Protein AF-R0JUC2-F1 (afdb_monomer)

Structure (mmCIF, N/CA/C/O backbone):
data_AF-R0JUC2-F1
#
_entry.id   AF-R0JUC2-F1
#
loop_
_atom_site.group_PDB
_atom_site.id
_atom_site.type_symbol
_atom_site.label_atom_id
_atom_site.label_alt_id
_atom_site.label_comp_id
_atom_site.label_asym_id
_atom_site.label_entity_id
_atom_site.label_seq_id
_atom_site.pdbx_PDB_ins_code
_atom_site.Cartn_x
_atom_site.Cartn_y
_atom_site.Cartn_z
_atom_site.occupancy
_atom_site.B_iso_or_equiv
_atom_site.auth_seq_id
_atom_site.auth_comp_id
_atom_site.auth_asym_id
_atom_site.auth_atom_id
_atom_site.pdbx_PDB_model_num
ATOM 1 N N . MET A 1 1 ? -21.413 2.779 -27.851 1.00 50.28 1 MET A N 1
ATOM 2 C CA . MET A 1 1 ? -20.920 1.487 -28.382 1.00 50.28 1 MET A CA 1
ATOM 3 C C . MET A 1 1 ? -21.271 0.315 -27.476 1.00 50.28 1 MET A C 1
ATOM 5 O O . MET A 1 1 ? -21.166 -0.806 -27.945 1.00 50.28 1 MET A O 1
ATOM 9 N N . GLY A 1 2 ? -21.701 0.548 -26.231 1.00 55.62 2 GLY A N 1
ATOM 10 C CA . GLY A 1 2 ? -22.396 -0.472 -25.454 1.00 55.62 2 GLY A CA 1
ATOM 11 C C . GLY A 1 2 ? -23.839 -0.063 -25.220 1.00 55.62 2 GLY A C 1
ATOM 12 O O . GLY A 1 2 ? -24.116 1.138 -25.141 1.00 55.62 2 GLY A O 1
ATOM 13 N N . ASP A 1 3 ? -24.713 -1.053 -25.139 1.00 62.25 3 ASP A N 1
ATOM 14 C CA . ASP A 1 3 ? -26.106 -0.871 -24.751 1.00 62.25 3 ASP A CA 1
ATOM 15 C C . ASP A 1 3 ? -26.208 -1.095 -23.240 1.00 62.25 3 ASP A C 1
ATOM 17 O O . ASP A 1 3 ? -25.585 -2.020 -22.706 1.00 62.25 3 ASP A O 1
ATOM 21 N N . SER A 1 4 ? -26.955 -0.235 -22.544 1.00 63.03 4 SER A N 1
ATOM 22 C CA . SER A 1 4 ? -27.333 -0.487 -21.156 1.00 63.03 4 SER A CA 1
ATOM 23 C C . SER A 1 4 ? -28.734 -1.098 -21.105 1.00 63.03 4 SER A C 1
ATOM 25 O O . SER A 1 4 ? -29.640 -0.628 -21.804 1.00 63.03 4 SER A O 1
ATOM 27 N N . PRO A 1 5 ? -28.956 -2.153 -20.306 1.00 67.88 5 PRO A N 1
ATOM 28 C CA . PRO A 1 5 ? -30.298 -2.660 -20.074 1.00 67.88 5 PRO A CA 1
ATOM 29 C C . PRO A 1 5 ? -31.168 -1.571 -19.439 1.00 67.88 5 PRO A C 1
ATOM 31 O O . PRO A 1 5 ? -30.727 -0.861 -18.537 1.00 67.88 5 PRO A O 1
ATOM 34 N N . THR A 1 6 ? -32.450 -1.503 -19.802 1.00 63.75 6 THR A N 1
ATOM 35 C CA . THR A 1 6 ? -33.417 -0.626 -19.110 1.00 63.75 6 THR A CA 1
ATOM 36 C C . THR A 1 6 ? -33.566 -0.960 -17.621 1.00 63.75 6 THR A C 1
ATOM 38 O O . THR A 1 6 ? -34.105 -0.158 -16.868 1.00 63.75 6 THR A O 1
ATOM 41 N N . THR A 1 7 ? -33.120 -2.148 -17.203 1.00 72.56 7 THR A N 1
ATOM 42 C CA . THR A 1 7 ? -33.180 -2.649 -15.826 1.00 72.56 7 THR A CA 1
ATOM 43 C C . THR A 1 7 ? -31.963 -2.283 -14.971 1.00 72.56 7 THR A C 1
ATOM 45 O O . THR A 1 7 ? -32.084 -2.325 -13.754 1.00 72.56 7 THR A O 1
ATOM 48 N N . ASP A 1 8 ? -30.809 -1.955 -15.568 1.00 72.88 8 ASP A N 1
ATOM 49 C CA . ASP A 1 8 ? -29.591 -1.548 -14.844 1.00 72.88 8 ASP A CA 1
ATOM 50 C C . ASP A 1 8 ? -28.812 -0.510 -15.686 1.00 72.88 8 ASP A C 1
ATOM 52 O O . ASP A 1 8 ? -28.041 -0.887 -16.574 1.00 72.88 8 ASP A O 1
ATOM 56 N N . PRO A 1 9 ? -28.998 0.804 -15.438 1.00 76.44 9 PRO A N 1
ATOM 57 C CA . PRO A 1 9 ? -28.374 1.870 -16.231 1.00 76.44 9 PRO A CA 1
ATOM 58 C C . PRO A 1 9 ? -26.854 1.974 -16.024 1.00 76.44 9 PRO A C 1
ATOM 60 O O . PRO A 1 9 ? -26.177 2.741 -16.717 1.00 76.44 9 PRO A O 1
ATOM 63 N N . TYR A 1 10 ? -26.318 1.228 -15.060 1.00 79.88 10 TYR A N 1
ATOM 64 C CA . TYR A 1 10 ? -24.910 1.199 -14.703 1.00 79.88 10 TYR A CA 1
ATOM 65 C C . TYR A 1 10 ? -24.170 0.024 -15.343 1.00 79.88 10 TYR A C 1
ATOM 67 O O . TYR A 1 10 ? -22.945 -0.034 -15.260 1.00 79.88 10 TYR A O 1
ATOM 75 N N . LEU A 1 11 ? -24.878 -0.889 -16.009 1.00 83.94 11 LEU A N 1
ATOM 76 C CA . LEU A 1 11 ? -24.294 -2.009 -16.731 1.00 83.94 11 LEU A CA 1
ATOM 77 C C . LEU A 1 11 ? -24.215 -1.693 -18.227 1.00 83.94 11 LEU A C 1
ATOM 79 O O . LEU A 1 11 ? -25.228 -1.410 -18.856 1.00 83.94 11 LEU A O 1
ATOM 83 N N . TYR A 1 12 ? -23.020 -1.766 -18.803 1.00 83.75 12 TYR A N 1
ATOM 84 C CA . TYR A 1 12 ? -22.783 -1.521 -20.223 1.00 83.75 12 TYR A CA 1
ATOM 85 C C . TYR A 1 12 ? -22.193 -2.768 -20.859 1.00 83.75 12 TYR A C 1
ATOM 87 O O . TYR A 1 12 ? -21.100 -3.191 -20.483 1.00 83.75 12 TYR A O 1
ATOM 95 N N . THR A 1 13 ? -22.872 -3.329 -21.853 1.00 85.00 13 THR A N 1
ATOM 96 C CA . THR A 1 13 ? -22.337 -4.460 -22.616 1.00 85.00 13 THR A CA 1
ATOM 97 C C . THR A 1 13 ? -21.758 -3.954 -23.927 1.00 85.00 13 THR A C 1
ATOM 99 O O . THR A 1 13 ? -22.464 -3.399 -24.767 1.00 85.00 13 THR A O 1
ATOM 102 N N . LEU A 1 14 ? -20.451 -4.123 -24.095 1.00 85.56 14 LEU A N 1
ATOM 103 C CA . LEU A 1 14 ? -19.737 -3.922 -25.348 1.00 85.56 14 LEU A CA 1
ATOM 104 C C . LEU A 1 14 ? -19.740 -5.257 -26.092 1.00 85.56 14 LEU A C 1
ATOM 106 O O . LEU A 1 14 ? -19.227 -6.237 -25.567 1.00 85.56 14 LEU A O 1
ATOM 110 N N . ASN A 1 15 ? -20.308 -5.286 -27.298 1.00 86.88 15 ASN A N 1
ATOM 111 C CA . ASN A 1 15 ? -20.350 -6.485 -28.152 1.00 86.88 15 ASN A CA 1
ATOM 112 C C . ASN A 1 15 ? -19.142 -6.580 -29.104 1.00 86.88 15 ASN A C 1
ATOM 114 O O . ASN A 1 15 ? -18.918 -7.592 -29.773 1.00 86.88 15 ASN A O 1
ATOM 118 N N . CYS A 1 16 ? -18.367 -5.502 -29.198 1.00 87.75 16 CYS A N 1
ATOM 119 C CA . CYS A 1 16 ? -17.145 -5.436 -29.976 1.00 87.75 16 CYS A CA 1
ATOM 120 C C . CYS A 1 16 ? -16.116 -4.534 -29.290 1.00 87.75 16 CYS A C 1
ATOM 122 O O . CYS A 1 16 ? -16.452 -3.585 -28.577 1.00 87.75 16 CYS A O 1
ATOM 124 N N . CYS A 1 17 ? -14.837 -4.828 -29.522 1.00 82.50 17 CYS A N 1
ATOM 125 C CA . CYS A 1 17 ? -13.741 -3.985 -29.068 1.00 82.50 17 CYS A CA 1
ATOM 126 C C . CYS A 1 17 ? -13.794 -2.623 -29.788 1.00 82.50 17 CYS A C 1
ATOM 128 O O . CYS A 1 17 ? -13.759 -2.600 -31.021 1.00 82.50 17 CYS A O 1
ATOM 130 N N . PRO A 1 18 ? -13.796 -1.483 -29.068 1.00 82.31 18 PRO A N 1
ATOM 131 C CA . PRO A 1 18 ? -13.896 -0.159 -29.688 1.00 82.31 18 PRO A CA 1
ATOM 132 C C . PRO A 1 18 ? -12.658 0.233 -30.514 1.00 82.31 18 PRO A C 1
ATOM 134 O O . PRO A 1 18 ? -12.721 1.188 -31.281 1.00 82.31 18 PRO A O 1
ATOM 137 N N . PHE A 1 19 ? -11.542 -0.491 -30.374 1.00 84.25 19 PHE A N 1
ATOM 138 C CA . PHE A 1 19 ? -10.288 -0.196 -31.075 1.00 84.25 19 PHE A CA 1
ATOM 139 C C . PHE A 1 19 ? -10.095 -1.041 -32.336 1.00 84.25 19 PHE A C 1
ATOM 141 O O . PHE A 1 19 ? -9.752 -0.507 -33.386 1.00 84.25 19 PHE A O 1
ATOM 148 N N . CYS A 1 20 ? -10.314 -2.358 -32.253 1.00 90.88 20 CYS A N 1
ATOM 149 C CA . CYS A 1 20 ? -10.081 -3.277 -33.374 1.00 90.88 20 CYS A CA 1
ATOM 150 C C . CYS A 1 20 ? -11.366 -3.830 -34.008 1.00 90.88 20 CYS A C 1
ATOM 152 O O . CYS A 1 20 ? -11.285 -4.576 -34.979 1.00 90.88 20 CYS A O 1
ATOM 154 N N . SER A 1 21 ? -12.545 -3.486 -33.476 1.00 86.44 21 SER A N 1
ATOM 155 C CA . SER A 1 21 ? -13.862 -3.957 -33.943 1.00 86.44 21 SER A CA 1
ATOM 156 C C . SER A 1 21 ? -14.058 -5.480 -33.934 1.00 86.44 21 SER A C 1
ATOM 158 O O . SER A 1 21 ? -15.042 -5.974 -34.482 1.00 86.44 21 SER A O 1
ATOM 160 N N . GLN A 1 22 ? -13.159 -6.243 -33.304 1.00 90.06 22 GLN A N 1
ATOM 161 C CA . GLN A 1 22 ? -13.359 -7.676 -33.099 1.00 90.06 22 GLN A CA 1
ATOM 162 C C . GLN A 1 22 ? -14.511 -7.918 -32.126 1.00 90.06 22 GLN A C 1
ATOM 164 O O . GLN A 1 22 ? -14.678 -7.168 -31.160 1.00 90.06 22 GLN A O 1
ATOM 169 N N . ILE A 1 23 ? -15.289 -8.971 -32.388 1.00 85.81 23 ILE A N 1
ATOM 170 C CA . ILE A 1 23 ? -16.368 -9.411 -31.502 1.00 85.81 23 ILE A CA 1
ATOM 171 C C . ILE A 1 23 ? -15.746 -9.766 -30.156 1.00 85.81 23 ILE A C 1
ATOM 173 O O . ILE A 1 23 ? -14.827 -10.579 -30.077 1.00 85.81 23 ILE A O 1
ATOM 177 N N . SER A 1 24 ? -16.233 -9.110 -29.115 1.00 79.75 24 SER A N 1
ATOM 178 C CA . SER A 1 24 ? -15.790 -9.296 -27.744 1.00 79.75 24 SER A CA 1
ATOM 179 C C . SER A 1 24 ? -16.968 -8.924 -26.870 1.00 79.75 24 SER A C 1
ATOM 181 O O . SER A 1 24 ? -17.464 -7.810 -26.993 1.00 79.75 24 SER A O 1
ATOM 183 N N . GLU A 1 25 ? -17.442 -9.857 -26.055 1.00 81.81 25 GLU A N 1
ATOM 184 C CA . GLU A 1 25 ? -18.548 -9.624 -25.133 1.00 81.81 25 GLU A CA 1
ATOM 185 C C . GLU A 1 25 ? -17.960 -9.187 -23.790 1.00 81.81 25 GLU A C 1
ATOM 187 O O . GLU A 1 25 ? -17.541 -10.004 -22.971 1.00 81.81 25 GLU A O 1
ATOM 192 N N . VAL A 1 26 ? -17.858 -7.872 -23.595 1.00 81.31 26 VAL A N 1
ATOM 193 C CA . VAL A 1 26 ? -17.324 -7.278 -22.366 1.00 81.31 26 VAL A CA 1
ATOM 194 C C . VAL A 1 26 ? -18.436 -6.526 -21.669 1.00 81.31 26 VAL A C 1
ATOM 196 O O . VAL A 1 26 ? -18.995 -5.577 -22.213 1.00 81.31 26 VAL A O 1
ATOM 199 N N . THR A 1 27 ? -18.721 -6.916 -20.434 1.00 81.06 27 THR A N 1
ATOM 200 C CA . THR A 1 27 ? -19.663 -6.191 -19.587 1.00 81.06 27 THR A CA 1
ATOM 201 C C . THR A 1 27 ? -18.896 -5.306 -18.615 1.00 81.06 27 THR A C 1
ATOM 203 O O . THR A 1 27 ? -18.060 -5.781 -17.852 1.00 81.06 27 THR A O 1
ATOM 206 N N . VAL A 1 28 ? -19.181 -4.007 -18.646 1.00 81.19 28 VAL A N 1
ATOM 207 C CA . VAL A 1 28 ? -18.575 -2.992 -17.787 1.00 81.19 28 VAL A CA 1
ATOM 208 C C . VAL A 1 28 ? -19.648 -2.442 -16.863 1.00 81.19 28 VAL A C 1
ATOM 210 O O . VAL A 1 28 ? -20.620 -1.841 -17.318 1.00 81.19 28 VAL A O 1
ATOM 213 N N . ARG A 1 29 ? -19.465 -2.618 -15.554 1.00 79.62 29 ARG A N 1
ATOM 214 C CA . ARG A 1 29 ? -20.294 -1.956 -14.545 1.00 79.62 29 ARG A CA 1
ATOM 215 C C . ARG A 1 29 ? -19.645 -0.630 -14.156 1.00 79.62 29 ARG A C 1
ATOM 217 O O . ARG A 1 29 ? -18.500 -0.596 -13.713 1.00 79.62 29 ARG A O 1
ATOM 224 N N . VAL A 1 30 ? -20.374 0.465 -14.326 1.00 80.38 30 VAL A N 1
ATOM 225 C CA . VAL A 1 30 ? -19.945 1.819 -13.967 1.00 80.38 30 VAL A CA 1
ATOM 226 C C . VAL A 1 30 ? -20.576 2.181 -12.634 1.00 80.38 30 VAL A C 1
ATOM 228 O O . VAL A 1 30 ? -21.788 2.105 -12.487 1.00 80.38 30 VAL A O 1
ATOM 231 N N . LYS A 1 31 ? -19.781 2.595 -11.648 1.00 78.50 31 LYS A N 1
ATOM 232 C CA . LYS A 1 31 ? -20.347 3.020 -10.365 1.00 78.50 31 LYS A CA 1
ATOM 233 C C . LYS A 1 31 ? -21.234 4.270 -10.529 1.00 78.50 31 LYS A C 1
ATOM 235 O O . LYS A 1 31 ? -20.929 5.121 -11.371 1.00 78.50 31 LYS A O 1
ATOM 240 N N . PRO A 1 32 ? -22.314 4.409 -9.740 1.00 78.12 32 PRO A N 1
ATOM 241 C CA . PRO A 1 32 ? -23.172 5.587 -9.795 1.00 78.12 32 PRO A CA 1
ATOM 242 C C . PRO A 1 32 ? -22.410 6.861 -9.424 1.00 78.12 32 PRO A C 1
ATOM 244 O O . PRO A 1 32 ? -21.405 6.824 -8.724 1.00 78.12 32 PRO A O 1
ATOM 247 N N . ALA A 1 33 ? -22.919 8.024 -9.838 1.00 74.94 33 ALA A N 1
ATOM 248 C CA . ALA A 1 33 ? -22.287 9.319 -9.548 1.00 74.94 33 ALA A CA 1
ATOM 249 C C . ALA A 1 33 ? -22.264 9.686 -8.049 1.00 74.94 33 ALA A C 1
ATOM 251 O O . ALA A 1 33 ? -21.706 10.715 -7.665 1.00 74.94 33 ALA A O 1
ATOM 252 N N . THR A 1 34 ? -22.955 8.917 -7.213 1.00 79.00 34 THR A N 1
ATOM 253 C CA . THR A 1 34 ? -22.960 9.015 -5.750 1.00 79.00 34 THR A CA 1
ATOM 254 C C . THR A 1 34 ? -21.892 8.142 -5.098 1.00 79.00 34 THR A C 1
ATOM 256 O O . THR A 1 34 ? -21.645 8.320 -3.914 1.00 79.00 34 THR A O 1
ATOM 259 N N . ALA A 1 35 ? -21.249 7.246 -5.852 1.00 83.44 35 ALA A N 1
ATOM 260 C CA . ALA A 1 35 ? -20.132 6.447 -5.376 1.00 83.44 35 ALA A CA 1
ATOM 261 C C . ALA A 1 35 ? -18.822 7.229 -5.529 1.00 83.44 35 ALA A C 1
ATOM 263 O O . ALA A 1 35 ? -18.372 7.493 -6.650 1.00 83.44 35 ALA A O 1
ATOM 264 N N . GLY A 1 36 ? -18.202 7.593 -4.413 1.00 88.00 36 GLY A N 1
ATOM 265 C CA . GLY A 1 36 ? -16.820 8.041 -4.390 1.00 88.00 36 GLY A CA 1
ATOM 266 C C . GLY A 1 36 ? -15.842 6.867 -4.413 1.00 88.00 36 GLY A C 1
ATOM 267 O O . GLY A 1 36 ? -16.204 5.701 -4.595 1.00 88.00 36 GLY A O 1
ATOM 268 N N . LEU A 1 37 ? -14.560 7.198 -4.266 1.00 92.75 37 LEU A N 1
ATOM 269 C CA . LEU A 1 37 ? -13.482 6.216 -4.186 1.00 92.75 37 LEU A CA 1
ATOM 270 C C . LEU A 1 37 ? -13.110 5.953 -2.731 1.00 92.75 37 LEU A C 1
ATOM 272 O O . LEU A 1 37 ? -13.016 6.884 -1.929 1.00 92.75 37 LEU A O 1
ATOM 276 N N . ARG A 1 38 ? -12.851 4.684 -2.424 1.00 95.94 38 ARG A N 1
ATOM 277 C CA . ARG A 1 38 ? -12.369 4.212 -1.122 1.00 95.94 38 ARG A CA 1
ATOM 278 C C . ARG A 1 38 ? -10.896 3.834 -1.245 1.00 95.94 38 ARG A C 1
ATOM 280 O O . ARG A 1 38 ? -10.530 3.122 -2.179 1.00 95.94 38 ARG A O 1
ATOM 287 N N . VAL A 1 39 ? -10.047 4.310 -0.340 1.00 98.19 39 VAL A N 1
ATOM 288 C CA . VAL A 1 39 ? -8.584 4.202 -0.469 1.00 98.19 39 VAL A CA 1
ATOM 289 C C . VAL A 1 39 ? -7.967 3.510 0.739 1.00 98.19 39 VAL A C 1
ATOM 291 O O . VAL A 1 39 ? -8.278 3.851 1.878 1.00 98.19 39 VAL A O 1
ATOM 294 N N . LEU A 1 40 ? -7.056 2.575 0.481 1.00 98.69 40 LEU A N 1
ATOM 295 C CA . LEU A 1 40 ? -6.197 1.929 1.467 1.00 98.69 40 LEU A CA 1
ATOM 296 C C . LEU A 1 40 ? -4.731 2.275 1.183 1.00 98.69 40 LEU A C 1
ATOM 298 O O . LEU A 1 40 ? -4.262 2.173 0.052 1.00 98.69 40 LEU A O 1
ATOM 302 N N . SER A 1 41 ? -3.988 2.653 2.217 1.00 98.44 41 SER A N 1
ATOM 303 C CA . SER A 1 41 ? -2.550 2.911 2.161 1.00 98.44 41 SER A CA 1
ATOM 304 C C . SER A 1 41 ? -1.848 2.157 3.283 1.00 98.44 41 SER A C 1
ATOM 306 O O . SER A 1 41 ? -2.202 2.329 4.451 1.00 98.44 41 SER A O 1
ATOM 308 N N . ILE A 1 42 ? -0.849 1.343 2.946 1.00 98.56 42 ILE A N 1
ATOM 309 C CA . ILE A 1 42 ? -0.110 0.513 3.905 1.00 98.56 42 ILE A CA 1
ATOM 310 C C . ILE A 1 42 ? 1.367 0.906 3.911 1.00 98.56 42 ILE A C 1
ATOM 312 O O . ILE A 1 42 ? 2.052 0.831 2.888 1.00 98.56 42 ILE A O 1
ATOM 316 N N . ASP A 1 43 ? 1.859 1.291 5.085 1.00 97.62 43 ASP A N 1
ATOM 317 C CA . ASP A 1 43 ? 3.244 1.712 5.270 1.00 97.62 43 ASP A CA 1
ATOM 318 C C . ASP A 1 43 ? 4.256 0.563 5.104 1.00 97.62 43 ASP A C 1
ATOM 320 O O . ASP A 1 43 ? 3.963 -0.620 5.322 1.00 97.62 43 ASP A O 1
ATOM 324 N N . GLY A 1 44 ? 5.499 0.937 4.796 1.00 92.94 44 GLY A N 1
ATOM 325 C CA . GLY A 1 44 ? 6.656 0.050 4.871 1.00 92.94 44 GLY A CA 1
ATOM 326 C C . GLY A 1 44 ? 7.147 -0.184 6.303 1.00 92.94 44 GLY A C 1
ATOM 327 O O . GLY A 1 44 ? 7.071 0.694 7.164 1.00 92.94 44 GLY A O 1
ATOM 328 N N . GLY A 1 45 ? 7.672 -1.387 6.568 1.00 87.56 45 GLY A N 1
ATOM 329 C CA . GLY A 1 45 ? 8.169 -1.738 7.902 1.00 87.56 45 GLY A CA 1
ATOM 330 C C . GLY A 1 45 ? 8.714 -3.156 8.099 1.00 87.56 45 GLY A C 1
ATOM 331 O O . GLY A 1 45 ? 8.765 -3.613 9.242 1.00 87.56 45 GLY A O 1
ATOM 332 N N . GLY A 1 46 ? 9.120 -3.867 7.043 1.00 87.69 46 GLY A N 1
ATOM 333 C CA . GLY A 1 46 ? 9.703 -5.211 7.148 1.00 87.69 46 GLY A CA 1
ATOM 334 C C . GLY A 1 46 ? 8.774 -6.215 7.842 1.00 87.69 46 GLY A C 1
ATOM 335 O O . GLY A 1 46 ? 7.588 -6.303 7.519 1.00 87.69 46 GLY A O 1
ATOM 336 N N . ILE A 1 47 ? 9.291 -6.949 8.836 1.00 87.06 47 ILE A N 1
ATOM 337 C CA . ILE A 1 47 ? 8.503 -7.908 9.637 1.00 87.06 47 ILE A CA 1
ATOM 338 C C . ILE A 1 47 ? 7.318 -7.260 10.375 1.00 87.06 47 ILE A C 1
ATOM 340 O O . ILE A 1 47 ? 6.354 -7.942 10.731 1.00 87.06 47 ILE A O 1
ATOM 344 N N . ARG A 1 48 ? 7.346 -5.934 10.572 1.00 93.31 48 ARG A N 1
ATOM 345 C CA . ARG A 1 48 ? 6.287 -5.192 11.267 1.00 93.31 48 ARG A CA 1
ATOM 346 C C . ARG A 1 48 ? 5.005 -5.062 10.445 1.00 93.31 48 ARG A C 1
ATOM 348 O O . ARG A 1 48 ? 3.987 -4.666 11.005 1.00 93.31 48 ARG A O 1
ATOM 355 N N . ALA A 1 49 ? 5.002 -5.477 9.172 1.00 94.25 49 ALA A N 1
ATOM 356 C CA . ALA A 1 49 ? 3.778 -5.624 8.378 1.00 94.25 49 ALA A CA 1
ATOM 357 C C . ALA A 1 49 ? 2.759 -6.606 8.992 1.00 94.25 49 ALA A C 1
ATOM 359 O O . ALA A 1 49 ? 1.585 -6.573 8.634 1.00 94.25 49 ALA A O 1
ATOM 360 N N . ALA A 1 50 ? 3.151 -7.397 9.998 1.00 96.00 50 ALA A N 1
ATOM 361 C CA . ALA A 1 50 ? 2.203 -8.083 10.870 1.00 96.00 50 ALA A CA 1
ATOM 362 C C . ALA A 1 50 ? 1.131 -7.135 11.450 1.00 96.00 50 ALA A C 1
ATOM 364 O O . ALA A 1 50 ? -0.027 -7.523 11.540 1.00 96.00 50 ALA A O 1
ATOM 365 N N . ILE A 1 51 ? 1.484 -5.893 11.801 1.00 97.44 51 ILE A N 1
ATOM 366 C CA . ILE A 1 51 ? 0.560 -4.904 12.380 1.00 97.44 51 ILE A CA 1
ATOM 367 C C . ILE A 1 51 ? -0.575 -4.544 11.412 1.00 97.44 51 ILE A C 1
ATOM 369 O O . ILE A 1 51 ? -1.726 -4.783 11.781 1.00 97.44 51 ILE A O 1
ATOM 373 N N . PRO A 1 52 ? -0.311 -4.024 10.193 1.00 98.25 52 PRO A N 1
ATOM 374 C CA . PRO A 1 52 ? -1.383 -3.690 9.266 1.00 98.25 52 PRO A CA 1
ATOM 375 C C . PRO A 1 52 ? -2.210 -4.908 8.854 1.00 98.25 52 PRO A C 1
ATOM 377 O O . PRO A 1 52 ? -3.421 -4.783 8.717 1.00 98.25 52 PRO A O 1
ATOM 380 N N . ILE A 1 53 ? -1.613 -6.102 8.741 1.00 98.12 53 ILE A N 1
ATOM 381 C CA . ILE A 1 53 ? -2.383 -7.326 8.473 1.00 98.12 53 ILE A CA 1
ATOM 382 C C . ILE A 1 53 ? -3.371 -7.612 9.617 1.00 98.12 53 ILE A C 1
ATOM 384 O O . ILE A 1 53 ? -4.535 -7.904 9.366 1.00 98.12 53 ILE A O 1
ATOM 388 N N . GLN A 1 54 ? -2.947 -7.491 10.880 1.00 98.25 54 GLN A N 1
ATOM 389 C CA . GLN A 1 54 ? -3.853 -7.709 12.015 1.00 98.25 54 GLN A CA 1
ATOM 390 C C . GLN A 1 54 ? -4.900 -6.600 12.178 1.00 98.25 54 GLN A C 1
ATOM 392 O O . GLN A 1 54 ? -6.000 -6.892 12.642 1.00 98.25 54 GLN A O 1
ATOM 397 N N . PHE A 1 55 ? -4.593 -5.362 11.784 1.00 98.62 55 PHE A N 1
ATOM 398 C CA . PHE A 1 55 ? -5.599 -4.304 11.662 1.00 98.62 55 PHE A CA 1
ATOM 399 C C . PHE A 1 55 ? -6.677 -4.690 10.641 1.00 98.62 55 PHE A C 1
ATOM 401 O O . PHE A 1 55 ? -7.860 -4.622 10.958 1.00 98.62 55 PHE A O 1
ATOM 408 N N . LEU A 1 56 ? -6.279 -5.158 9.452 1.00 98.44 56 LEU A N 1
ATOM 409 C CA . LEU A 1 56 ? -7.224 -5.593 8.420 1.00 98.44 56 LEU A CA 1
ATOM 410 C C . LEU A 1 56 ? -8.059 -6.797 8.881 1.00 98.44 56 LEU A C 1
ATOM 412 O O . LEU A 1 56 ? -9.255 -6.815 8.619 1.00 98.44 56 LEU A O 1
ATOM 416 N N . CYS A 1 57 ? -7.481 -7.744 9.636 1.00 97.69 57 CYS A N 1
ATOM 417 C CA . CYS A 1 57 ? -8.251 -8.820 10.273 1.00 97.69 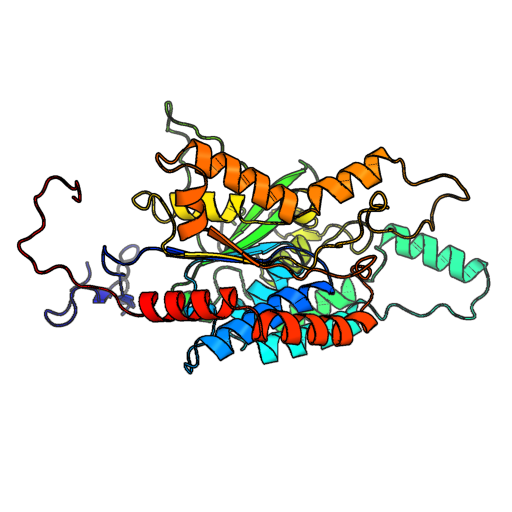57 CYS A CA 1
ATOM 418 C C . CYS A 1 57 ? -9.297 -8.251 11.240 1.00 97.69 57 CYS A C 1
ATOM 420 O O . CYS A 1 57 ? -10.440 -8.696 11.245 1.00 97.69 57 CYS A O 1
ATOM 422 N N . ALA A 1 58 ? -8.918 -7.298 12.096 1.00 98.19 58 ALA A N 1
ATOM 423 C CA . ALA A 1 58 ? -9.848 -6.704 13.054 1.00 98.19 58 ALA A CA 1
ATOM 424 C C . ALA A 1 58 ? -10.990 -5.964 12.342 1.00 98.19 58 ALA A C 1
ATOM 426 O O . ALA A 1 58 ? -12.143 -6.119 12.732 1.00 98.19 58 ALA A O 1
ATOM 427 N N . LEU A 1 59 ? -10.676 -5.233 11.269 1.00 98.19 59 LEU A N 1
ATOM 428 C CA . LEU A 1 59 ? -11.659 -4.529 10.455 1.00 98.19 59 LEU A CA 1
ATOM 429 C C . LEU A 1 59 ? -12.596 -5.490 9.706 1.00 98.19 59 LEU A C 1
ATOM 431 O O . LEU A 1 59 ? -13.806 -5.316 9.786 1.00 98.19 59 LEU A O 1
ATOM 435 N N . GLU A 1 60 ? -12.072 -6.521 9.035 1.00 97.12 60 GLU A N 1
ATOM 436 C CA . GLU A 1 60 ? -12.892 -7.527 8.335 1.00 97.12 60 GLU A CA 1
ATOM 437 C C . GLU A 1 60 ? -13.857 -8.228 9.309 1.00 97.12 60 GLU A C 1
ATOM 439 O O . GLU A 1 60 ? -15.048 -8.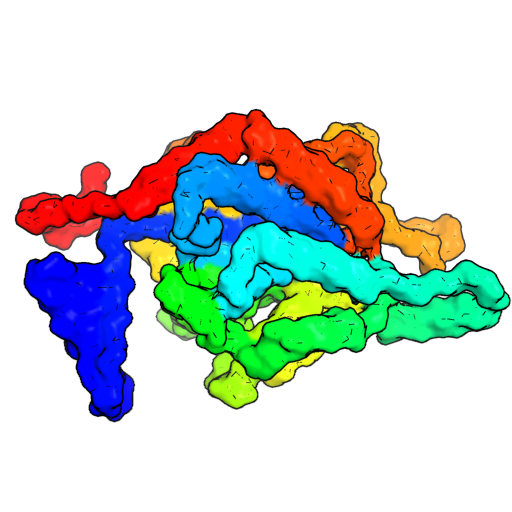363 9.031 1.00 97.12 60 GLU A O 1
ATOM 444 N N . ASN A 1 61 ? -13.377 -8.573 10.510 1.00 96.62 61 ASN A N 1
ATOM 445 C CA . ASN A 1 61 ? -14.216 -9.155 11.560 1.00 96.62 61 ASN A CA 1
ATOM 446 C C . ASN A 1 61 ? -15.271 -8.179 12.107 1.00 96.62 61 ASN A C 1
ATOM 448 O O . ASN A 1 61 ? -16.382 -8.606 12.413 1.00 96.62 61 ASN A O 1
ATOM 452 N N . ALA A 1 62 ? -14.938 -6.892 12.245 1.00 97.50 62 ALA A N 1
ATOM 453 C CA . ALA A 1 62 ? -15.869 -5.868 12.717 1.00 97.50 62 ALA A CA 1
ATOM 454 C C . ALA A 1 62 ? -16.961 -5.549 11.680 1.00 97.50 62 ALA A C 1
ATOM 456 O O . ALA A 1 62 ? -18.106 -5.329 12.062 1.00 97.50 62 ALA A O 1
ATOM 457 N N . ILE A 1 63 ? -16.633 -5.585 10.381 1.00 96.81 63 ILE A N 1
ATOM 458 C CA . ILE A 1 63 ? -17.613 -5.470 9.286 1.00 96.81 63 ILE A CA 1
ATOM 459 C C . ILE A 1 63 ? -18.609 -6.635 9.345 1.00 96.81 63 ILE A C 1
ATOM 461 O O . ILE A 1 63 ? -19.805 -6.441 9.134 1.00 96.81 63 ILE A O 1
ATOM 465 N N . GLY A 1 64 ? -18.129 -7.846 9.647 1.00 95.19 64 GLY A N 1
ATOM 466 C CA . GLY A 1 64 ? -18.988 -9.000 9.926 1.00 95.19 64 GLY A CA 1
ATOM 467 C C . GLY A 1 64 ? -19.761 -9.533 8.714 1.00 95.19 64 GLY A C 1
ATOM 468 O O . GLY A 1 64 ? -20.745 -10.254 8.886 1.00 95.19 64 GLY A O 1
ATOM 469 N N . LEU A 1 65 ? -19.330 -9.192 7.496 1.00 92.94 65 LEU A N 1
ATOM 470 C CA . LEU A 1 65 ? -19.862 -9.727 6.243 1.00 92.94 65 LEU A CA 1
ATOM 471 C C . LEU A 1 65 ? -18.882 -10.733 5.637 1.00 92.94 65 LEU A C 1
ATOM 473 O O . LEU A 1 65 ? -17.671 -10.611 5.807 1.00 92.94 65 LEU A O 1
ATOM 477 N N . ASP A 1 66 ? -19.393 -11.692 4.863 1.00 92.75 66 ASP A N 1
ATOM 478 C CA . ASP A 1 66 ? -18.552 -12.579 4.046 1.00 92.75 66 ASP A CA 1
ATOM 479 C C . ASP A 1 66 ? -18.127 -11.889 2.738 1.00 92.75 66 ASP A C 1
ATOM 481 O O . ASP A 1 66 ? -18.381 -12.364 1.634 1.00 92.75 66 ASP A O 1
ATOM 485 N N . ILE A 1 67 ? -17.536 -10.703 2.881 1.00 92.88 67 ILE A N 1
ATOM 486 C CA . ILE A 1 67 ? -16.976 -9.904 1.794 1.00 92.88 67 ILE A CA 1
ATOM 487 C C . ILE A 1 67 ? -15.490 -9.718 2.116 1.00 92.88 67 ILE A C 1
ATOM 489 O O . ILE A 1 67 ? -15.168 -9.254 3.212 1.00 92.88 67 ILE A O 1
ATOM 493 N N . PRO A 1 68 ? -14.570 -10.100 1.213 1.00 95.81 68 PRO A N 1
ATOM 494 C CA . PRO A 1 68 ? -13.145 -9.875 1.418 1.00 95.81 68 PRO A CA 1
ATOM 495 C C . PRO A 1 68 ? -12.838 -8.392 1.641 1.00 95.81 68 PRO A C 1
ATOM 497 O O . PRO A 1 68 ? -13.372 -7.528 0.937 1.00 95.81 68 PRO A O 1
ATOM 500 N N . ILE A 1 69 ? -11.914 -8.083 2.557 1.00 96.38 69 ILE A N 1
ATOM 501 C CA . ILE A 1 69 ? -11.554 -6.697 2.890 1.00 96.38 69 ILE A CA 1
ATOM 502 C C . ILE A 1 69 ? -11.176 -5.848 1.665 1.00 96.38 69 ILE A C 1
ATOM 504 O O . ILE A 1 69 ? -11.392 -4.638 1.646 1.00 96.38 69 ILE A O 1
ATOM 508 N N . GLN A 1 70 ? -10.635 -6.480 0.622 1.00 96.25 70 GLN A N 1
ATOM 509 C CA . GLN A 1 70 ? -10.243 -5.852 -0.636 1.00 96.25 70 GLN A CA 1
ATOM 510 C C . GLN A 1 70 ? -11.413 -5.162 -1.335 1.00 96.25 70 GLN A C 1
ATOM 512 O O . GLN A 1 70 ? -11.236 -4.098 -1.915 1.00 96.25 70 GLN A O 1
ATOM 517 N N . GLU A 1 71 ? -12.617 -5.728 -1.262 1.00 94.94 71 GLU A N 1
ATOM 518 C CA . GLU A 1 71 ? -13.798 -5.182 -1.940 1.00 94.94 71 GLU A CA 1
ATOM 519 C C . GLU A 1 71 ? -14.362 -3.938 -1.233 1.00 94.94 71 GLU A C 1
ATOM 521 O O . GLU A 1 71 ? -15.185 -3.202 -1.794 1.00 94.94 71 GLU A O 1
ATOM 526 N N . HIS A 1 72 ? -13.865 -3.632 -0.030 1.00 95.50 72 HIS A N 1
ATOM 527 C CA . HIS A 1 72 ? -14.152 -2.388 0.681 1.00 95.50 72 HIS A CA 1
ATOM 528 C C . HIS A 1 72 ? -13.263 -1.213 0.237 1.00 95.50 72 HIS A C 1
ATOM 530 O O . HIS A 1 72 ? -13.527 -0.076 0.633 1.00 95.50 72 HIS A O 1
ATOM 536 N N . PHE A 1 73 ? -12.265 -1.441 -0.628 1.00 96.94 73 PHE A N 1
ATOM 537 C CA . PHE A 1 73 ? -11.368 -0.399 -1.132 1.00 96.94 73 PHE A CA 1
ATOM 538 C C . PHE A 1 73 ? -11.194 -0.473 -2.653 1.00 96.94 73 PHE A C 1
ATOM 540 O O . PHE A 1 73 ? -10.966 -1.522 -3.239 1.00 96.94 73 PHE A O 1
ATOM 547 N N . ASP A 1 74 ? -11.279 0.679 -3.311 1.00 95.56 74 ASP A N 1
ATOM 548 C CA . ASP A 1 74 ? -11.147 0.787 -4.767 1.00 95.56 74 ASP A CA 1
ATOM 549 C C . ASP A 1 74 ? -9.700 1.024 -5.191 1.00 95.56 74 ASP A C 1
ATOM 551 O O . ASP A 1 74 ? -9.282 0.598 -6.269 1.00 95.56 74 ASP A O 1
ATOM 555 N N . LEU A 1 75 ? -8.940 1.721 -4.344 1.00 97.69 75 LEU A N 1
ATOM 556 C CA . LEU A 1 75 ? -7.521 1.975 -4.535 1.00 97.69 75 LEU A CA 1
ATOM 557 C C . LEU A 1 75 ? -6.731 1.413 -3.349 1.00 97.69 75 LEU A C 1
ATOM 559 O O . LEU A 1 75 ? -7.080 1.694 -2.202 1.00 97.69 75 LEU A O 1
ATOM 563 N N . ALA A 1 76 ? -5.644 0.688 -3.609 1.00 98.44 76 ALA A N 1
ATOM 564 C CA . ALA A 1 76 ? -4.739 0.212 -2.564 1.00 98.44 76 ALA A CA 1
ATOM 565 C C . ALA A 1 76 ? -3.273 0.488 -2.909 1.00 98.44 76 ALA A C 1
ATOM 567 O O . ALA A 1 76 ? -2.759 0.033 -3.930 1.00 98.44 76 ALA A O 1
ATOM 568 N N . TYR A 1 77 ? -2.579 1.208 -2.033 1.00 98.38 77 TYR A N 1
ATOM 569 C CA . TYR A 1 77 ? -1.177 1.565 -2.215 1.00 98.38 77 TYR A CA 1
ATOM 570 C C . TYR A 1 77 ? -0.326 1.037 -1.073 1.00 98.38 77 TYR A C 1
ATOM 572 O O . TYR A 1 77 ? -0.736 1.057 0.087 1.00 98.38 77 TYR A O 1
ATOM 580 N N . GLY A 1 78 ? 0.872 0.568 -1.398 1.00 98.06 78 GLY A N 1
ATOM 581 C CA . GLY A 1 78 ? 1.784 0.036 -0.400 1.00 98.06 78 GLY A CA 1
ATOM 582 C C . GLY A 1 78 ? 3.237 0.369 -0.690 1.00 98.06 78 GLY A C 1
ATOM 583 O O . GLY A 1 78 ? 3.659 0.441 -1.845 1.00 98.06 78 GLY A O 1
ATOM 584 N N . THR A 1 79 ? 4.008 0.530 0.378 1.00 97.19 79 THR A N 1
ATOM 585 C CA . THR A 1 79 ? 5.461 0.698 0.306 1.00 97.19 79 THR A CA 1
ATOM 586 C C . THR A 1 79 ? 6.147 -0.477 0.987 1.00 97.19 79 THR A C 1
ATOM 588 O O . THR A 1 79 ? 5.711 -0.914 2.052 1.00 97.19 79 THR A O 1
ATOM 591 N N . SER A 1 80 ? 7.223 -1.008 0.402 1.00 94.06 80 SER A N 1
ATOM 592 C CA . SER A 1 80 ? 8.015 -2.089 1.000 1.00 94.06 80 SER A CA 1
ATOM 593 C C . SER A 1 80 ? 7.158 -3.302 1.371 1.00 94.06 80 SER A C 1
ATOM 595 O O . SER A 1 80 ? 6.358 -3.783 0.567 1.00 94.06 80 SER A O 1
ATOM 597 N N . SER A 1 81 ? 7.278 -3.797 2.602 1.00 93.25 81 SER A N 1
ATOM 598 C CA . SER A 1 81 ? 6.424 -4.847 3.152 1.00 93.25 81 SER A CA 1
ATOM 599 C C . SER A 1 81 ? 4.924 -4.543 3.032 1.00 93.25 81 SER A C 1
ATOM 601 O O . SER A 1 81 ? 4.154 -5.470 2.813 1.00 93.25 81 SER A O 1
ATOM 603 N N . GLY A 1 82 ? 4.496 -3.277 3.122 1.00 96.62 82 GLY A N 1
ATOM 604 C CA . GLY A 1 82 ? 3.106 -2.879 2.873 1.00 96.62 82 GLY A CA 1
ATOM 605 C C . GLY A 1 82 ? 2.687 -3.106 1.420 1.00 96.62 82 GLY A C 1
ATOM 606 O O . GLY A 1 82 ? 1.583 -3.574 1.157 1.00 96.62 82 GLY A O 1
ATOM 607 N N . GLY A 1 83 ? 3.603 -2.888 0.474 1.00 96.69 83 GLY A N 1
ATOM 608 C CA . GLY A 1 83 ? 3.426 -3.255 -0.931 1.00 96.69 83 GLY A CA 1
ATOM 609 C C . GLY A 1 83 ? 3.284 -4.765 -1.139 1.00 96.69 83 GLY A C 1
ATOM 610 O O . GLY A 1 83 ? 2.414 -5.208 -1.885 1.00 96.69 83 GLY A O 1
ATOM 611 N N . LEU A 1 84 ? 4.073 -5.569 -0.419 1.00 95.19 84 LEU A N 1
ATOM 612 C CA . LEU A 1 84 ? 3.934 -7.032 -0.436 1.00 95.19 84 LEU A CA 1
ATOM 613 C C . LEU A 1 84 ? 2.581 -7.493 0.132 1.00 95.19 84 LEU A C 1
ATOM 615 O O . LEU A 1 84 ? 1.991 -8.429 -0.402 1.00 95.19 84 LEU A O 1
ATOM 619 N N . VAL A 1 85 ? 2.064 -6.821 1.168 1.00 96.56 85 VAL A N 1
ATOM 620 C CA . VAL A 1 85 ? 0.714 -7.080 1.704 1.00 96.56 85 VAL A CA 1
ATOM 621 C C . VAL A 1 85 ? -0.359 -6.744 0.670 1.00 96.56 85 VAL A C 1
ATOM 623 O O . VAL A 1 85 ? -1.258 -7.553 0.453 1.00 96.56 85 VAL A O 1
ATOM 626 N N . VAL A 1 86 ? -0.245 -5.602 -0.018 1.00 97.94 86 VAL A N 1
ATOM 627 C CA . VAL A 1 86 ? -1.154 -5.248 -1.122 1.00 97.94 86 VAL A CA 1
ATOM 628 C C . VAL A 1 86 ? -1.116 -6.316 -2.216 1.00 97.94 86 VAL A C 1
ATOM 630 O O . VAL A 1 86 ? -2.170 -6.759 -2.660 1.00 97.94 86 VAL A O 1
ATOM 633 N N . LEU A 1 87 ? 0.063 -6.796 -2.617 1.00 96.00 87 LEU A N 1
ATOM 634 C CA . LEU A 1 87 ? 0.175 -7.850 -3.629 1.00 96.00 87 LEU A CA 1
ATOM 635 C C . LEU A 1 87 ? -0.388 -9.203 -3.172 1.00 96.00 87 LEU A C 1
ATOM 637 O O . LEU A 1 87 ? -0.979 -9.904 -3.987 1.00 96.00 87 LEU A O 1
ATOM 641 N N . ALA A 1 88 ? -0.251 -9.573 -1.898 1.00 94.12 88 ALA A N 1
ATOM 642 C CA . ALA A 1 88 ? -0.868 -10.793 -1.373 1.00 94.12 88 ALA A CA 1
ATOM 643 C C . ALA A 1 88 ? -2.404 -10.698 -1.406 1.00 94.12 88 ALA A C 1
ATOM 645 O O . ALA A 1 88 ? -3.074 -11.572 -1.952 1.00 94.12 88 ALA A O 1
ATOM 646 N N . LEU A 1 89 ? -2.958 -9.593 -0.900 1.00 95.81 89 LEU A N 1
ATOM 647 C CA . LEU A 1 89 ? -4.404 -9.386 -0.837 1.00 95.81 89 LEU A CA 1
ATOM 648 C C . LEU A 1 89 ? -5.022 -9.229 -2.229 1.00 95.81 89 LEU A C 1
ATOM 650 O O . LEU A 1 89 ? -5.988 -9.903 -2.566 1.00 95.81 89 LEU A O 1
ATOM 654 N N . TYR A 1 90 ? -4.483 -8.332 -3.044 1.00 96.00 90 TYR A N 1
ATOM 655 C CA . TYR A 1 90 ? -5.087 -7.957 -4.319 1.00 96.00 90 TYR A CA 1
ATOM 656 C C . TYR A 1 90 ? -4.524 -8.755 -5.486 1.00 96.00 90 TYR A C 1
ATOM 658 O O . TYR A 1 90 ? -5.268 -9.155 -6.375 1.00 96.00 90 TYR A O 1
ATOM 666 N N . GLY A 1 91 ? -3.213 -8.991 -5.496 1.00 90.56 91 GLY A N 1
ATOM 667 C CA . GLY A 1 91 ? -2.564 -9.683 -6.601 1.00 90.56 91 GLY A CA 1
ATOM 668 C C . GLY A 1 91 ? -2.839 -11.185 -6.611 1.00 90.56 91 GLY A C 1
ATOM 669 O O . GLY A 1 91 ? -3.087 -11.745 -7.674 1.00 90.56 91 GLY A O 1
ATOM 670 N N . LEU A 1 92 ? -2.849 -11.819 -5.433 1.00 89.44 92 LEU A N 1
ATOM 671 C CA . LEU A 1 92 ? -3.175 -13.243 -5.274 1.00 89.44 92 LEU A CA 1
ATOM 672 C C . LEU A 1 92 ? -4.634 -13.494 -4.859 1.00 89.44 92 LEU A C 1
ATOM 674 O O . LEU A 1 92 ? -5.056 -14.646 -4.838 1.00 89.44 92 LEU A O 1
ATOM 678 N N . GLY A 1 93 ? -5.399 -12.448 -4.523 1.00 92.12 93 GLY A N 1
ATOM 679 C CA . GLY A 1 93 ? -6.788 -12.587 -4.068 1.00 92.12 93 GLY A CA 1
ATOM 680 C C . GLY A 1 93 ? -6.934 -13.303 -2.720 1.00 92.12 93 GLY A C 1
ATOM 681 O O . GLY A 1 93 ? -7.971 -13.909 -2.465 1.00 92.12 93 GLY A O 1
ATOM 682 N N . MET A 1 94 ? -5.897 -13.292 -1.875 1.00 92.88 94 MET A N 1
ATOM 683 C CA . MET A 1 94 ? -5.881 -14.037 -0.609 1.00 92.88 94 MET A CA 1
ATOM 684 C C . MET A 1 94 ? -6.737 -13.372 0.467 1.00 92.88 94 MET A C 1
ATOM 686 O O . MET A 1 94 ? -6.768 -12.145 0.571 1.00 92.88 94 MET A O 1
ATOM 690 N N . ARG A 1 95 ? -7.350 -14.163 1.354 1.00 95.38 95 ARG A N 1
ATOM 691 C CA . ARG A 1 95 ? -7.956 -13.616 2.581 1.00 95.38 95 ARG A CA 1
ATOM 692 C C . ARG A 1 95 ? -6.873 -13.054 3.510 1.00 95.38 95 ARG A C 1
ATOM 694 O O . ARG A 1 95 ? -5.678 -13.356 3.376 1.00 95.38 95 ARG A O 1
ATOM 701 N N . VAL A 1 96 ? -7.275 -12.221 4.469 1.00 95.38 96 VAL A N 1
ATOM 702 C CA . VAL A 1 96 ? -6.324 -11.531 5.356 1.00 95.38 96 VAL A CA 1
ATOM 703 C C . VAL A 1 96 ? -5.543 -12.523 6.225 1.00 95.38 96 VAL A C 1
ATOM 705 O O . VAL A 1 96 ? -4.320 -12.416 6.347 1.00 95.38 96 VAL A O 1
ATOM 708 N N . GLU A 1 97 ? -6.212 -13.539 6.773 1.00 93.62 97 GLU A N 1
ATOM 709 C CA . GLU A 1 97 ? -5.582 -14.605 7.560 1.00 93.62 97 GLU A CA 1
ATOM 710 C C . GLU A 1 97 ? -4.566 -15.406 6.736 1.00 93.62 97 GLU A C 1
ATOM 712 O O . GLU A 1 97 ? -3.461 -15.685 7.206 1.00 93.62 97 GLU A O 1
ATOM 717 N N . GLU A 1 98 ? -4.906 -15.746 5.493 1.00 92.06 98 GLU A N 1
ATOM 718 C CA . GLU A 1 98 ? -4.010 -16.462 4.576 1.00 92.06 98 GLU A CA 1
ATOM 719 C C . GLU A 1 98 ? -2.773 -15.621 4.257 1.00 92.06 98 GLU A C 1
ATOM 721 O O . GLU A 1 98 ? -1.642 -16.111 4.336 1.00 92.06 98 GLU A O 1
ATOM 726 N N . SER A 1 99 ? -2.979 -14.325 4.007 1.00 91.19 99 SER A N 1
ATOM 727 C CA . SER A 1 99 ? -1.905 -13.354 3.790 1.00 91.19 99 SER A CA 1
ATOM 728 C C . SER A 1 99 ? -0.968 -13.271 5.000 1.00 91.19 99 SER A C 1
ATOM 730 O O . SER A 1 99 ? 0.252 -13.217 4.834 1.00 91.19 99 SER A O 1
ATOM 732 N N . PHE A 1 100 ? -1.499 -13.333 6.229 1.00 92.88 100 PHE A N 1
ATOM 733 C CA . PHE A 1 100 ? -0.684 -13.377 7.448 1.00 92.88 100 PHE A CA 1
ATOM 734 C C . PHE A 1 100 ? 0.166 -14.650 7.547 1.00 92.88 100 PHE A C 1
ATOM 736 O O . PHE A 1 100 ? 1.347 -14.593 7.916 1.00 92.88 100 PHE A O 1
ATOM 743 N N . HIS A 1 101 ? -0.427 -15.804 7.232 1.00 90.50 101 HIS A N 1
ATOM 744 C CA . HIS A 1 101 ? 0.276 -17.082 7.254 1.00 90.50 101 HIS A CA 1
ATOM 745 C C . HIS A 1 101 ? 1.405 -17.114 6.227 1.00 90.50 101 HIS A C 1
ATOM 747 O O . HIS A 1 101 ? 2.536 -17.456 6.586 1.00 90.50 101 HIS A O 1
ATOM 753 N N . LEU A 1 102 ? 1.124 -16.693 4.991 1.00 86.12 102 LEU A N 1
ATOM 754 C CA . LEU A 1 102 ? 2.127 -16.583 3.939 1.00 86.12 102 LEU A CA 1
ATOM 755 C C . LEU A 1 102 ? 3.246 -15.623 4.352 1.00 86.12 102 LEU A C 1
ATOM 757 O O . LEU A 1 102 ? 4.418 -15.997 4.323 1.00 86.12 102 LEU A O 1
ATOM 761 N N . PHE A 1 103 ? 2.897 -14.421 4.815 1.00 87.81 103 PHE A N 1
ATOM 762 C CA . PHE A 1 103 ? 3.864 -13.427 5.276 1.00 87.81 103 PHE A CA 1
ATOM 763 C C . PHE A 1 103 ? 4.797 -13.987 6.356 1.00 87.81 103 PHE A C 1
ATOM 765 O O . PHE A 1 103 ? 6.017 -13.860 6.253 1.00 87.81 103 PHE A O 1
ATOM 772 N N . SER A 1 104 ? 4.240 -14.664 7.362 1.00 86.44 104 SER A N 1
ATOM 773 C CA . SER A 1 104 ? 5.015 -15.245 8.464 1.00 86.44 104 SER A CA 1
ATOM 774 C C . SER A 1 104 ? 5.976 -16.338 7.981 1.00 86.44 104 SER A C 1
ATOM 776 O O . SER A 1 104 ? 7.122 -16.407 8.434 1.00 86.44 104 SER A O 1
ATOM 778 N N . GLN A 1 105 ? 5.537 -17.181 7.040 1.00 84.00 105 GLN A N 1
ATOM 779 C CA . GLN A 1 105 ? 6.372 -18.228 6.444 1.00 84.00 105 GLN A CA 1
ATOM 780 C C . GLN A 1 105 ? 7.501 -17.639 5.590 1.00 84.00 105 GLN A C 1
ATOM 782 O O . GLN A 1 105 ? 8.654 -18.056 5.724 1.00 84.00 105 GLN A O 1
ATOM 787 N N . LEU A 1 106 ? 7.191 -16.644 4.754 1.00 83.06 106 LEU A N 1
ATOM 788 C CA . LEU A 1 106 ? 8.171 -15.963 3.910 1.00 83.06 106 LEU A CA 1
ATOM 789 C C . LEU A 1 106 ? 9.193 -15.192 4.736 1.00 83.06 106 LEU A C 1
ATOM 791 O O . LEU A 1 106 ? 10.388 -15.324 4.493 1.00 83.06 106 LEU A O 1
ATOM 795 N N . ALA A 1 107 ? 8.752 -14.444 5.747 1.00 81.94 107 ALA A N 1
ATOM 796 C CA . ALA A 1 107 ? 9.648 -13.721 6.638 1.00 81.94 107 ALA A CA 1
ATOM 797 C C . ALA A 1 107 ? 10.603 -14.681 7.358 1.00 81.94 107 ALA A C 1
ATOM 799 O O . ALA A 1 107 ? 11.808 -14.438 7.403 1.00 81.94 107 ALA A O 1
ATOM 800 N N . ALA A 1 108 ? 10.096 -15.820 7.843 1.00 81.31 108 ALA A N 1
ATOM 801 C CA . ALA A 1 108 ? 10.948 -16.859 8.404 1.00 81.31 108 ALA A CA 1
ATOM 802 C C . ALA A 1 108 ? 11.931 -17.419 7.361 1.00 81.31 108 ALA A C 1
ATOM 804 O O . ALA A 1 108 ? 13.095 -17.613 7.684 1.00 81.31 108 ALA A O 1
ATOM 805 N N . ARG A 1 109 ? 11.517 -17.660 6.112 1.00 79.38 109 ARG A N 1
ATOM 806 C CA . ARG A 1 109 ? 12.408 -18.152 5.043 1.00 79.38 109 ARG A CA 1
ATOM 807 C C . ARG A 1 109 ? 13.507 -17.139 4.691 1.00 79.38 109 ARG A C 1
ATOM 809 O O . ARG A 1 109 ? 14.666 -17.527 4.611 1.00 79.38 109 ARG A O 1
ATOM 816 N N . ILE A 1 110 ? 13.150 -15.865 4.534 1.00 75.81 110 ILE A N 1
ATOM 817 C CA . ILE A 1 110 ? 14.033 -14.779 4.082 1.00 75.81 110 ILE A CA 1
ATOM 818 C C . ILE A 1 110 ? 15.014 -14.348 5.184 1.00 75.81 110 ILE A C 1
ATOM 820 O O . ILE A 1 110 ? 16.203 -14.169 4.926 1.00 75.81 110 ILE A O 1
ATOM 824 N N . PHE A 1 111 ? 14.542 -14.205 6.426 1.00 73.19 111 PHE A N 1
ATOM 825 C CA . PHE A 1 111 ? 15.348 -13.649 7.520 1.00 73.19 111 PHE A CA 1
ATOM 826 C C . PHE A 1 111 ? 16.078 -14.699 8.371 1.00 73.19 111 PHE A C 1
ATOM 828 O O . PHE A 1 111 ? 16.878 -14.339 9.233 1.00 73.19 111 PHE A O 1
ATOM 835 N N . ARG A 1 112 ? 15.906 -16.002 8.104 1.00 69.25 112 ARG A N 1
ATOM 836 C CA . ARG A 1 112 ? 16.659 -17.094 8.765 1.00 69.25 112 ARG A CA 1
ATOM 837 C C . ARG A 1 112 ? 18.145 -17.195 8.367 1.00 69.25 112 ARG A C 1
ATOM 839 O O . ARG A 1 112 ? 18.775 -18.201 8.688 1.00 69.25 112 ARG A O 1
ATOM 846 N N . GLY A 1 113 ? 18.717 -16.191 7.692 1.00 55.28 113 GLY A N 1
ATOM 847 C CA . GLY A 1 113 ? 20.098 -16.182 7.185 1.00 55.28 113 GLY A CA 1
ATOM 848 C C . GLY A 1 113 ? 21.132 -16.798 8.146 1.00 55.28 113 GLY A C 1
ATOM 849 O O . GLY A 1 113 ? 21.128 -16.513 9.341 1.00 55.28 113 GLY A O 1
ATOM 850 N N . ARG A 1 114 ? 21.987 -17.682 7.599 1.00 48.31 114 ARG A N 1
ATOM 851 C CA . ARG A 1 114 ? 22.903 -18.613 8.299 1.00 48.31 114 ARG A CA 1
ATOM 852 C C . ARG A 1 114 ? 23.439 -18.076 9.633 1.00 48.31 114 ARG A C 1
ATOM 854 O O . ARG A 1 114 ? 24.236 -17.142 9.664 1.00 48.31 114 ARG A O 1
ATOM 861 N N . SER A 1 115 ? 23.083 -18.748 10.727 1.00 39.97 115 SER A N 1
ATOM 862 C CA . SER A 1 115 ? 23.731 -18.552 12.024 1.00 39.97 115 SER A CA 1
ATOM 863 C C . SER A 1 115 ? 25.208 -18.955 11.919 1.00 39.97 115 SER A C 1
ATOM 865 O O . SER A 1 115 ? 25.529 -20.138 11.850 1.00 39.97 115 SER A O 1
ATOM 867 N N . TYR A 1 116 ? 26.125 -17.983 11.891 1.00 44.38 116 TYR A N 1
ATOM 868 C CA . TYR A 1 116 ? 27.578 -18.222 11.949 1.00 44.38 116 TYR A CA 1
ATOM 869 C C . TYR A 1 116 ? 28.071 -18.416 13.391 1.00 44.38 116 TYR A C 1
ATOM 871 O O . TYR A 1 116 ? 29.185 -18.027 13.746 1.00 44.38 116 TYR A O 1
ATOM 879 N N . PHE A 1 117 ? 27.237 -19.000 14.249 1.00 33.03 117 PHE A N 1
ATOM 880 C CA . PHE A 1 117 ? 27.623 -19.329 15.612 1.00 33.03 117 PHE A CA 1
ATOM 881 C C . PHE A 1 117 ? 28.593 -20.521 15.567 1.00 33.03 117 PHE A C 1
ATOM 883 O O . PHE A 1 117 ? 28.177 -21.660 15.370 1.00 33.03 117 PHE A O 1
ATOM 890 N N . GLY A 1 118 ? 29.899 -20.250 15.688 1.00 41.88 118 GLY A N 1
ATOM 891 C CA . GLY A 1 118 ? 30.941 -21.282 15.801 1.00 41.88 118 GLY A CA 1
ATOM 892 C C . GLY A 1 118 ? 31.984 -21.368 14.677 1.00 41.88 118 GLY A C 1
ATOM 893 O O . GLY A 1 118 ? 32.786 -22.297 14.700 1.00 41.88 118 GLY A O 1
ATOM 894 N N . LEU A 1 119 ? 32.033 -20.435 13.715 1.00 42.81 119 LEU A N 1
ATOM 895 C CA . LEU A 1 119 ? 33.109 -20.392 12.706 1.00 42.81 119 LEU A CA 1
ATOM 896 C C . LEU A 1 119 ? 34.204 -19.369 13.048 1.00 42.81 119 LEU A C 1
ATOM 898 O O . LEU A 1 119 ? 33.936 -18.302 13.594 1.00 42.81 119 LEU A O 1
ATOM 902 N N . GLY A 1 120 ? 35.456 -19.708 12.719 1.00 42.34 120 GLY A N 1
ATOM 903 C CA . GLY A 1 120 ? 36.637 -18.891 13.011 1.00 42.34 120 GLY A CA 1
ATOM 904 C C . GLY A 1 120 ? 36.620 -17.505 12.350 1.00 42.34 120 GLY A C 1
ATOM 905 O O . GLY A 1 120 ? 35.997 -17.293 11.310 1.00 42.34 120 GLY A O 1
ATOM 906 N N . MET A 1 121 ? 37.364 -16.564 12.942 1.00 39.84 121 MET A N 1
ATOM 907 C CA . MET A 1 121 ? 37.421 -15.136 12.577 1.00 39.84 121 MET A CA 1
ATOM 908 C C . MET A 1 121 ? 37.599 -14.866 11.069 1.00 39.84 121 MET A C 1
ATOM 910 O O . MET A 1 121 ? 36.997 -13.939 10.534 1.00 39.84 121 MET A O 1
ATOM 914 N N . PHE A 1 122 ? 38.371 -15.695 10.361 1.00 40.62 122 PHE A N 1
ATOM 915 C CA . PHE A 1 122 ? 38.599 -15.555 8.918 1.00 40.62 122 PHE A CA 1
ATOM 916 C C . PHE A 1 122 ? 37.367 -15.881 8.065 1.00 40.62 122 PHE A C 1
ATOM 918 O O . PHE A 1 122 ? 37.120 -15.201 7.072 1.00 40.62 122 PHE A O 1
ATOM 925 N N . THR A 1 123 ? 36.567 -16.880 8.444 1.00 47.19 123 THR A N 1
ATOM 926 C CA . THR A 1 123 ? 35.340 -17.228 7.713 1.00 47.19 123 THR A CA 1
ATOM 927 C C . THR A 1 123 ? 34.239 -16.211 7.980 1.00 47.19 123 THR A C 1
ATOM 929 O O . THR A 1 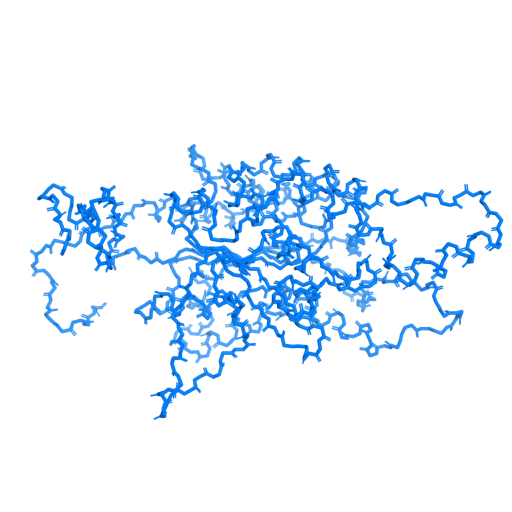123 ? 33.496 -15.876 7.065 1.00 47.19 123 THR A O 1
ATOM 932 N N . ALA A 1 124 ? 34.186 -15.660 9.197 1.00 40.25 124 ALA A N 1
ATOM 933 C CA . ALA A 1 124 ? 33.304 -14.546 9.531 1.00 40.25 124 ALA A CA 1
ATOM 934 C C . ALA A 1 124 ? 33.659 -13.278 8.733 1.00 40.25 124 ALA A C 1
ATOM 936 O O . ALA A 1 124 ? 32.769 -12.654 8.165 1.00 40.25 124 ALA A O 1
ATOM 937 N N . LEU A 1 125 ? 34.951 -12.941 8.610 1.00 38.84 125 LEU A N 1
ATOM 938 C CA . LEU A 1 125 ? 35.419 -11.800 7.813 1.00 38.84 125 LEU A CA 1
ATOM 939 C C . LEU A 1 125 ? 35.173 -11.996 6.307 1.00 38.84 125 LEU A C 1
ATOM 941 O O . LEU A 1 125 ? 34.742 -11.070 5.625 1.00 38.84 125 LEU A O 1
ATOM 945 N N . TYR A 1 126 ? 35.402 -13.203 5.785 1.00 44.88 126 TYR A N 1
ATOM 946 C CA . TYR A 1 126 ? 35.117 -13.529 4.386 1.00 44.88 126 TYR A CA 1
ATOM 947 C C . TYR A 1 126 ? 33.611 -13.483 4.091 1.00 44.88 126 TYR A C 1
ATOM 949 O O . TYR A 1 126 ? 33.200 -12.817 3.143 1.00 44.88 126 TYR A O 1
ATOM 957 N N . ALA A 1 127 ? 32.785 -14.100 4.945 1.00 42.12 127 ALA A N 1
ATOM 958 C CA . ALA A 1 127 ? 31.326 -14.052 4.849 1.00 42.12 127 ALA A CA 1
ATOM 959 C C . ALA A 1 127 ? 30.793 -12.612 4.937 1.00 42.12 127 ALA A C 1
ATOM 961 O O . ALA A 1 127 ? 29.885 -12.242 4.196 1.00 42.12 127 ALA A O 1
ATOM 962 N N . PHE A 1 128 ? 31.401 -11.780 5.784 1.00 40.22 128 PHE A N 1
ATOM 963 C CA . PHE A 1 128 ? 31.099 -10.358 5.929 1.00 40.22 128 PHE A CA 1
ATOM 964 C C . PHE A 1 128 ? 31.412 -9.551 4.662 1.00 40.22 128 PHE A C 1
ATOM 966 O O . PHE A 1 128 ? 30.552 -8.812 4.187 1.00 40.22 128 PHE A O 1
ATOM 973 N N . ILE A 1 129 ? 32.593 -9.739 4.061 1.00 43.19 129 ILE A N 1
ATOM 974 C CA . ILE A 1 129 ? 32.964 -9.087 2.792 1.00 43.19 129 ILE A CA 1
ATOM 975 C C . ILE A 1 129 ? 32.030 -9.542 1.661 1.00 43.19 129 ILE A C 1
ATOM 977 O O . ILE A 1 129 ? 31.591 -8.722 0.851 1.00 43.19 129 ILE A O 1
ATOM 981 N N . THR A 1 130 ? 31.670 -10.829 1.618 1.00 41.59 130 THR A N 1
ATOM 982 C CA . THR A 1 130 ? 30.707 -11.329 0.630 1.00 41.59 130 THR A CA 1
ATOM 983 C C . THR A 1 130 ? 29.298 -10.786 0.871 1.00 41.59 130 THR A C 1
ATOM 985 O O . THR A 1 130 ? 28.671 -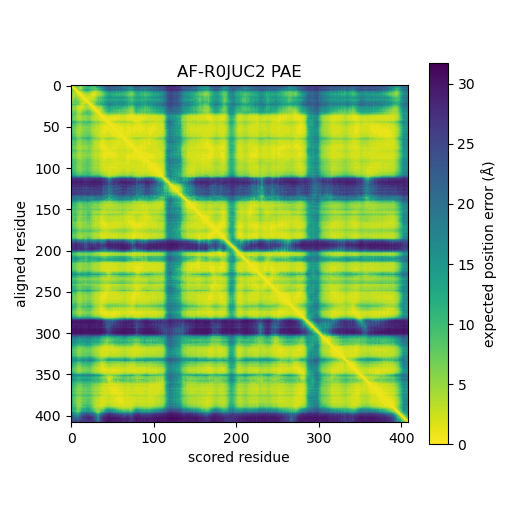10.363 -0.093 1.00 41.59 130 THR A O 1
ATOM 988 N N . SER A 1 131 ? 28.814 -10.691 2.115 1.00 40.88 131 SER A N 1
ATOM 989 C CA . SER A 1 131 ? 27.507 -10.082 2.418 1.00 40.88 131 SER A CA 1
ATOM 990 C C . SER A 1 131 ? 27.484 -8.588 2.099 1.00 40.88 131 SER A C 1
ATOM 992 O O . SER A 1 131 ? 26.496 -8.089 1.581 1.00 40.88 131 SER A O 1
ATOM 994 N N . TRP A 1 132 ? 28.578 -7.855 2.318 1.00 37.41 132 TRP A N 1
ATOM 995 C CA . TRP A 1 132 ? 28.627 -6.426 1.991 1.00 37.41 132 TRP A CA 1
ATOM 996 C C . TRP A 1 132 ? 28.413 -6.152 0.494 1.00 37.41 132 TRP A C 1
ATOM 998 O O . TRP A 1 132 ? 27.736 -5.197 0.125 1.00 37.41 132 TRP A O 1
ATOM 1008 N N . ARG A 1 133 ? 28.921 -7.034 -0.374 1.00 40.03 133 ARG A N 1
ATOM 1009 C CA . ARG A 1 133 ? 28.734 -6.932 -1.827 1.00 40.03 133 ARG A CA 1
ATOM 1010 C C . ARG A 1 133 ? 27.373 -7.469 -2.314 1.00 40.03 133 ARG A C 1
ATOM 1012 O O . ARG A 1 133 ? 26.991 -7.161 -3.438 1.00 40.03 133 ARG A O 1
ATOM 1019 N N . HIS A 1 134 ? 26.651 -8.240 -1.491 1.00 45.34 134 HIS A N 1
ATOM 1020 C CA . HIS A 1 134 ? 25.422 -8.956 -1.880 1.00 45.34 134 HIS A CA 1
ATOM 1021 C C . HIS A 1 134 ? 24.178 -8.637 -1.014 1.00 45.34 134 HIS A C 1
ATOM 1023 O O . HIS A 1 134 ? 23.129 -9.232 -1.242 1.00 45.34 134 HIS A O 1
ATOM 1029 N N . GLY A 1 135 ? 24.255 -7.692 -0.066 1.00 49.41 135 GLY A N 1
ATOM 1030 C CA . GLY A 1 135 ? 23.201 -7.418 0.926 1.00 49.41 135 GLY A CA 1
ATOM 1031 C C . GLY A 1 135 ? 23.305 -8.303 2.182 1.00 49.41 135 GLY A C 1
ATOM 1032 O O . GLY A 1 135 ? 23.990 -9.332 2.194 1.00 49.41 135 GLY A O 1
ATOM 1033 N N . ARG A 1 136 ? 22.641 -7.910 3.284 1.00 49.94 136 ARG A N 1
ATOM 1034 C CA . ARG A 1 136 ? 22.617 -8.708 4.531 1.00 49.94 136 ARG A CA 1
ATOM 1035 C C . ARG A 1 136 ? 21.958 -10.075 4.324 1.00 49.94 136 ARG A C 1
ATOM 1037 O O . ARG A 1 136 ? 22.359 -11.028 4.989 1.00 49.94 136 ARG A O 1
ATOM 1044 N N . PHE A 1 137 ? 20.999 -10.176 3.404 1.00 55.84 137 PHE A N 1
ATOM 1045 C CA . PHE A 1 137 ? 20.293 -11.414 3.075 1.00 55.84 137 PHE A CA 1
ATOM 1046 C C . PHE A 1 137 ? 20.463 -11.772 1.587 1.00 55.84 137 PHE A C 1
ATOM 1048 O O . PHE A 1 137 ? 20.467 -10.864 0.753 1.00 55.84 137 PHE A O 1
ATOM 1055 N N . PRO A 1 138 ? 20.606 -13.066 1.226 1.00 59.50 138 PRO A N 1
ATOM 1056 C CA . PRO A 1 138 ? 20.719 -13.477 -0.171 1.00 59.50 138 PRO A CA 1
ATOM 1057 C C . PRO A 1 138 ? 19.471 -13.070 -0.958 1.00 59.50 138 PRO A C 1
ATOM 1059 O O . PRO A 1 138 ? 18.351 -13.415 -0.582 1.00 59.50 138 PRO A O 1
ATOM 1062 N N . SER A 1 139 ? 19.650 -12.380 -2.086 1.00 60.94 139 SER A N 1
ATOM 1063 C CA . SER A 1 139 ? 18.519 -11.977 -2.929 1.00 60.94 139 SER A CA 1
ATOM 1064 C C . SER A 1 139 ? 17.778 -13.174 -3.541 1.00 60.94 139 SER A C 1
ATOM 1066 O O . SER A 1 139 ? 16.585 -13.081 -3.809 1.00 60.94 139 SER A O 1
ATOM 1068 N N . SER A 1 140 ? 18.443 -14.329 -3.656 1.00 66.25 140 SER A N 1
ATOM 1069 C CA . SER A 1 140 ? 17.869 -15.576 -4.170 1.00 66.25 140 SER A CA 1
ATOM 1070 C C . SER A 1 140 ? 16.683 -16.101 -3.358 1.00 66.25 140 SER A C 1
ATOM 1072 O O . SER A 1 140 ? 15.807 -16.746 -3.928 1.00 66.25 140 SER A O 1
ATOM 1074 N N . ASP A 1 141 ? 16.635 -15.850 -2.045 1.00 73.56 141 ASP A N 1
ATOM 1075 C CA . ASP A 1 141 ? 15.564 -16.381 -1.191 1.00 73.56 141 ASP A CA 1
ATOM 1076 C C . ASP A 1 141 ? 14.254 -15.610 -1.396 1.00 73.56 141 ASP A C 1
ATOM 1078 O O . ASP A 1 141 ? 13.191 -16.220 -1.528 1.00 73.56 141 ASP A O 1
ATOM 1082 N N . ILE A 1 142 ? 14.337 -14.276 -1.480 1.00 75.38 142 ILE A N 1
ATOM 1083 C CA . ILE A 1 142 ? 13.183 -13.423 -1.784 1.00 75.38 142 ILE A CA 1
ATOM 1084 C C . ILE A 1 142 ? 12.788 -13.527 -3.261 1.00 75.38 142 ILE A C 1
ATOM 1086 O O . ILE A 1 142 ? 11.610 -13.680 -3.557 1.00 75.38 142 ILE A O 1
ATOM 1090 N N . GLU A 1 143 ? 13.745 -13.532 -4.193 1.00 81.69 143 GLU A N 1
ATOM 1091 C CA . GLU A 1 143 ? 13.467 -13.687 -5.629 1.00 81.69 143 GLU A CA 1
ATOM 1092 C C . GLU A 1 143 ? 12.843 -15.050 -5.936 1.00 81.69 143 GLU A C 1
ATOM 1094 O O . GLU A 1 143 ? 11.873 -15.120 -6.687 1.00 81.69 143 GLU A O 1
ATOM 1099 N N . GLY A 1 144 ? 13.340 -16.123 -5.312 1.00 78.06 144 GLY A N 1
ATOM 1100 C CA . GLY A 1 144 ? 12.772 -17.461 -5.446 1.00 78.06 144 GLY A CA 1
ATOM 1101 C C . GLY A 1 144 ? 11.344 -17.545 -4.910 1.00 78.06 144 GLY A C 1
ATOM 1102 O O . GLY A 1 144 ? 10.481 -18.103 -5.581 1.00 78.06 144 GLY A O 1
ATOM 1103 N N . ALA A 1 145 ? 11.071 -16.947 -3.746 1.00 80.81 145 ALA A N 1
ATOM 1104 C CA . ALA A 1 145 ? 9.719 -16.894 -3.191 1.00 80.81 145 ALA A CA 1
ATOM 1105 C C . ALA A 1 145 ? 8.754 -16.067 -4.058 1.00 80.81 145 ALA A C 1
ATOM 1107 O O . ALA A 1 145 ? 7.621 -16.479 -4.289 1.00 80.81 145 ALA A O 1
ATOM 1108 N N . LEU A 1 146 ? 9.196 -14.914 -4.566 1.00 84.81 146 LEU A N 1
ATOM 1109 C CA . LEU A 1 146 ? 8.376 -14.071 -5.438 1.00 84.81 146 LEU A CA 1
ATOM 1110 C C . LEU A 1 146 ? 8.110 -14.742 -6.792 1.00 84.81 146 LEU A C 1
ATOM 1112 O O . LEU A 1 146 ? 6.999 -14.650 -7.307 1.00 84.81 146 LEU A O 1
ATOM 1116 N N . ALA A 1 147 ? 9.096 -15.447 -7.351 1.00 86.62 147 ALA A N 1
ATOM 1117 C CA . ALA A 1 147 ? 8.918 -16.231 -8.570 1.00 86.62 147 ALA A CA 1
ATOM 1118 C C . ALA A 1 147 ? 7.961 -17.419 -8.362 1.00 86.62 147 ALA A C 1
ATOM 1120 O O . ALA A 1 147 ? 7.163 -17.709 -9.245 1.00 86.62 147 ALA A O 1
ATOM 1121 N N . GLU A 1 148 ? 8.007 -18.074 -7.199 1.00 83.38 148 GLU A N 1
ATOM 1122 C CA . GLU A 1 148 ? 7.087 -19.159 -6.830 1.00 83.38 148 GLU A CA 1
ATOM 1123 C C . GLU A 1 148 ? 5.634 -18.669 -6.715 1.00 83.38 148 GLU A C 1
ATOM 1125 O O . GLU A 1 148 ? 4.721 -19.351 -7.170 1.00 83.38 148 GLU A O 1
ATOM 1130 N N . LEU A 1 149 ? 5.423 -17.473 -6.155 1.00 84.19 149 LEU A N 1
ATOM 1131 C CA . LEU A 1 149 ? 4.087 -16.911 -5.934 1.00 84.19 149 LEU A CA 1
ATOM 1132 C C . LEU A 1 149 ? 3.467 -16.281 -7.180 1.00 84.19 149 LEU A C 1
ATOM 1134 O O . LEU A 1 149 ? 2.279 -16.460 -7.429 1.00 84.19 149 LEU A O 1
ATOM 1138 N N . PHE A 1 150 ? 4.253 -15.515 -7.937 1.00 85.50 150 PHE A N 1
ATOM 1139 C CA . PHE A 1 150 ? 3.733 -14.674 -9.019 1.00 85.50 150 PHE A CA 1
ATOM 1140 C C . PHE A 1 150 ? 4.144 -15.145 -10.419 1.00 85.50 150 PHE A C 1
ATOM 1142 O O . PHE A 1 150 ? 3.621 -14.640 -11.412 1.00 85.50 150 PHE A O 1
ATOM 1149 N N . GLY A 1 151 ? 5.077 -16.095 -10.531 1.00 87.94 151 GLY A N 1
ATOM 1150 C CA . GLY A 1 151 ? 5.572 -16.580 -11.818 1.00 87.94 151 GLY A CA 1
ATOM 1151 C C . GLY A 1 151 ? 6.077 -15.446 -12.718 1.00 87.94 151 GLY A C 1
ATOM 1152 O O . GLY A 1 151 ? 6.902 -14.623 -12.315 1.00 87.94 151 GLY A O 1
ATOM 1153 N N . GLU A 1 152 ? 5.567 -15.406 -13.949 1.00 90.88 152 GLU A N 1
ATOM 1154 C CA . GLU A 1 152 ? 5.858 -14.357 -14.937 1.00 90.88 152 GLU A CA 1
ATOM 1155 C C . GLU A 1 152 ? 4.705 -13.357 -15.116 1.00 90.88 152 GLU A C 1
ATOM 1157 O O . GLU A 1 152 ? 4.742 -12.566 -16.056 1.00 90.88 152 GLU A O 1
ATOM 1162 N N . ALA A 1 153 ? 3.692 -13.384 -14.243 1.00 91.62 153 ALA A N 1
ATOM 1163 C CA . ALA A 1 153 ? 2.548 -12.485 -14.350 1.00 91.62 153 ALA A CA 1
ATOM 1164 C C . ALA A 1 153 ? 2.974 -11.014 -14.211 1.00 91.62 153 ALA A C 1
ATOM 1166 O O . ALA A 1 153 ? 3.867 -10.664 -13.4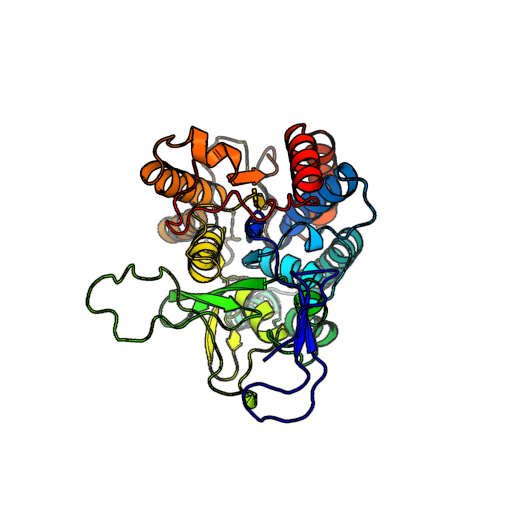22 1.00 91.62 153 ALA A O 1
ATOM 1167 N N . THR A 1 154 ? 2.334 -10.149 -14.995 1.00 93.94 154 THR A N 1
ATOM 1168 C CA . THR A 1 154 ? 2.615 -8.712 -15.015 1.00 93.94 154 THR A CA 1
ATOM 1169 C C . THR A 1 154 ? 1.687 -7.943 -14.083 1.00 93.94 154 THR A C 1
ATOM 1171 O O . THR A 1 154 ? 0.651 -8.443 -13.647 1.00 93.94 154 THR A O 1
ATOM 1174 N N . MET A 1 155 ? 2.047 -6.701 -13.762 1.00 93.75 155 MET A N 1
ATOM 1175 C CA . MET A 1 155 ? 1.208 -5.808 -12.960 1.00 93.75 155 MET A CA 1
ATOM 1176 C C . MET A 1 155 ? -0.166 -5.553 -13.597 1.00 93.75 155 MET A C 1
ATOM 1178 O O . MET A 1 155 ? -1.108 -5.239 -12.872 1.00 93.75 155 MET A O 1
ATOM 1182 N N . LEU A 1 156 ? -0.301 -5.710 -14.918 1.00 92.00 156 LEU A N 1
ATOM 1183 C CA . LEU A 1 156 ? -1.575 -5.580 -15.629 1.00 92.00 156 LEU A CA 1
ATOM 1184 C C . LEU A 1 156 ? -2.376 -6.896 -15.693 1.00 92.00 156 LEU A C 1
ATOM 1186 O O . LEU A 1 156 ? -3.564 -6.852 -15.999 1.00 92.00 156 LEU A O 1
ATOM 1190 N N . ASP A 1 157 ? -1.778 -8.038 -15.331 1.00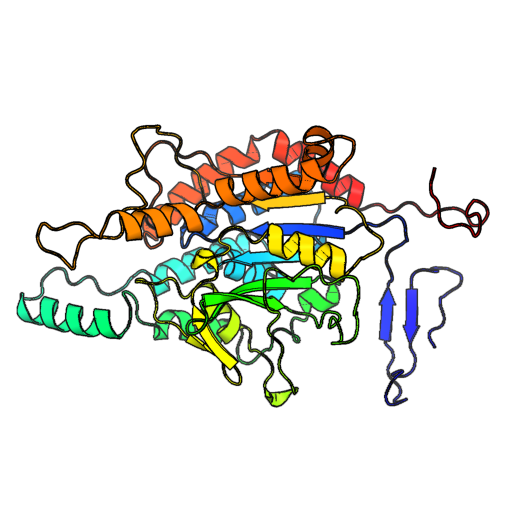 89.69 157 ASP A N 1
ATOM 1191 C CA . ASP A 1 157 ? -2.416 -9.369 -15.345 1.00 89.69 157 ASP A CA 1
ATOM 1192 C C . ASP A 1 157 ? -3.057 -9.754 -13.996 1.00 89.69 157 ASP A C 1
ATOM 1194 O O . ASP A 1 157 ? -3.298 -10.929 -13.708 1.00 89.69 157 ASP A O 1
ATOM 1198 N N . LEU A 1 158 ? -3.333 -8.781 -13.124 1.00 88.75 158 LEU A N 1
ATOM 1199 C CA . LEU A 1 158 ? -3.921 -9.033 -11.806 1.00 88.75 158 LEU A CA 1
ATOM 1200 C C . LEU A 1 158 ? -5.423 -9.341 -11.913 1.00 88.75 158 LEU A C 1
ATOM 1202 O O . LEU A 1 158 ? -6.268 -8.468 -11.714 1.00 88.75 158 LEU A O 1
ATOM 1206 N N . HIS A 1 159 ? -5.760 -10.602 -12.197 1.00 89.75 159 HIS A N 1
ATOM 1207 C CA . HIS A 1 159 ? -7.138 -11.050 -12.436 1.00 89.75 159 HIS A CA 1
ATOM 1208 C C . HIS A 1 159 ? -8.126 -10.649 -11.335 1.00 89.75 159 HIS A C 1
ATOM 1210 O O . HIS A 1 159 ? -9.209 -10.155 -11.644 1.00 89.75 159 HIS A O 1
ATOM 1216 N N . TYR A 1 160 ? -7.760 -10.828 -10.061 1.00 92.38 160 TYR A N 1
ATOM 1217 C CA . TYR A 1 160 ? -8.638 -10.473 -8.944 1.00 92.38 160 TYR A CA 1
ATOM 1218 C C . TYR A 1 160 ? -8.867 -8.957 -8.859 1.00 92.38 160 TYR A C 1
ATOM 1220 O O . TYR A 1 160 ? -10.009 -8.517 -8.748 1.00 92.38 160 TYR A O 1
ATOM 1228 N N . VAL A 1 161 ? -7.810 -8.151 -9.031 1.00 93.12 161 VAL A N 1
ATOM 1229 C CA . VAL A 1 161 ? -7.903 -6.681 -9.119 1.00 93.12 161 VAL A CA 1
ATOM 1230 C C . VAL A 1 161 ? -8.858 -6.253 -10.227 1.00 93.12 161 VAL A C 1
ATOM 1232 O O . VAL A 1 161 ? -9.731 -5.418 -9.992 1.00 93.12 161 VAL A O 1
ATOM 1235 N N . SER A 1 162 ? -8.724 -6.840 -11.421 1.00 89.94 162 SER A N 1
ATOM 1236 C CA . SER A 1 162 ? -9.618 -6.552 -12.545 1.00 89.94 162 SER A CA 1
ATOM 1237 C C . SER A 1 162 ? -11.064 -6.961 -12.257 1.00 89.94 162 SER A C 1
ATOM 1239 O O . SER A 1 162 ? -11.974 -6.209 -12.599 1.00 89.94 162 SER A O 1
ATOM 1241 N N . ALA A 1 163 ? -11.282 -8.112 -11.611 1.00 89.69 163 ALA A N 1
ATOM 1242 C CA . ALA A 1 163 ? -12.614 -8.634 -11.303 1.00 89.69 163 ALA A CA 1
ATOM 1243 C C . ALA A 1 163 ? -13.402 -7.721 -10.352 1.00 89.69 163 ALA A C 1
ATOM 1245 O O . ALA A 1 163 ? -14.584 -7.475 -10.585 1.00 89.69 163 ALA A O 1
ATOM 1246 N N . ILE A 1 164 ? -12.744 -7.175 -9.325 1.00 91.06 164 ILE A N 1
ATOM 1247 C CA . ILE A 1 164 ? -13.383 -6.273 -8.351 1.00 91.06 164 ILE A CA 1
ATOM 1248 C C . ILE A 1 164 ? -13.306 -4.791 -8.766 1.00 91.06 164 ILE A C 1
ATOM 1250 O O . ILE A 1 164 ? -13.807 -3.912 -8.067 1.00 91.06 164 ILE A O 1
ATOM 1254 N N . GLY A 1 165 ? -12.669 -4.486 -9.904 1.00 90.00 165 GLY A N 1
ATOM 1255 C CA . GLY A 1 165 ? -12.489 -3.118 -10.402 1.00 90.00 165 GLY A CA 1
ATOM 1256 C C . GLY A 1 165 ? -11.542 -2.253 -9.559 1.00 90.00 165 GLY A C 1
ATOM 1257 O O . GLY A 1 165 ? -11.602 -1.018 -9.643 1.00 90.00 165 GLY A O 1
ATOM 1258 N N . ALA A 1 166 ? -10.683 -2.884 -8.755 1.00 94.62 166 ALA A N 1
ATOM 1259 C CA . ALA A 1 166 ? -9.707 -2.208 -7.916 1.00 94.62 166 ALA A CA 1
ATOM 1260 C C . ALA A 1 166 ? -8.502 -1.718 -8.731 1.00 94.62 166 ALA A C 1
ATOM 1262 O O . ALA A 1 166 ? -8.301 -2.054 -9.900 1.00 94.62 166 ALA A O 1
ATOM 1263 N N . ARG A 1 167 ? -7.675 -0.893 -8.096 1.00 95.56 167 ARG A N 1
ATOM 1264 C CA . ARG A 1 167 ? -6.419 -0.378 -8.641 1.00 95.56 167 ARG A CA 1
ATOM 1265 C C . ARG A 1 167 ? -5.366 -0.416 -7.555 1.00 95.56 167 ARG A C 1
ATOM 1267 O O . ARG A 1 167 ? -5.594 0.104 -6.465 1.00 95.56 167 ARG A O 1
ATOM 1274 N N . VAL A 1 168 ? -4.214 -0.999 -7.856 1.00 97.25 168 VAL A N 1
ATOM 1275 C CA . VAL A 1 168 ? -3.130 -1.109 -6.882 1.00 97.25 168 VAL A CA 1
ATOM 1276 C C . VAL A 1 168 ? -1.867 -0.407 -7.343 1.00 97.25 168 VAL A C 1
ATOM 1278 O O . VAL A 1 168 ? -1.601 -0.320 -8.545 1.00 97.25 168 VAL A O 1
ATOM 1281 N N . GLY A 1 169 ? -1.087 0.095 -6.387 1.00 97.06 169 GLY A N 1
ATOM 1282 C CA . GLY A 1 169 ? 0.189 0.739 -6.670 1.00 97.06 169 GLY A CA 1
ATOM 1283 C C . GLY A 1 169 ? 1.251 0.508 -5.599 1.00 97.06 169 GLY A C 1
ATOM 1284 O O . GLY A 1 169 ? 0.949 0.356 -4.417 1.00 97.06 169 GLY A O 1
ATOM 1285 N N . LEU A 1 170 ? 2.510 0.487 -6.028 1.00 97.50 170 LEU A N 1
ATOM 1286 C CA . LEU A 1 170 ? 3.674 0.212 -5.191 1.00 97.50 170 LEU A CA 1
ATOM 1287 C C . LEU A 1 170 ? 4.699 1.333 -5.334 1.00 97.50 170 LEU A C 1
ATOM 1289 O O . LEU A 1 170 ? 5.105 1.658 -6.454 1.00 97.50 170 LEU A O 1
ATOM 1293 N N . ALA A 1 171 ? 5.135 1.902 -4.212 1.00 97.12 171 ALA A N 1
ATOM 1294 C CA . ALA A 1 171 ? 6.186 2.915 -4.215 1.00 97.12 171 ALA A CA 1
ATOM 1295 C C . ALA A 1 171 ? 7.569 2.264 -4.367 1.00 97.12 171 ALA A C 1
ATOM 1297 O O . ALA A 1 171 ? 7.892 1.288 -3.679 1.00 97.12 171 ALA A O 1
ATOM 1298 N N . VAL A 1 172 ? 8.400 2.819 -5.246 1.00 96.62 172 VAL A N 1
ATOM 1299 C CA . VAL A 1 172 ? 9.808 2.438 -5.442 1.00 96.62 172 VAL A CA 1
ATOM 1300 C C . VAL A 1 172 ? 10.650 3.700 -5.639 1.00 96.62 172 VAL A C 1
ATOM 1302 O O . VAL A 1 172 ? 10.128 4.721 -6.076 1.00 96.62 172 VAL A O 1
ATOM 1305 N N . VAL A 1 173 ? 11.948 3.656 -5.347 1.00 94.94 173 VAL A N 1
ATOM 1306 C CA . VAL A 1 173 ? 12.859 4.795 -5.585 1.00 94.94 173 VAL A CA 1
ATOM 1307 C C . VAL A 1 173 ? 13.877 4.428 -6.655 1.00 94.94 173 VAL A C 1
ATOM 1309 O O . VAL A 1 173 ? 14.484 3.360 -6.586 1.00 94.94 173 VAL A O 1
ATOM 1312 N N . ASP A 1 174 ? 14.076 5.287 -7.657 1.00 93.75 174 ASP A N 1
ATOM 1313 C CA . ASP A 1 174 ? 15.116 5.072 -8.671 1.00 93.75 174 ASP A CA 1
ATOM 1314 C C . ASP A 1 174 ? 16.505 5.204 -8.034 1.00 93.75 174 ASP A C 1
ATOM 1316 O O . ASP A 1 174 ? 16.833 6.217 -7.419 1.00 93.75 174 ASP A O 1
ATOM 1320 N N . ALA A 1 175 ? 17.347 4.184 -8.176 1.00 90.56 175 ALA A N 1
ATOM 1321 C CA . ALA A 1 175 ? 18.662 4.153 -7.549 1.00 90.56 175 ALA A CA 1
ATOM 1322 C C . ALA A 1 175 ? 19.638 5.191 -8.120 1.00 90.56 175 ALA A C 1
ATOM 1324 O O . ALA A 1 175 ? 20.615 5.530 -7.454 1.00 90.56 175 ALA A O 1
ATOM 1325 N N . ASN A 1 176 ? 19.393 5.679 -9.340 1.00 89.06 176 ASN A N 1
ATOM 1326 C CA . ASN A 1 176 ? 20.274 6.626 -10.013 1.00 89.06 176 ASN A CA 1
ATOM 1327 C C . ASN A 1 176 ? 19.845 8.077 -9.781 1.00 89.06 176 ASN A C 1
ATOM 1329 O O . ASN A 1 176 ? 20.698 8.928 -9.540 1.00 89.06 176 ASN A O 1
ATOM 1333 N N . THR A 1 177 ? 18.541 8.363 -9.872 1.00 89.94 177 THR A N 1
ATOM 1334 C CA . THR A 1 177 ? 18.016 9.735 -9.741 1.00 89.94 177 THR A CA 1
ATOM 1335 C C . THR A 1 177 ? 17.509 10.058 -8.341 1.00 89.94 177 THR A C 1
ATOM 1337 O O . THR A 1 177 ? 17.420 11.231 -7.995 1.00 89.94 177 THR A O 1
ATOM 1340 N N . LEU A 1 178 ? 17.234 9.034 -7.524 1.00 89.12 178 LEU A N 1
ATOM 1341 C CA . LEU A 1 178 ? 16.567 9.135 -6.222 1.00 89.12 178 LEU A CA 1
ATOM 1342 C C . LEU A 1 178 ? 15.126 9.662 -6.304 1.00 89.12 178 LEU A C 1
ATOM 1344 O O . LEU A 1 178 ? 14.555 10.044 -5.283 1.00 89.12 178 LEU A O 1
ATOM 1348 N N . ASP A 1 179 ? 14.522 9.640 -7.495 1.00 90.75 179 ASP A N 1
ATOM 1349 C CA . ASP A 1 179 ? 13.126 10.026 -7.675 1.00 90.75 179 ASP A CA 1
ATOM 1350 C C . ASP A 1 179 ? 12.188 8.936 -7.155 1.00 90.75 179 ASP A C 1
ATOM 1352 O O . ASP A 1 179 ? 12.351 7.748 -7.474 1.00 90.75 179 ASP A O 1
ATOM 1356 N N . THR A 1 180 ? 11.141 9.348 -6.438 1.00 93.69 180 THR A N 1
ATOM 1357 C CA . THR A 1 180 ? 10.002 8.475 -6.152 1.00 93.69 180 THR A CA 1
ATOM 1358 C C . THR A 1 180 ? 9.325 8.083 -7.452 1.00 93.69 180 THR A C 1
ATOM 1360 O O . THR A 1 180 ? 8.975 8.914 -8.295 1.00 93.69 180 THR A O 1
ATOM 1363 N N . CYS A 1 181 ? 9.099 6.789 -7.591 1.00 94.75 181 CYS A N 1
ATOM 1364 C CA . CYS A 1 181 ? 8.432 6.178 -8.713 1.00 94.75 181 CYS A CA 1
ATOM 1365 C C . CYS A 1 181 ? 7.263 5.313 -8.225 1.00 94.75 181 CYS A C 1
ATOM 1367 O O . CYS A 1 181 ? 7.299 4.762 -7.125 1.00 94.75 181 CYS A O 1
ATOM 1369 N N . LEU A 1 182 ? 6.223 5.179 -9.047 1.00 95.19 182 LEU A N 1
ATOM 1370 C CA . LEU A 1 182 ? 5.041 4.382 -8.710 1.00 95.19 182 LEU A CA 1
ATOM 1371 C C . LEU A 1 182 ? 4.801 3.321 -9.780 1.00 95.19 182 LEU A C 1
ATOM 1373 O O . LEU A 1 182 ? 4.601 3.658 -10.947 1.00 95.19 182 LEU A O 1
ATOM 1377 N N . VAL A 1 183 ? 4.803 2.053 -9.375 1.00 95.44 183 VAL A N 1
ATOM 1378 C CA . VAL A 1 183 ? 4.400 0.925 -10.226 1.00 95.44 183 VAL A CA 1
ATOM 1379 C C . VAL A 1 183 ? 2.915 0.656 -9.997 1.00 95.44 183 VAL A C 1
ATOM 1381 O O . VAL A 1 183 ? 2.516 0.497 -8.847 1.00 95.44 183 VAL A O 1
ATOM 1384 N N . THR A 1 184 ? 2.095 0.581 -11.046 1.00 95.31 184 THR A N 1
ATOM 1385 C CA . THR A 1 184 ? 0.629 0.460 -10.920 1.00 95.31 184 THR A CA 1
ATOM 1386 C C . THR A 1 184 ? 0.065 -0.728 -11.693 1.00 95.31 184 THR A C 1
ATOM 1388 O O . THR A 1 184 ? 0.617 -1.136 -12.708 1.00 95.31 184 THR A O 1
ATOM 1391 N N . SER A 1 185 ? -1.078 -1.255 -11.244 1.00 94.50 185 SER A N 1
ATOM 1392 C CA . SER A 1 185 ? -1.856 -2.282 -11.963 1.00 94.50 185 SER A CA 1
ATOM 1393 C C . SER A 1 185 ? -2.795 -1.727 -13.035 1.00 94.50 185 SER A C 1
ATOM 1395 O O . SER A 1 185 ? -3.747 -2.376 -13.462 1.00 94.50 185 SER A O 1
ATOM 1397 N N . TYR A 1 186 ? -2.609 -0.466 -13.391 1.00 91.12 186 TYR A N 1
ATOM 1398 C CA . TYR A 1 186 ? -3.437 0.247 -14.341 1.00 91.12 186 TYR A CA 1
ATOM 1399 C C . TYR A 1 186 ? -2.582 1.273 -15.066 1.00 91.12 186 TYR A C 1
ATOM 1401 O O . TYR A 1 186 ? -1.599 1.794 -14.533 1.00 91.12 186 TYR A O 1
ATOM 1409 N N . ASN A 1 187 ? -3.023 1.616 -16.268 1.00 83.50 187 ASN A N 1
ATOM 1410 C CA . ASN A 1 187 ? -2.480 2.731 -17.014 1.00 83.50 187 ASN A CA 1
ATOM 1411 C C . ASN A 1 187 ? -3.261 3.993 -16.637 1.00 83.50 187 ASN A C 1
ATOM 1413 O O . ASN A 1 187 ? -4.459 4.096 -16.888 1.00 83.50 187 ASN A O 1
ATOM 1417 N N . GLY A 1 188 ? -2.601 4.951 -15.990 1.00 68.12 188 GLY A N 1
ATOM 1418 C CA . GLY A 1 188 ? -3.195 6.264 -15.721 1.00 68.12 188 GLY A CA 1
ATOM 1419 C C . GLY A 1 188 ? -3.221 7.162 -16.966 1.00 68.12 188 GLY A C 1
ATOM 1420 O O . GLY A 1 188 ? -2.574 6.887 -17.977 1.00 68.12 188 GLY A O 1
ATOM 1421 N N . MET A 1 189 ? -3.888 8.308 -16.884 1.00 56.84 189 MET A N 1
ATOM 1422 C CA . MET A 1 189 ? -3.764 9.344 -17.912 1.00 56.84 189 MET A CA 1
ATOM 1423 C C . MET A 1 189 ? -2.348 9.933 -17.869 1.00 56.84 189 MET A C 1
ATOM 1425 O O . MET A 1 189 ? -1.847 10.281 -16.799 1.00 56.84 189 MET A O 1
ATOM 1429 N N . THR A 1 190 ? -1.664 10.001 -19.010 1.00 48.09 190 THR A N 1
ATOM 1430 C CA . THR A 1 190 ? -0.497 10.874 -19.142 1.00 48.09 190 THR A CA 1
ATOM 1431 C C . THR A 1 190 ? -0.993 12.309 -19.039 1.00 48.09 190 THR A C 1
ATOM 1433 O O . THR A 1 190 ? -1.928 12.698 -19.737 1.00 48.09 190 THR A O 1
ATOM 1436 N N . SER A 1 191 ? -0.349 13.123 -18.206 1.00 46.34 191 SER A N 1
ATOM 1437 C CA . SER A 1 191 ? -0.273 14.549 -18.499 1.00 46.34 191 SER A CA 1
ATOM 1438 C C . SER A 1 191 ? 0.521 14.654 -19.798 1.00 46.34 191 SER A C 1
ATOM 1440 O O . SER A 1 191 ? 1.752 14.612 -19.788 1.00 46.34 191 SER A O 1
ATOM 1442 N N . THR A 1 192 ? -0.175 14.644 -20.933 1.00 36.31 192 THR A N 1
ATOM 1443 C CA . THR A 1 192 ? 0.423 14.956 -22.228 1.00 36.31 192 THR A CA 1
ATOM 1444 C C . THR A 1 192 ? 1.188 16.268 -22.087 1.00 36.31 192 THR A C 1
ATOM 1446 O O . THR A 1 192 ? 0.728 17.183 -21.408 1.00 36.31 192 THR A O 1
ATOM 1449 N N . HIS A 1 193 ? 2.369 16.336 -22.696 1.00 38.84 193 HIS A N 1
ATOM 1450 C CA . HIS A 1 193 ? 3.298 17.471 -22.723 1.00 38.84 193 HIS A CA 1
ATOM 1451 C C . HIS A 1 193 ? 2.722 18.749 -23.393 1.00 38.84 193 HIS A C 1
ATOM 1453 O O . HIS A 1 193 ? 3.395 19.401 -24.182 1.00 38.84 193 HIS A O 1
ATOM 1459 N N . SER A 1 194 ? 1.477 19.128 -23.108 1.00 36.09 194 SER A N 1
ATOM 1460 C CA . SER A 1 194 ? 0.774 20.237 -23.756 1.00 36.09 194 SER A CA 1
ATOM 1461 C C . SER A 1 194 ? -0.213 20.970 -22.841 1.00 36.09 194 SER A C 1
ATOM 1463 O O . SER A 1 194 ? -1.173 21.541 -23.344 1.00 36.09 194 SER A O 1
ATOM 1465 N N . ASP A 1 195 ? -0.004 20.971 -21.522 1.00 38.19 195 ASP A N 1
ATOM 1466 C CA . ASP A 1 195 ? -0.674 21.924 -20.623 1.00 38.19 195 ASP A CA 1
ATOM 1467 C C . ASP A 1 195 ? 0.317 23.028 -20.227 1.00 38.19 195 ASP A C 1
ATOM 1469 O O . ASP A 1 195 ? 0.809 23.114 -19.097 1.00 38.19 195 ASP A O 1
ATOM 1473 N N . GLU A 1 196 ? 0.617 23.896 -21.196 1.00 38.62 196 GLU A N 1
ATOM 1474 C CA . GLU A 1 196 ? 1.148 25.236 -20.942 1.00 38.62 196 GLU A CA 1
ATOM 1475 C C . GLU A 1 196 ? 0.104 26.030 -20.134 1.00 38.62 196 GLU A C 1
ATOM 1477 O O . GLU A 1 196 ? -0.705 26.773 -20.682 1.00 38.62 196 GLU A O 1
ATOM 1482 N N . GLY A 1 197 ? 0.067 25.844 -18.811 1.00 38.91 197 GLY A N 1
ATOM 1483 C CA . GLY A 1 197 ? -0.740 26.708 -17.942 1.00 38.91 197 GLY A CA 1
ATOM 1484 C C . GLY A 1 197 ? -1.124 26.171 -16.567 1.00 38.91 197 GLY A C 1
ATOM 1485 O O . GLY A 1 197 ? -1.483 26.972 -15.705 1.00 38.91 197 GLY A O 1
ATOM 1486 N N . ARG A 1 198 ? -1.040 24.859 -16.308 1.00 42.88 198 ARG A N 1
ATOM 1487 C CA . ARG A 1 198 ? -1.373 24.274 -14.990 1.00 42.88 198 ARG A CA 1
ATOM 1488 C C . ARG A 1 198 ? -0.532 23.032 -14.678 1.00 42.88 198 ARG A C 1
ATOM 1490 O O . ARG A 1 198 ? -1.043 21.953 -14.406 1.00 42.88 198 ARG A O 1
ATOM 1497 N N . THR A 1 199 ? 0.788 23.174 -14.677 1.00 42.31 199 THR A N 1
ATOM 1498 C CA . THR A 1 199 ? 1.673 22.111 -14.188 1.00 42.31 199 THR A CA 1
ATOM 1499 C C . THR A 1 199 ? 1.656 22.111 -12.662 1.00 42.31 199 THR A C 1
ATOM 1501 O O . THR A 1 199 ? 2.410 22.856 -12.039 1.00 42.31 199 THR A O 1
ATOM 1504 N N . ASN A 1 200 ? 0.804 21.296 -12.041 1.00 48.16 200 ASN A N 1
ATOM 1505 C CA . ASN A 1 200 ? 1.105 20.853 -10.683 1.00 48.16 200 ASN A CA 1
ATOM 1506 C C . ASN A 1 200 ? 2.134 19.722 -10.844 1.00 48.16 200 ASN A C 1
ATOM 1508 O O . ASN A 1 200 ? 1.770 18.675 -11.387 1.00 48.16 200 ASN A O 1
ATOM 1512 N N . PRO A 1 201 ? 3.423 19.929 -10.519 1.00 55.28 201 PRO A N 1
ATOM 1513 C CA . PRO A 1 201 ? 4.428 18.894 -10.713 1.00 55.28 201 PRO A CA 1
ATOM 1514 C C . PRO A 1 201 ? 4.047 17.676 -9.863 1.00 55.28 201 PRO A C 1
ATOM 1516 O O . PRO A 1 201 ? 3.910 17.779 -8.646 1.00 55.28 201 PRO A O 1
ATOM 1519 N N . SER A 1 202 ? 3.826 16.531 -10.516 1.00 67.44 202 SER A N 1
ATOM 1520 C CA . SER A 1 202 ? 3.634 15.252 -9.824 1.00 67.44 202 SER A CA 1
ATOM 1521 C C . SER A 1 202 ? 4.878 15.004 -8.972 1.00 67.44 202 SER A C 1
ATOM 1523 O O . SER A 1 202 ? 5.991 15.084 -9.488 1.00 67.44 202 SER A O 1
ATOM 1525 N N . THR A 1 203 ? 4.715 14.718 -7.680 1.00 85.00 203 THR A N 1
ATOM 1526 C CA . THR A 1 203 ? 5.859 14.495 -6.771 1.00 85.00 203 THR A CA 1
ATOM 1527 C C . THR A 1 203 ? 6.531 13.142 -6.998 1.00 85.00 203 THR A C 1
ATOM 1529 O O . THR A 1 203 ? 7.514 12.826 -6.340 1.00 85.00 203 THR A O 1
ATOM 1532 N N . TYR A 1 204 ? 5.996 12.342 -7.921 1.00 91.31 204 TYR A N 1
ATOM 1533 C CA . TYR A 1 204 ? 6.509 11.037 -8.298 1.00 91.31 204 TYR A CA 1
ATOM 1534 C C . TYR A 1 204 ? 6.397 10.818 -9.815 1.00 91.31 204 TYR A C 1
ATOM 1536 O O . TYR A 1 204 ? 5.558 11.434 -10.492 1.00 91.31 204 TYR A O 1
ATOM 1544 N N . ARG A 1 205 ? 7.200 9.877 -10.326 1.00 91.12 205 ARG A N 1
ATOM 1545 C CA . ARG A 1 205 ? 7.191 9.407 -11.718 1.00 91.12 205 ARG A CA 1
ATOM 1546 C C . ARG A 1 205 ? 6.441 8.069 -11.861 1.00 91.12 205 ARG A C 1
ATOM 1548 O O . ARG A 1 205 ? 6.856 7.078 -11.263 1.00 91.12 205 ARG A O 1
ATOM 1555 N N . PRO A 1 206 ? 5.358 7.975 -12.651 1.00 89.81 206 PRO A N 1
ATOM 1556 C CA . PRO A 1 206 ? 4.730 6.684 -12.925 1.00 89.81 206 PRO A CA 1
ATOM 1557 C C . PRO A 1 206 ? 5.672 5.796 -13.750 1.00 89.81 206 PRO A C 1
ATOM 1559 O O . PRO A 1 206 ? 6.281 6.266 -14.712 1.00 89.81 206 PRO A O 1
ATOM 1562 N N . LEU A 1 207 ? 5.781 4.520 -13.383 1.00 89.81 207 LEU A N 1
ATOM 1563 C CA . LEU A 1 207 ? 6.521 3.514 -14.144 1.00 89.81 207 LEU A CA 1
ATOM 1564 C C . LEU A 1 207 ? 5.558 2.744 -15.027 1.00 89.81 207 LEU A C 1
ATOM 1566 O O . LEU A 1 207 ? 4.595 2.153 -14.540 1.00 89.81 207 LEU A O 1
ATOM 1570 N N . ARG A 1 208 ? 5.825 2.776 -16.330 1.00 82.75 208 ARG A N 1
ATOM 1571 C CA . ARG A 1 208 ? 5.041 2.087 -17.349 1.00 82.75 208 ARG A CA 1
ATOM 1572 C C . ARG A 1 208 ? 5.956 1.562 -18.416 1.00 82.75 208 ARG A C 1
ATOM 1574 O O . ARG A 1 208 ? 6.924 2.233 -18.765 1.00 82.75 208 ARG A O 1
ATOM 1581 N N . SER A 1 209 ? 5.613 0.400 -18.924 1.00 82.50 209 SER A N 1
ATOM 1582 C CA . SER A 1 209 ? 6.303 -0.192 -20.050 1.00 82.50 209 SER A CA 1
ATOM 1583 C C . SER A 1 209 ? 5.782 0.396 -21.356 1.00 82.50 209 SER A C 1
ATOM 1585 O O . SER A 1 209 ? 4.607 0.746 -21.468 1.00 82.50 209 SER A O 1
ATOM 1587 N N . ASP A 1 210 ? 6.680 0.553 -22.326 1.00 76.69 210 ASP A N 1
ATOM 1588 C CA . ASP A 1 210 ? 6.339 1.114 -23.637 1.00 76.69 210 ASP A CA 1
ATOM 1589 C C . ASP A 1 210 ? 5.593 0.092 -24.509 1.00 76.69 210 ASP A C 1
ATOM 1591 O O . ASP A 1 210 ? 4.834 0.461 -25.407 1.00 76.69 210 ASP A O 1
ATOM 1595 N N . ASP A 1 211 ? 5.797 -1.200 -24.240 1.00 79.69 211 ASP A N 1
ATOM 1596 C CA . ASP A 1 211 ? 5.178 -2.300 -24.964 1.00 79.69 211 ASP A CA 1
ATOM 1597 C C . ASP A 1 211 ? 4.814 -3.474 -24.042 1.00 79.69 211 ASP A C 1
ATOM 1599 O O . ASP A 1 211 ? 5.333 -3.625 -22.935 1.00 79.69 211 ASP A O 1
ATOM 1603 N N . ALA A 1 212 ? 3.942 -4.350 -24.549 1.00 77.25 212 ALA A N 1
ATOM 1604 C CA . ALA A 1 212 ? 3.473 -5.534 -23.832 1.00 77.25 212 ALA A CA 1
ATOM 1605 C C . ALA A 1 212 ? 4.606 -6.513 -23.449 1.00 77.25 212 ALA A C 1
ATOM 1607 O O . ALA A 1 212 ? 4.472 -7.281 -22.501 1.00 77.25 212 ALA A O 1
ATOM 1608 N N . ALA A 1 213 ? 5.719 -6.524 -24.192 1.00 78.12 213 ALA A N 1
ATOM 1609 C CA . ALA A 1 213 ? 6.835 -7.442 -23.955 1.00 78.12 213 ALA A CA 1
ATOM 1610 C C . ALA A 1 213 ? 7.759 -6.968 -22.821 1.00 78.12 213 ALA A C 1
ATOM 1612 O O . ALA A 1 213 ? 8.481 -7.773 -22.227 1.00 78.12 213 ALA A O 1
ATOM 1613 N N . SER A 1 214 ? 7.736 -5.670 -22.527 1.00 84.25 214 SER A N 1
ATOM 1614 C CA . SER A 1 214 ? 8.492 -5.017 -21.464 1.00 84.25 214 SER A CA 1
ATOM 1615 C C . SER A 1 214 ? 7.665 -4.797 -20.201 1.00 84.25 214 SER A C 1
ATOM 1617 O O . SER A 1 214 ? 8.166 -4.167 -19.269 1.00 84.25 214 SER A O 1
ATOM 1619 N N . GLU A 1 215 ? 6.430 -5.306 -20.140 1.00 91.00 215 GLU A N 1
ATOM 1620 C CA . GLU A 1 215 ? 5.532 -5.145 -18.994 1.00 91.00 215 GLU A CA 1
ATOM 1621 C C . GLU A 1 215 ? 6.170 -5.563 -17.670 1.00 91.00 215 GLU A C 1
ATOM 1623 O O . GLU A 1 215 ? 6.899 -6.557 -17.559 1.00 91.00 215 GLU A O 1
ATOM 1628 N N . ILE A 1 216 ? 5.900 -4.760 -16.642 1.00 94.38 216 ILE A N 1
ATOM 1629 C CA . ILE A 1 216 ? 6.531 -4.928 -15.338 1.00 94.38 216 ILE A CA 1
ATOM 1630 C C . ILE A 1 216 ? 5.955 -6.177 -14.680 1.00 94.38 216 ILE A C 1
ATOM 1632 O O . ILE A 1 216 ? 4.766 -6.242 -14.366 1.00 94.38 216 ILE A O 1
ATOM 1636 N N . ARG A 1 217 ? 6.813 -7.163 -14.418 1.00 95.06 217 ARG A N 1
ATOM 1637 C CA . ARG A 1 217 ? 6.422 -8.370 -13.688 1.00 95.06 217 ARG A CA 1
ATOM 1638 C C . ARG A 1 217 ? 6.166 -8.059 -12.223 1.00 95.06 217 ARG A C 1
ATOM 1640 O O . ARG A 1 217 ? 6.913 -7.297 -11.604 1.00 95.06 217 ARG A O 1
ATOM 1647 N N . ILE A 1 218 ? 5.182 -8.732 -11.634 1.00 94.56 218 ILE A N 1
ATOM 1648 C CA . ILE A 1 218 ? 4.827 -8.538 -10.222 1.00 94.56 218 ILE A CA 1
ATOM 1649 C C . ILE A 1 218 ? 6.018 -8.865 -9.320 1.00 94.56 218 ILE A C 1
ATOM 1651 O O . ILE A 1 218 ? 6.324 -8.101 -8.409 1.00 94.56 218 ILE A O 1
ATOM 1655 N N . LYS A 1 219 ? 6.749 -9.952 -9.610 1.00 92.75 219 LYS A N 1
ATOM 1656 C CA . LYS A 1 219 ? 7.956 -10.328 -8.854 1.00 92.75 219 LYS A CA 1
ATOM 1657 C C . LYS A 1 219 ? 9.035 -9.239 -8.878 1.00 92.75 219 LYS A C 1
ATOM 1659 O O . LYS A 1 219 ? 9.694 -9.023 -7.866 1.00 92.75 219 LYS A O 1
ATOM 1664 N N . ASP A 1 220 ? 9.192 -8.534 -10.001 1.00 94.94 220 ASP A N 1
ATOM 1665 C CA . ASP A 1 220 ? 10.191 -7.474 -10.153 1.00 94.94 220 ASP A CA 1
ATOM 1666 C C . ASP A 1 220 ? 9.752 -6.219 -9.386 1.00 94.94 220 ASP A C 1
ATOM 1668 O O . ASP A 1 220 ? 10.539 -5.653 -8.628 1.00 94.94 220 ASP A O 1
ATOM 1672 N N . ALA A 1 221 ? 8.475 -5.837 -9.493 1.00 95.69 221 ALA A N 1
ATOM 1673 C CA . ALA A 1 221 ? 7.897 -4.736 -8.723 1.00 95.69 221 ALA A CA 1
ATOM 1674 C C . ALA A 1 221 ? 7.967 -4.986 -7.205 1.00 95.69 221 ALA A C 1
ATOM 1676 O O . ALA A 1 221 ? 8.417 -4.120 -6.451 1.00 95.69 221 ALA A O 1
ATOM 1677 N N . ALA A 1 222 ? 7.594 -6.194 -6.770 1.00 93.75 222 ALA A N 1
ATOM 1678 C CA . ALA A 1 222 ? 7.681 -6.652 -5.388 1.00 93.75 222 ALA A CA 1
ATOM 1679 C C . ALA A 1 222 ? 9.124 -6.593 -4.866 1.00 93.75 222 ALA A C 1
ATOM 1681 O O . ALA A 1 222 ? 9.380 -6.059 -3.787 1.00 93.75 222 ALA A O 1
ATOM 1682 N N . ARG A 1 223 ? 10.084 -7.084 -5.660 1.00 93.12 223 ARG A N 1
ATOM 1683 C CA . ARG A 1 223 ? 11.502 -7.083 -5.296 1.00 93.12 223 ARG A CA 1
ATOM 1684 C C . ARG A 1 223 ? 12.069 -5.673 -5.176 1.00 93.12 223 ARG A C 1
ATOM 1686 O O . ARG A 1 223 ? 12.883 -5.448 -4.279 1.00 93.12 223 ARG A O 1
ATOM 1693 N N . CYS A 1 224 ? 11.670 -4.758 -6.061 1.00 94.50 224 CYS A N 1
ATOM 1694 C CA . CYS A 1 224 ? 12.073 -3.353 -6.029 1.00 94.50 224 CYS A CA 1
ATOM 1695 C C . CYS A 1 224 ? 11.501 -2.626 -4.809 1.00 94.50 224 CYS A C 1
ATOM 1697 O O . CYS A 1 224 ? 12.267 -2.008 -4.074 1.00 94.50 224 CYS A O 1
ATOM 1699 N N . THR A 1 225 ? 10.189 -2.730 -4.553 1.00 94.69 225 THR A N 1
ATOM 1700 C CA . THR A 1 225 ? 9.557 -1.997 -3.440 1.00 94.69 225 THR A CA 1
ATOM 1701 C C . THR A 1 225 ? 10.098 -2.426 -2.083 1.00 94.69 225 THR A C 1
ATOM 1703 O O . THR A 1 225 ? 10.219 -1.579 -1.209 1.00 94.69 225 THR A O 1
ATOM 1706 N N . SER A 1 226 ? 10.508 -3.690 -1.917 1.00 89.75 226 SER A N 1
ATOM 1707 C CA . SER A 1 226 ? 11.075 -4.216 -0.668 1.00 89.75 226 SER A CA 1
ATOM 1708 C C . SER A 1 226 ? 12.613 -4.248 -0.630 1.00 89.75 226 SER A C 1
ATOM 1710 O O . SER A 1 226 ? 13.192 -4.933 0.218 1.00 89.75 226 SER A O 1
ATOM 1712 N N . ALA A 1 227 ? 13.304 -3.589 -1.569 1.00 85.44 227 ALA A N 1
ATOM 1713 C CA . ALA A 1 227 ? 14.768 -3.593 -1.667 1.00 85.44 227 ALA A CA 1
ATOM 1714 C C . ALA A 1 227 ? 15.426 -2.634 -0.657 1.00 85.44 227 ALA A C 1
ATOM 1716 O O . ALA A 1 227 ? 16.122 -1.693 -1.052 1.00 85.44 227 ALA A O 1
ATOM 1717 N N . ALA A 1 228 ? 15.155 -2.820 0.640 1.00 81.69 228 ALA A N 1
ATOM 1718 C CA . ALA A 1 228 ? 15.622 -1.904 1.679 1.00 81.69 228 ALA A CA 1
ATOM 1719 C C . ALA A 1 228 ? 17.156 -1.892 1.721 1.00 81.69 228 ALA A C 1
ATOM 1721 O O . ALA A 1 228 ? 17.756 -2.972 1.834 1.00 81.69 228 ALA A O 1
ATOM 1722 N N . PRO A 1 229 ? 17.814 -0.714 1.662 1.00 71.12 229 PRO A N 1
ATOM 1723 C CA . PRO A 1 229 ? 19.261 -0.640 1.790 1.00 71.12 229 PRO A CA 1
ATOM 1724 C C . PRO A 1 229 ? 19.748 -1.353 3.047 1.00 71.12 229 PRO A C 1
ATOM 1726 O O . PRO A 1 229 ? 19.055 -1.399 4.061 1.00 71.12 229 PRO A O 1
ATOM 1729 N N . TRP A 1 230 ? 20.947 -1.926 2.964 1.00 65.94 230 TRP A N 1
ATOM 1730 C CA . TRP A 1 230 ? 21.558 -2.805 3.975 1.00 65.94 230 TRP A CA 1
ATOM 1731 C C . TRP A 1 230 ? 20.941 -4.199 4.084 1.00 65.94 230 TRP A C 1
ATOM 1733 O O . TRP A 1 230 ? 21.686 -5.158 4.281 1.00 65.94 230 TRP A O 1
ATOM 1743 N N . TYR A 1 231 ? 19.629 -4.343 3.902 1.00 66.56 231 TYR A N 1
ATOM 1744 C CA . TYR A 1 231 ? 18.965 -5.645 3.896 1.00 66.56 231 TYR A CA 1
ATOM 1745 C C . TYR A 1 231 ? 19.132 -6.357 2.556 1.00 66.56 231 TYR A C 1
ATOM 1747 O O . TYR A 1 231 ? 19.623 -7.488 2.518 1.00 66.56 231 TYR A O 1
ATOM 1755 N N . PHE A 1 232 ? 18.807 -5.660 1.468 1.00 76.56 232 PHE A N 1
ATOM 1756 C CA . PHE A 1 232 ? 18.806 -6.197 0.114 1.00 76.56 232 PHE A CA 1
ATOM 1757 C C . PHE A 1 232 ? 19.519 -5.252 -0.853 1.00 76.56 232 PHE A C 1
ATOM 1759 O O . PHE A 1 232 ? 19.548 -4.036 -0.667 1.00 76.56 232 PHE A O 1
ATOM 1766 N N . THR A 1 233 ? 20.096 -5.811 -1.914 1.00 83.31 233 THR A N 1
ATOM 1767 C CA . THR A 1 233 ? 20.654 -5.011 -3.008 1.00 83.31 233 THR A CA 1
ATOM 1768 C C . THR A 1 233 ? 19.538 -4.346 -3.822 1.00 83.31 233 THR A C 1
ATOM 1770 O O . THR A 1 233 ? 18.442 -4.915 -3.923 1.00 83.31 233 THR A O 1
ATOM 1773 N N . PRO A 1 234 ? 19.801 -3.176 -4.435 1.00 88.00 234 PRO A N 1
ATOM 1774 C CA . PRO A 1 234 ? 18.916 -2.607 -5.446 1.00 88.00 234 PRO A CA 1
ATOM 1775 C C . PRO A 1 234 ? 18.653 -3.612 -6.574 1.00 88.00 234 PRO A C 1
ATOM 1777 O O . PRO A 1 234 ? 19.547 -4.378 -6.944 1.00 88.00 234 PRO A O 1
ATOM 1780 N N . HIS A 1 235 ? 17.442 -3.601 -7.128 1.00 91.81 235 HIS A N 1
ATOM 1781 C CA . HIS A 1 235 ? 17.027 -4.543 -8.171 1.00 91.81 235 HIS A CA 1
ATOM 1782 C C . HIS A 1 235 ? 16.919 -3.857 -9.526 1.00 91.81 235 HIS A C 1
ATOM 1784 O O . HIS A 1 235 ? 16.313 -2.789 -9.643 1.00 91.81 235 HIS A O 1
ATOM 1790 N N . LYS A 1 236 ? 17.506 -4.467 -10.559 1.00 93.25 236 LYS A N 1
ATOM 1791 C CA . LYS A 1 236 ? 17.387 -3.987 -11.937 1.00 93.25 236 LYS A CA 1
ATOM 1792 C C . LYS A 1 236 ? 16.079 -4.505 -12.516 1.00 93.25 236 LYS A C 1
ATOM 1794 O O . LYS A 1 236 ? 15.979 -5.683 -12.846 1.00 93.25 236 LYS A O 1
ATOM 1799 N N . MET A 1 237 ? 15.103 -3.618 -12.668 1.00 91.62 237 MET A N 1
ATOM 1800 C CA . MET A 1 237 ? 13.832 -3.978 -13.283 1.00 91.62 237 MET A CA 1
ATOM 1801 C C . MET A 1 237 ? 14.030 -4.136 -14.803 1.00 91.62 237 MET A C 1
ATOM 1803 O O . MET A 1 237 ? 14.593 -3.234 -15.436 1.00 91.62 237 MET A O 1
ATOM 1807 N N . PRO A 1 238 ? 13.621 -5.267 -15.407 1.00 90.44 238 PRO A N 1
ATOM 1808 C CA . PRO A 1 238 ? 13.745 -5.482 -16.848 1.00 90.44 238 PRO A CA 1
ATOM 1809 C C . PRO A 1 238 ? 13.070 -4.365 -17.651 1.00 90.44 238 PRO A C 1
ATOM 1811 O O . PRO A 1 238 ? 11.963 -3.964 -17.321 1.00 90.44 238 PRO A O 1
ATOM 1814 N N . GLY A 1 239 ? 13.747 -3.838 -18.677 1.00 86.25 239 GLY A N 1
ATOM 1815 C CA . GLY A 1 239 ? 13.239 -2.717 -19.485 1.00 86.25 239 GLY A CA 1
ATOM 1816 C C . GLY A 1 239 ? 13.289 -1.340 -18.806 1.00 86.25 239 GLY A C 1
ATOM 1817 O O . GLY A 1 239 ? 13.070 -0.335 -19.469 1.00 86.25 239 GLY A O 1
ATOM 1818 N N . HIS A 1 240 ? 13.648 -1.271 -17.521 1.00 89.19 240 HIS A N 1
ATOM 1819 C CA . HIS A 1 240 ? 13.584 -0.053 -16.705 1.00 89.19 240 HIS A CA 1
ATOM 1820 C C . HIS A 1 240 ? 14.917 0.247 -15.998 1.00 89.19 240 HIS A C 1
ATOM 1822 O O . HIS A 1 240 ? 15.955 -0.342 -16.305 1.00 89.19 240 HIS A O 1
ATOM 1828 N N . SER A 1 241 ? 14.929 1.207 -15.065 1.00 91.31 241 SER A N 1
ATOM 1829 C CA . SER A 1 241 ? 16.090 1.553 -14.225 1.00 91.31 241 SER A CA 1
ATOM 1830 C C . SER A 1 241 ? 16.367 0.499 -13.134 1.00 91.31 241 SER A C 1
ATOM 1832 O O . SER A 1 241 ? 15.747 -0.563 -13.070 1.00 91.31 241 SER A O 1
ATOM 1834 N N . THR A 1 242 ? 17.363 0.771 -12.297 1.00 93.94 242 THR A N 1
ATOM 1835 C CA . THR A 1 242 ? 17.582 0.047 -11.041 1.00 93.94 242 THR A CA 1
ATOM 1836 C C . THR A 1 242 ? 16.798 0.751 -9.946 1.00 93.94 242 THR A C 1
ATOM 1838 O O . THR A 1 242 ? 16.890 1.969 -9.837 1.00 93.94 242 THR A O 1
ATOM 1841 N N . PHE A 1 243 ? 16.066 0.006 -9.122 1.00 94.75 243 PHE A N 1
ATOM 1842 C CA . PHE A 1 243 ? 15.229 0.575 -8.069 1.00 94.75 243 PHE A CA 1
ATOM 1843 C C . PHE A 1 243 ? 15.570 0.023 -6.686 1.00 94.75 243 PHE A C 1
ATOM 1845 O O . PHE A 1 243 ? 16.109 -1.078 -6.536 1.00 94.75 243 PHE A O 1
ATOM 1852 N N . MET A 1 244 ? 15.232 0.822 -5.683 1.00 92.94 244 MET A N 1
ATOM 1853 C CA . MET A 1 244 ? 15.364 0.558 -4.256 1.00 92.94 244 MET A CA 1
ATOM 1854 C C . MET A 1 244 ? 14.000 0.671 -3.573 1.00 92.94 244 MET A C 1
ATOM 1856 O O . MET A 1 244 ? 13.009 1.081 -4.187 1.00 92.94 244 MET A O 1
ATOM 1860 N N . ASP A 1 245 ? 13.985 0.333 -2.287 1.00 92.00 245 ASP A N 1
ATOM 1861 C CA . ASP A 1 245 ? 12.799 0.424 -1.443 1.00 92.00 245 ASP A CA 1
ATOM 1862 C C . ASP A 1 245 ? 12.153 1.812 -1.478 1.00 92.00 245 ASP A C 1
ATOM 1864 O O . ASP A 1 245 ? 12.830 2.838 -1.342 1.00 92.00 245 ASP A O 1
ATOM 1868 N N . GLY A 1 246 ? 10.827 1.827 -1.633 1.00 90.31 246 GLY A N 1
ATOM 1869 C CA . GLY A 1 246 ? 10.031 3.052 -1.641 1.00 90.31 246 GLY A CA 1
ATOM 1870 C C . GLY A 1 246 ? 10.122 3.842 -0.333 1.00 90.31 246 GLY A C 1
ATOM 1871 O O . GLY A 1 246 ? 9.988 5.062 -0.346 1.00 90.31 246 GLY A O 1
ATOM 1872 N N . GLY A 1 247 ? 10.422 3.175 0.786 1.00 87.06 247 GLY A N 1
ATOM 1873 C CA . GLY A 1 247 ? 10.527 3.766 2.119 1.00 87.06 247 GLY A CA 1
ATOM 1874 C C . GLY A 1 247 ? 11.673 4.759 2.281 1.00 87.06 247 GLY A C 1
ATOM 1875 O O . GLY A 1 247 ? 11.680 5.540 3.228 1.00 87.06 247 GLY A O 1
ATOM 1876 N N . LEU A 1 248 ? 12.608 4.797 1.325 1.00 86.38 248 LEU A N 1
ATOM 1877 C CA . LEU A 1 248 ? 13.636 5.837 1.270 1.00 86.38 248 LEU A CA 1
ATOM 1878 C C . LEU A 1 248 ? 13.079 7.226 0.959 1.00 86.38 248 LEU A C 1
ATOM 1880 O O . LEU A 1 248 ? 13.758 8.206 1.259 1.00 86.38 248 LEU A O 1
ATOM 1884 N N . SER A 1 249 ? 11.883 7.314 0.377 1.00 86.44 249 SER A N 1
ATOM 1885 C CA . SER A 1 249 ? 11.207 8.585 0.122 1.00 86.44 249 SER A CA 1
ATOM 1886 C C . SER A 1 249 ? 9.799 8.604 0.711 1.00 86.44 249 SER A C 1
ATOM 1888 O O . SER A 1 249 ? 9.508 9.430 1.572 1.00 86.44 249 SER A O 1
ATOM 1890 N N . ASP A 1 250 ? 8.963 7.629 0.358 1.00 89.44 250 ASP A N 1
ATOM 1891 C CA . ASP A 1 250 ? 7.539 7.578 0.695 1.00 89.44 250 ASP A CA 1
ATOM 1892 C C . ASP A 1 250 ? 7.221 6.292 1.473 1.00 89.44 250 ASP A C 1
ATOM 1894 O O . ASP A 1 250 ? 6.544 5.390 0.971 1.00 89.44 250 ASP A O 1
ATOM 1898 N N . ASN A 1 251 ? 7.714 6.175 2.714 1.00 92.88 251 ASN A N 1
ATOM 1899 C CA . ASN A 1 251 ? 7.391 5.024 3.568 1.00 92.88 251 ASN A CA 1
ATOM 1900 C C . ASN A 1 251 ? 5.891 4.905 3.853 1.00 92.88 251 ASN A C 1
ATOM 1902 O O . ASN A 1 251 ? 5.380 3.793 3.969 1.00 92.88 251 ASN A O 1
ATOM 1906 N N . ASN A 1 252 ? 5.197 6.038 3.928 1.00 95.75 252 ASN A N 1
ATOM 1907 C CA . ASN A 1 252 ? 3.750 6.137 3.890 1.00 95.75 252 ASN A CA 1
ATOM 1908 C C . ASN A 1 252 ? 3.313 6.656 2.502 1.00 95.75 252 ASN A C 1
ATOM 1910 O O . ASN A 1 252 ? 3.488 7.845 2.216 1.00 95.75 252 ASN A O 1
ATOM 1914 N N . PRO A 1 253 ? 2.699 5.814 1.648 1.00 96.56 253 PRO A N 1
ATOM 1915 C CA . PRO A 1 253 ? 2.345 6.196 0.282 1.00 96.56 253 PRO A CA 1
ATOM 1916 C C . PRO A 1 253 ? 1.053 7.029 0.171 1.00 96.56 253 PRO A C 1
ATOM 1918 O O . PRO A 1 253 ? 0.521 7.185 -0.931 1.00 96.56 253 PRO A O 1
ATOM 1921 N N . CYS A 1 254 ? 0.528 7.607 1.261 1.00 96.31 254 CYS A N 1
ATOM 1922 C CA . CYS A 1 254 ? -0.734 8.349 1.218 1.00 96.31 254 CYS A CA 1
ATOM 1923 C C . CYS A 1 254 ? -0.707 9.550 0.264 1.00 96.31 254 CYS A C 1
ATOM 1925 O O . CYS A 1 254 ? -1.713 9.829 -0.384 1.00 96.31 254 CYS A O 1
ATOM 1927 N N . MET A 1 255 ? 0.418 10.269 0.163 1.00 94.25 255 MET A N 1
ATOM 1928 C CA . MET A 1 255 ? 0.528 11.401 -0.768 1.00 94.25 255 MET A CA 1
ATOM 1929 C C . MET A 1 255 ? 0.385 10.931 -2.221 1.00 94.25 255 MET A C 1
ATOM 1931 O O . MET A 1 255 ? -0.355 11.537 -2.998 1.00 94.25 255 MET A O 1
ATOM 1935 N N . LEU A 1 256 ? 1.034 9.813 -2.562 1.00 94.50 256 LEU A N 1
ATOM 1936 C CA . LEU A 1 256 ? 0.938 9.186 -3.881 1.00 94.50 256 LEU A CA 1
ATOM 1937 C C . LEU A 1 256 ? -0.504 8.755 -4.168 1.00 94.50 256 LEU A C 1
ATOM 1939 O O . LEU A 1 256 ? -1.046 9.058 -5.228 1.00 94.50 256 LEU A O 1
ATOM 1943 N N . ALA A 1 257 ? -1.153 8.124 -3.188 1.00 95.50 257 ALA A N 1
ATOM 1944 C CA . ALA A 1 257 ? -2.535 7.673 -3.287 1.00 95.50 257 ALA A CA 1
ATOM 1945 C C . ALA A 1 257 ? -3.534 8.828 -3.486 1.00 95.50 257 ALA A C 1
ATOM 1947 O O . ALA A 1 257 ? -4.454 8.710 -4.291 1.00 95.50 257 ALA A O 1
ATOM 1948 N N . VAL A 1 258 ? -3.348 9.963 -2.798 1.00 94.00 258 VAL A N 1
ATOM 1949 C CA . VAL A 1 258 ? -4.172 11.169 -2.997 1.00 94.00 258 VAL A CA 1
ATOM 1950 C C . VAL A 1 258 ? -3.984 11.730 -4.408 1.00 94.00 258 VAL A C 1
ATOM 1952 O O . VAL A 1 258 ? -4.968 12.014 -5.088 1.00 94.00 258 VAL A O 1
ATOM 1955 N N . GLN A 1 259 ? -2.740 11.847 -4.880 1.00 91.94 259 GLN A N 1
ATOM 1956 C CA . GLN A 1 259 ? -2.469 12.325 -6.240 1.00 91.94 259 GLN A CA 1
ATOM 1957 C C . GLN A 1 259 ? -3.081 11.409 -7.305 1.00 91.94 259 GLN A C 1
ATOM 1959 O O . GLN A 1 259 ? -3.613 11.898 -8.303 1.00 91.94 259 GLN A O 1
ATOM 1964 N N . GLU A 1 260 ? -3.038 10.094 -7.092 1.00 92.81 260 GLU A N 1
ATOM 1965 C CA . GLU A 1 260 ? -3.688 9.131 -7.978 1.00 92.81 260 GLU A CA 1
ATOM 1966 C C . GLU A 1 260 ? -5.209 9.206 -7.922 1.00 92.81 260 GLU A C 1
ATOM 1968 O O . GLU A 1 260 ? -5.849 9.164 -8.971 1.00 92.81 260 GLU A O 1
ATOM 1973 N N . LEU A 1 261 ? -5.800 9.396 -6.741 1.00 91.94 261 LEU A N 1
ATOM 1974 C CA . LEU A 1 261 ? -7.237 9.612 -6.605 1.00 91.94 261 LEU A CA 1
ATOM 1975 C C . LEU A 1 261 ? -7.703 10.801 -7.454 1.00 91.94 261 LEU A C 1
ATOM 1977 O O . LEU A 1 261 ? -8.665 10.665 -8.211 1.00 91.94 261 LEU A O 1
ATOM 1981 N N . HIS A 1 262 ? -6.994 11.934 -7.402 1.00 88.88 262 HIS A N 1
ATOM 1982 C CA . HIS A 1 262 ? -7.332 13.113 -8.210 1.00 88.88 262 HIS A CA 1
ATOM 1983 C C . HIS A 1 262 ? -7.103 12.903 -9.713 1.00 88.88 262 HIS A C 1
ATOM 1985 O O . HIS A 1 262 ? -7.819 13.494 -10.519 1.00 88.88 262 HIS A O 1
ATOM 1991 N N . LYS A 1 263 ? -6.150 12.053 -10.115 1.00 88.19 263 LYS A N 1
ATOM 1992 C CA . LYS A 1 263 ? -5.935 11.691 -11.531 1.00 88.19 263 LYS A CA 1
ATOM 1993 C C . LYS A 1 263 ? -7.001 10.725 -12.054 1.00 88.19 263 LYS A C 1
ATOM 1995 O O . LYS A 1 263 ? -7.454 10.875 -13.185 1.00 88.19 263 LYS A O 1
ATOM 2000 N N . ILE A 1 264 ? -7.400 9.743 -11.247 1.00 87.94 264 ILE A N 1
ATOM 2001 C CA . ILE A 1 264 ? -8.385 8.712 -11.610 1.00 87.94 264 ILE A CA 1
ATOM 2002 C C . ILE A 1 264 ? -9.799 9.293 -11.615 1.00 87.94 264 ILE A C 1
ATOM 2004 O O . ILE A 1 264 ? -10.591 8.990 -12.508 1.00 87.94 264 ILE A O 1
ATOM 2008 N N . ALA A 1 265 ? -10.116 10.146 -10.642 1.00 86.56 265 ALA A N 1
ATOM 2009 C CA . ALA A 1 265 ? -11.420 10.778 -10.514 1.00 86.56 265 ALA A CA 1
ATOM 2010 C C . ALA A 1 265 ? -11.287 12.297 -10.301 1.00 86.56 265 ALA A C 1
ATOM 2012 O O . ALA A 1 265 ? -11.553 12.791 -9.206 1.00 86.56 265 ALA A O 1
ATOM 2013 N N . PRO A 1 266 ? -10.978 13.079 -11.358 1.00 84.81 266 PRO A N 1
ATOM 2014 C CA . PRO A 1 266 ? -10.769 14.531 -11.254 1.00 84.81 266 PRO A CA 1
ATOM 2015 C C . PRO A 1 266 ? -11.974 15.326 -10.737 1.00 84.81 266 PRO A C 1
ATOM 2017 O O . PRO A 1 266 ? -11.841 16.480 -10.340 1.00 84.81 266 PRO A O 1
ATOM 2020 N N . ARG A 1 267 ? -13.170 14.728 -10.782 1.00 83.00 267 ARG A N 1
ATOM 2021 C CA . ARG A 1 267 ? -14.413 15.329 -10.279 1.00 83.00 267 ARG A CA 1
ATOM 2022 C C . ARG A 1 267 ? -14.616 15.123 -8.778 1.00 83.00 267 ARG A C 1
ATOM 2024 O O . ARG A 1 267 ? -15.475 15.785 -8.204 1.00 83.00 267 ARG A O 1
ATOM 2031 N N . LEU A 1 268 ? -13.873 14.206 -8.158 1.00 83.44 268 LEU A N 1
ATOM 2032 C CA . LEU A 1 268 ? -13.929 13.974 -6.721 1.00 83.44 268 LEU A CA 1
ATOM 2033 C C . LEU A 1 268 ? -12.938 14.903 -6.023 1.00 83.44 268 LEU A C 1
ATOM 2035 O O . LEU A 1 268 ? -11.748 14.916 -6.330 1.00 83.44 268 LEU A O 1
ATOM 2039 N N . SER A 1 269 ? -13.433 15.683 -5.064 1.00 82.75 269 SER A N 1
ATOM 2040 C CA . SER A 1 269 ? -12.587 16.530 -4.219 1.00 82.75 269 SER A CA 1
ATOM 2041 C C . SER A 1 269 ? -11.849 15.720 -3.149 1.00 82.75 269 SER A C 1
ATOM 2043 O O . SER A 1 269 ? -10.711 16.050 -2.810 1.00 82.75 269 SER A O 1
ATOM 2045 N N . ARG A 1 270 ? -12.485 14.655 -2.646 1.00 89.12 270 ARG A N 1
ATOM 2046 C CA . ARG A 1 270 ? -11.978 13.744 -1.614 1.00 89.12 270 ARG A CA 1
ATOM 2047 C C . ARG A 1 270 ? -12.399 12.297 -1.886 1.00 89.12 270 ARG A C 1
ATOM 2049 O O . ARG A 1 270 ? -13.286 12.052 -2.702 1.00 89.12 270 ARG A O 1
ATOM 2056 N N . ALA A 1 271 ? -11.772 11.366 -1.172 1.00 92.38 271 ALA A N 1
ATOM 2057 C CA . ALA A 1 271 ? -12.268 10.000 -1.045 1.00 92.38 271 ALA A CA 1
ATOM 2058 C C . ALA A 1 271 ? -13.565 9.981 -0.219 1.00 92.38 271 ALA A C 1
ATOM 2060 O O . ALA A 1 271 ? -13.741 10.833 0.654 1.00 92.38 271 ALA A O 1
ATOM 2061 N N . ASP A 1 272 ? -14.424 8.986 -0.448 1.00 92.31 272 ASP A N 1
ATOM 2062 C CA . ASP A 1 272 ? -15.510 8.683 0.498 1.00 92.31 272 ASP A CA 1
ATOM 2063 C C . ASP A 1 272 ? -14.923 8.198 1.819 1.00 92.31 272 ASP A C 1
ATOM 2065 O O . ASP A 1 272 ? -15.416 8.528 2.894 1.00 92.31 272 ASP A O 1
ATOM 2069 N N . HIS A 1 273 ? -13.831 7.439 1.722 1.00 93.38 273 HIS A N 1
ATOM 2070 C CA . HIS A 1 273 ? -13.076 6.998 2.871 1.00 93.38 273 HIS A CA 1
ATOM 2071 C C . HIS A 1 273 ? -11.623 6.672 2.506 1.00 93.38 273 HIS A C 1
ATOM 2073 O O . HIS A 1 273 ? -11.354 6.078 1.461 1.00 93.38 273 HIS A O 1
ATOM 2079 N N . PHE A 1 274 ? -10.679 7.044 3.367 1.00 97.44 274 PHE A N 1
ATOM 2080 C CA . PHE A 1 274 ? -9.247 6.839 3.189 1.00 97.44 274 PHE A CA 1
ATOM 2081 C C . PHE A 1 274 ? -8.643 6.283 4.484 1.00 97.44 274 PHE A C 1
ATOM 2083 O O . PHE A 1 274 ? -8.552 6.978 5.495 1.00 97.44 274 PHE A O 1
ATOM 2090 N N . VAL A 1 275 ? -8.144 5.047 4.427 1.00 98.31 275 VAL A N 1
ATOM 2091 C CA . VAL A 1 275 ? -7.440 4.372 5.526 1.00 98.31 275 VAL A CA 1
ATOM 2092 C C . VAL A 1 275 ? -5.940 4.356 5.271 1.00 98.31 275 VAL A C 1
ATOM 2094 O O . VAL A 1 275 ? -5.475 3.800 4.280 1.00 98.31 275 VAL A O 1
ATOM 2097 N N . SER A 1 276 ? -5.166 4.895 6.207 1.00 98.38 276 SER A N 1
ATOM 2098 C CA . SER A 1 276 ? -3.716 4.727 6.288 1.00 98.38 276 SER A CA 1
ATOM 2099 C C . SER A 1 276 ? -3.361 3.832 7.469 1.00 98.38 276 SER A C 1
ATOM 2101 O O . SER A 1 276 ? -3.786 4.109 8.592 1.00 98.38 276 SER A O 1
ATOM 2103 N N . VAL A 1 277 ? -2.552 2.797 7.246 1.00 98.50 277 VAL A N 1
ATOM 2104 C CA . VAL A 1 277 ? -2.161 1.844 8.292 1.00 98.50 277 VAL A CA 1
ATOM 2105 C C . VAL A 1 277 ? -0.644 1.791 8.440 1.00 98.50 277 VAL A C 1
ATOM 2107 O O . VAL A 1 277 ? 0.078 1.493 7.489 1.00 98.50 277 VAL A O 1
ATOM 2110 N N . GLY A 1 278 ? -0.169 2.083 9.649 1.00 97.12 278 GLY A N 1
ATOM 2111 C CA . GLY A 1 278 ? 1.246 2.080 10.007 1.00 97.12 278 GLY A CA 1
ATOM 2112 C C . GLY A 1 278 ? 1.772 0.722 10.469 1.00 97.12 278 GLY A C 1
ATOM 2113 O O . GLY A 1 278 ? 1.018 -0.213 10.740 1.00 97.12 278 GLY A O 1
ATOM 2114 N N . THR A 1 279 ? 3.095 0.630 10.615 1.00 94.94 279 THR A N 1
ATOM 2115 C CA . THR A 1 279 ? 3.802 -0.577 11.080 1.00 94.94 279 THR A CA 1
ATOM 2116 C C . THR A 1 279 ? 4.388 -0.429 12.491 1.00 94.94 279 THR A C 1
ATOM 2118 O O . THR A 1 279 ? 5.487 -0.908 12.773 1.00 94.94 279 THR A O 1
ATOM 2121 N N . GLY A 1 280 ? 3.671 0.248 13.381 1.00 92.50 280 GLY A N 1
ATOM 2122 C CA . GLY A 1 280 ? 4.040 0.499 14.776 1.00 92.50 280 GLY A CA 1
ATOM 2123 C C . GLY A 1 280 ? 4.622 1.892 15.013 1.00 92.50 280 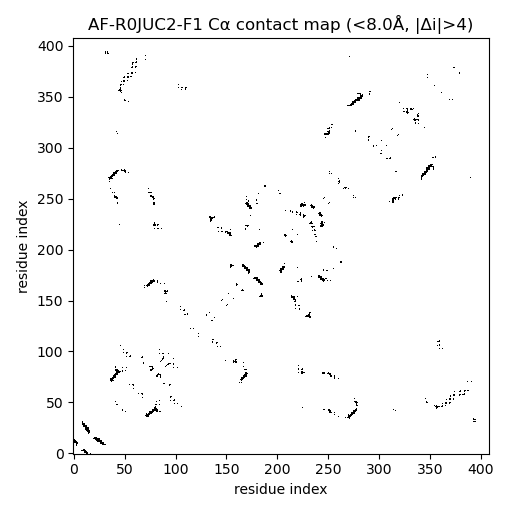GLY A C 1
ATOM 2124 O O . GLY A 1 280 ? 5.285 2.458 14.145 1.00 92.50 280 GLY A O 1
ATOM 2125 N N . ILE A 1 281 ? 4.387 2.440 16.207 1.00 90.00 281 ILE A N 1
ATOM 2126 C CA . ILE A 1 281 ? 4.999 3.681 16.697 1.00 90.00 281 ILE A CA 1
ATOM 2127 C C . ILE A 1 281 ? 5.469 3.495 18.143 1.00 90.00 281 ILE A C 1
ATOM 2129 O O . ILE A 1 281 ? 4.728 3.001 18.990 1.00 90.00 281 ILE A O 1
ATOM 2133 N N . SER A 1 282 ? 6.708 3.891 18.439 1.00 84.56 282 SER A N 1
ATOM 2134 C CA . SER A 1 282 ? 7.242 3.849 19.806 1.00 84.56 282 SER A CA 1
ATOM 2135 C C . SER A 1 282 ? 6.656 4.981 20.656 1.00 84.56 282 SER A C 1
ATOM 2137 O O . SER A 1 282 ? 6.699 6.149 20.264 1.00 84.56 282 SER A O 1
ATOM 2139 N N . THR A 1 283 ? 6.144 4.657 21.846 1.00 78.00 283 THR A N 1
ATOM 2140 C CA . THR A 1 283 ? 5.569 5.641 22.786 1.00 78.00 283 THR A CA 1
ATOM 2141 C C . THR A 1 283 ? 6.590 6.228 23.770 1.00 78.00 283 THR A C 1
ATOM 2143 O O . THR A 1 283 ? 6.302 7.210 24.461 1.00 78.00 283 THR A O 1
ATOM 2146 N N . THR A 1 284 ? 7.811 5.685 23.846 1.00 64.56 284 THR A N 1
ATOM 2147 C CA . THR A 1 284 ? 8.831 6.138 24.806 1.00 64.56 284 THR A CA 1
ATOM 2148 C C . THR A 1 284 ? 9.609 7.363 24.320 1.00 64.56 284 THR A C 1
ATOM 2150 O O . THR A 1 284 ? 10.453 7.294 23.435 1.00 64.56 284 THR A O 1
ATOM 2153 N N . ARG A 1 285 ? 9.387 8.503 24.990 1.00 45.44 285 ARG A N 1
ATOM 2154 C CA . ARG A 1 285 ? 9.982 9.828 24.714 1.00 45.44 285 ARG A CA 1
ATOM 2155 C C . ARG A 1 285 ? 11.430 10.012 25.213 1.00 45.44 285 ARG A C 1
ATOM 2157 O O . ARG A 1 285 ? 11.815 11.120 25.584 1.00 45.44 285 ARG A O 1
ATOM 2164 N N . LYS A 1 286 ? 12.247 8.955 25.262 1.00 40.19 286 LYS A N 1
ATOM 2165 C CA . LYS A 1 286 ? 13.702 9.103 25.455 1.00 40.19 286 LYS A CA 1
ATOM 2166 C C . LYS A 1 286 ? 14.314 9.143 24.069 1.00 40.19 286 LYS A C 1
ATOM 2168 O O . LYS A 1 286 ? 14.248 8.130 23.391 1.00 40.19 286 LYS A O 1
ATOM 2173 N N . GLY A 1 287 ? 14.805 10.328 23.677 1.00 40.00 287 GLY A N 1
ATOM 2174 C CA . GLY A 1 287 ? 15.292 10.687 22.339 1.00 40.00 287 GLY A CA 1
ATOM 2175 C C . GLY A 1 287 ? 15.566 9.471 21.474 1.00 40.00 287 GLY A C 1
ATOM 2176 O O . GLY A 1 287 ? 16.531 8.763 21.752 1.00 40.00 287 GLY A O 1
ATOM 2177 N N . ALA A 1 288 ? 14.661 9.221 20.521 1.00 35.69 288 ALA A N 1
ATOM 2178 C CA . ALA A 1 288 ? 14.692 8.062 19.649 1.00 35.69 288 ALA A CA 1
ATOM 2179 C C . ALA A 1 288 ? 16.131 7.848 19.183 1.00 35.69 288 ALA A C 1
ATOM 2181 O O . ALA A 1 288 ? 16.663 8.623 18.385 1.00 35.69 288 ALA A O 1
ATOM 2182 N N . LYS A 1 289 ? 16.793 6.820 19.719 1.00 37.56 289 LYS A N 1
ATOM 2183 C CA . LYS A 1 289 ? 17.884 6.222 18.974 1.00 37.56 289 LYS A CA 1
ATOM 2184 C C . LYS A 1 289 ? 17.175 5.674 17.750 1.00 37.56 289 LYS A C 1
ATOM 2186 O O . LYS A 1 289 ? 16.371 4.761 17.887 1.00 37.56 289 LYS A O 1
ATOM 2191 N N . ALA A 1 290 ? 17.357 6.357 16.619 1.00 39.12 290 ALA A N 1
ATOM 2192 C CA . ALA A 1 290 ? 16.880 5.910 15.319 1.00 39.12 290 ALA A CA 1
ATOM 2193 C C . ALA A 1 290 ? 17.073 4.395 15.230 1.00 39.12 290 ALA A C 1
ATOM 2195 O O . ALA A 1 290 ? 18.145 3.940 15.647 1.00 39.12 290 ALA A O 1
ATOM 2196 N N . ASP A 1 291 ? 16.040 3.678 14.764 1.00 39.03 291 ASP A N 1
ATOM 2197 C CA . ASP A 1 291 ? 16.014 2.227 14.545 1.00 39.03 291 ASP A CA 1
ATOM 2198 C C . ASP A 1 291 ? 17.446 1.706 14.360 1.00 39.03 291 ASP A C 1
ATOM 2200 O O . ASP A 1 291 ? 18.135 2.081 13.407 1.00 39.03 291 ASP A O 1
ATOM 2204 N N . PHE A 1 292 ? 17.957 0.999 15.374 1.00 37.25 292 PHE A N 1
ATOM 2205 C CA . PHE A 1 292 ? 19.385 0.728 15.519 1.00 37.25 292 PHE A CA 1
ATOM 2206 C C . PHE A 1 292 ? 19.830 -0.272 14.447 1.00 37.25 292 PHE A C 1
ATOM 2208 O O . PHE A 1 292 ? 19.897 -1.473 14.688 1.00 37.25 292 PHE A O 1
ATOM 2215 N N . TYR A 1 293 ? 20.169 0.228 13.256 1.00 43.00 293 TYR A N 1
ATOM 2216 C CA . TYR A 1 293 ? 20.893 -0.536 12.249 1.00 43.00 293 TYR A CA 1
ATOM 2217 C C . TYR A 1 293 ? 22.222 -0.995 12.876 1.00 43.00 293 TYR A C 1
ATOM 2219 O O . TYR A 1 293 ? 22.999 -0.154 13.346 1.00 43.00 293 TYR A O 1
ATOM 2227 N N . PRO A 1 294 ? 22.504 -2.309 12.944 1.00 33.56 294 PRO A N 1
ATOM 2228 C CA . PRO A 1 294 ? 23.623 -2.816 13.718 1.00 33.56 294 PRO A CA 1
ATOM 2229 C C . PRO A 1 294 ? 24.955 -2.262 13.206 1.00 33.56 294 PRO A C 1
ATOM 2231 O O . PRO A 1 294 ? 25.327 -2.399 12.039 1.00 33.56 294 PRO A O 1
ATOM 2234 N N . SER A 1 295 ? 25.687 -1.666 14.143 1.00 34.78 295 SER A N 1
ATOM 2235 C CA . SER A 1 295 ? 27.024 -1.087 14.040 1.00 34.78 295 SER A CA 1
ATOM 2236 C C . SER A 1 295 ? 28.111 -2.138 13.769 1.00 34.78 295 SER A C 1
ATOM 2238 O O . SER A 1 295 ? 29.007 -2.334 14.589 1.00 34.78 295 SER A O 1
ATOM 2240 N N . LEU A 1 296 ? 28.038 -2.851 12.644 1.00 37.06 296 LEU A N 1
ATOM 2241 C CA . LEU A 1 296 ? 29.019 -3.893 12.314 1.00 37.06 296 LEU A CA 1
ATOM 2242 C C . LEU A 1 296 ? 30.221 -3.391 11.493 1.00 37.06 296 LEU A C 1
ATOM 2244 O O . LEU A 1 296 ? 31.143 -4.164 11.257 1.00 37.06 296 LEU A O 1
ATOM 2248 N N . PHE A 1 297 ? 30.231 -2.125 11.054 1.00 36.59 297 PHE A N 1
ATOM 2249 C CA . PHE A 1 297 ? 31.188 -1.642 10.041 1.00 36.59 297 PHE A CA 1
ATOM 2250 C C . PHE A 1 297 ? 32.183 -0.576 10.509 1.00 36.59 297 PHE A C 1
ATOM 2252 O O . PHE A 1 297 ? 33.180 -0.347 9.831 1.00 36.59 297 PHE A O 1
ATOM 2259 N N . PHE A 1 298 ? 31.980 0.034 11.675 1.00 31.91 298 PHE A N 1
ATOM 2260 C CA . PHE A 1 298 ? 32.923 1.001 12.225 1.00 31.91 298 PHE A CA 1
ATOM 2261 C C . PHE A 1 298 ? 33.172 0.677 13.688 1.00 31.91 298 PHE A C 1
ATOM 2263 O O . PHE A 1 298 ? 32.301 0.863 14.538 1.00 31.91 298 PHE A O 1
ATOM 2270 N N . GLY A 1 299 ? 34.368 0.167 13.986 1.00 35.16 299 GLY A N 1
ATOM 2271 C CA . GLY A 1 299 ? 34.836 0.092 15.363 1.00 35.16 299 GLY A CA 1
ATOM 2272 C C . GLY A 1 299 ? 34.693 1.470 16.007 1.00 35.16 299 GLY A C 1
ATOM 2273 O O . GLY A 1 299 ? 35.248 2.435 15.504 1.00 35.16 299 GLY A O 1
ATOM 2274 N N . ASN A 1 300 ? 33.903 1.565 17.075 1.00 31.83 300 ASN A N 1
ATOM 2275 C CA . ASN A 1 300 ? 33.718 2.752 17.917 1.00 31.83 300 ASN A CA 1
ATOM 2276 C C . ASN A 1 300 ? 33.471 4.120 17.232 1.00 31.83 300 ASN A C 1
ATOM 2278 O O . ASN A 1 300 ? 33.533 5.140 17.918 1.00 31.83 300 ASN A O 1
ATOM 2282 N N . SER A 1 301 ? 33.108 4.189 15.949 1.00 38.09 301 SER A N 1
ATOM 2283 C CA . SER A 1 301 ? 32.678 5.433 15.297 1.00 38.09 301 SER A CA 1
ATOM 2284 C C . SER A 1 301 ? 31.349 5.240 14.568 1.00 38.09 301 SER A C 1
ATOM 2286 O O . SER A 1 301 ? 31.281 4.793 13.434 1.00 38.09 301 SER A O 1
ATOM 2288 N N . SER A 1 302 ? 30.274 5.564 15.287 1.00 47.22 302 SER A N 1
ATOM 2289 C CA . SER A 1 302 ? 28.973 6.040 14.794 1.00 47.22 302 SER A CA 1
ATOM 2290 C C . SER A 1 302 ? 28.763 6.040 13.269 1.00 47.22 302 SER A C 1
ATOM 2292 O O . SER A 1 302 ? 29.429 6.800 12.562 1.00 47.22 302 SER A O 1
ATOM 2294 N N . ILE A 1 303 ? 27.725 5.337 12.786 1.00 50.47 303 ILE A N 1
ATOM 2295 C CA . ILE A 1 303 ? 27.017 5.766 11.564 1.00 50.47 303 ILE A CA 1
ATOM 2296 C C . ILE A 1 303 ? 26.819 7.286 11.694 1.00 50.47 303 ILE A C 1
ATOM 2298 O O . ILE A 1 303 ? 26.359 7.719 12.761 1.00 50.47 303 ILE A O 1
ATOM 2302 N N . PRO A 1 304 ? 27.215 8.107 10.700 1.00 56.97 304 PRO A N 1
ATOM 2303 C CA . PRO A 1 304 ? 27.100 9.553 10.817 1.00 56.97 304 PRO A CA 1
ATOM 2304 C C . PRO A 1 304 ? 25.679 9.898 11.249 1.00 56.97 304 PRO A C 1
ATOM 2306 O O . PRO A 1 304 ? 24.724 9.394 10.660 1.00 56.97 304 PRO A O 1
ATOM 2309 N N . GLN A 1 305 ? 25.527 10.729 12.281 1.00 59.59 305 GLN A N 1
ATOM 2310 C CA . GLN A 1 305 ? 24.208 11.121 12.793 1.00 59.59 305 GLN A CA 1
ATOM 2311 C C . GLN A 1 305 ? 23.287 11.605 11.664 1.00 59.59 305 GLN A C 1
ATOM 2313 O O . GLN A 1 305 ? 22.092 11.351 11.706 1.00 59.59 305 GLN A O 1
ATOM 2318 N N . THR A 1 306 ? 23.859 12.202 10.615 1.00 58.59 306 THR A N 1
ATOM 2319 C CA . THR A 1 306 ? 23.191 12.598 9.370 1.00 58.59 306 THR A CA 1
ATOM 2320 C C . THR A 1 306 ? 22.489 11.446 8.646 1.00 58.59 306 THR A C 1
ATOM 2322 O O . THR A 1 306 ? 21.371 11.617 8.177 1.00 58.59 306 THR A O 1
ATOM 2325 N N . VAL A 1 307 ? 23.115 10.270 8.565 1.00 62.16 307 VAL A N 1
ATOM 2326 C CA . VAL A 1 307 ? 22.534 9.085 7.917 1.00 62.16 307 VAL A CA 1
ATOM 2327 C C . VAL A 1 307 ? 21.404 8.537 8.780 1.00 62.16 307 VAL A C 1
ATOM 2329 O O . VAL A 1 307 ? 20.297 8.356 8.289 1.00 62.16 307 VAL A O 1
ATOM 2332 N N . ASN A 1 308 ? 21.636 8.368 10.083 1.00 60.81 308 ASN A N 1
ATOM 2333 C CA . ASN A 1 308 ? 20.581 7.940 11.006 1.00 60.81 308 ASN A CA 1
ATOM 2334 C C . ASN A 1 308 ? 19.392 8.907 11.012 1.00 60.81 308 ASN A C 1
ATOM 2336 O O . ASN A 1 308 ? 18.249 8.463 11.047 1.00 60.81 308 ASN A O 1
ATOM 2340 N N . HIS A 1 309 ? 19.657 10.213 10.932 1.00 65.00 309 HIS A N 1
ATOM 2341 C CA . HIS A 1 309 ? 18.622 11.229 10.815 1.00 65.00 309 HIS A CA 1
ATOM 2342 C C . HIS A 1 309 ? 17.819 11.045 9.526 1.00 65.00 309 HIS A C 1
ATOM 2344 O O . HIS A 1 309 ? 16.605 10.910 9.605 1.00 65.00 309 HIS A O 1
ATOM 2350 N N . TYR A 1 310 ? 18.481 10.923 8.371 1.00 66.81 310 TYR A N 1
ATOM 2351 C CA . TYR A 1 310 ? 17.824 10.669 7.085 1.00 66.81 310 TYR A CA 1
ATOM 2352 C C . TYR A 1 310 ? 16.891 9.446 7.127 1.00 66.81 310 TYR A C 1
ATOM 2354 O O . TYR A 1 310 ? 15.726 9.546 6.748 1.00 66.81 310 TYR A O 1
ATOM 2362 N N . TYR A 1 311 ? 17.355 8.314 7.666 1.00 67.75 311 TYR A N 1
ATOM 2363 C CA . TYR A 1 311 ? 16.513 7.120 7.809 1.00 67.75 311 TYR A CA 1
ATOM 2364 C C . TYR A 1 311 ? 15.358 7.339 8.792 1.00 67.75 311 TYR A C 1
ATOM 2366 O O . TYR A 1 311 ? 14.220 6.995 8.486 1.00 67.75 311 TYR A O 1
ATOM 2374 N N . SER A 1 312 ? 15.619 7.951 9.951 1.00 68.62 312 SER A N 1
ATOM 2375 C CA . SER A 1 312 ? 14.569 8.234 10.939 1.00 68.62 312 SER A CA 1
ATOM 2376 C C . SER A 1 312 ? 13.497 9.195 10.425 1.00 68.62 312 SER A C 1
ATOM 2378 O O . SER A 1 312 ? 12.377 9.186 10.922 1.00 68.62 312 SER A O 1
ATOM 2380 N N . GLU A 1 313 ? 13.846 10.029 9.450 1.00 71.44 313 GLU A N 1
ATOM 2381 C CA . GLU A 1 313 ? 12.958 11.007 8.839 1.00 71.44 313 GLU A CA 1
ATOM 2382 C C . GLU A 1 313 ? 12.097 10.370 7.745 1.00 71.44 313 GLU A C 1
ATOM 2384 O O . GLU A 1 313 ? 10.874 10.514 7.769 1.00 71.44 313 GLU A O 1
ATOM 2389 N N . ASN A 1 314 ? 12.707 9.597 6.841 1.00 76.00 314 ASN A N 1
ATOM 2390 C CA . ASN A 1 314 ? 12.001 9.039 5.684 1.00 76.00 314 ASN A CA 1
ATOM 2391 C C . ASN A 1 314 ? 11.188 7.780 6.012 1.00 76.00 314 ASN A C 1
ATOM 2393 O O . ASN A 1 314 ? 10.147 7.554 5.405 1.00 76.00 314 ASN A O 1
ATOM 2397 N N . PHE A 1 315 ? 11.592 7.001 7.022 1.00 80.44 315 PHE A N 1
ATOM 2398 C CA . PHE A 1 315 ? 10.837 5.824 7.476 1.00 80.44 315 PHE A CA 1
ATOM 2399 C C . PHE A 1 315 ? 9.788 6.151 8.553 1.00 80.44 315 PHE A C 1
ATOM 2401 O O . PHE A 1 315 ? 9.155 5.251 9.108 1.00 80.44 315 PHE A O 1
ATOM 2408 N N . ASN A 1 316 ? 9.557 7.435 8.848 1.00 84.75 316 ASN A N 1
ATOM 2409 C CA . ASN A 1 316 ? 8.534 7.863 9.797 1.00 84.75 316 ASN A CA 1
ATOM 2410 C C . ASN A 1 316 ? 7.202 8.144 9.093 1.00 84.75 316 ASN A C 1
ATOM 2412 O O . ASN A 1 316 ? 6.875 9.281 8.736 1.00 84.75 316 ASN A O 1
ATOM 2416 N N . GLY A 1 317 ? 6.409 7.084 8.934 1.00 88.06 317 GLY A N 1
ATOM 2417 C CA . GLY A 1 317 ? 5.112 7.162 8.268 1.00 88.06 317 GLY A CA 1
ATOM 2418 C C . GLY A 1 317 ? 4.099 8.082 8.961 1.00 88.06 317 GLY A C 1
ATOM 2419 O O . GLY A 1 317 ? 3.301 8.720 8.280 1.00 88.06 317 GLY A O 1
ATOM 2420 N N . ASP A 1 318 ? 4.146 8.231 10.291 1.00 91.38 318 ASP A N 1
ATOM 2421 C CA . ASP A 1 318 ? 3.254 9.154 11.012 1.00 91.38 318 ASP A CA 1
ATOM 2422 C C . ASP A 1 318 ? 3.629 10.621 10.794 1.00 91.38 318 ASP A C 1
ATOM 2424 O O . ASP A 1 318 ? 2.745 11.475 10.691 1.00 91.38 318 ASP A O 1
ATOM 2428 N N . LYS A 1 319 ? 4.924 10.932 10.654 1.00 90.50 319 LYS A N 1
ATOM 2429 C CA . LYS A 1 319 ? 5.374 12.278 10.278 1.00 90.50 319 LYS A CA 1
ATOM 2430 C C . LYS A 1 319 ? 4.911 12.634 8.864 1.00 90.50 319 LYS A C 1
ATOM 2432 O O . LYS A 1 319 ? 4.378 13.726 8.660 1.00 90.50 319 LYS A O 1
ATOM 2437 N N . GLN A 1 320 ? 5.068 11.710 7.914 1.00 92.75 320 GLN A N 1
ATOM 2438 C CA . GLN A 1 320 ? 4.601 11.878 6.532 1.00 92.75 320 GLN A CA 1
ATOM 2439 C C . GLN A 1 320 ? 3.078 12.044 6.465 1.00 92.75 320 GLN A C 1
ATOM 2441 O O . GLN A 1 320 ? 2.581 12.971 5.821 1.00 92.75 320 GLN A O 1
ATOM 2446 N N . PHE A 1 321 ? 2.334 11.223 7.211 1.00 94.75 321 PHE A N 1
ATOM 2447 C CA . PHE A 1 321 ? 0.883 11.346 7.325 1.00 94.75 321 PHE A CA 1
ATOM 2448 C C . PHE A 1 321 ? 0.458 12.696 7.920 1.00 94.75 321 PHE A C 1
ATOM 2450 O O . PHE A 1 321 ? -0.443 13.356 7.399 1.00 94.75 321 PHE A O 1
ATOM 2457 N N . ALA A 1 322 ? 1.118 13.146 8.992 1.00 93.69 322 ALA A N 1
ATOM 2458 C CA . ALA A 1 322 ? 0.820 14.428 9.624 1.00 93.69 322 ALA A CA 1
ATOM 2459 C C . ALA A 1 322 ? 1.058 15.612 8.673 1.00 93.69 322 ALA A C 1
ATOM 2461 O O . ALA A 1 322 ? 0.249 16.544 8.656 1.00 93.69 322 ALA A O 1
ATOM 2462 N N . LEU A 1 323 ? 2.123 15.561 7.863 1.00 92.81 323 LEU A N 1
ATOM 2463 C CA . LEU A 1 323 ? 2.408 16.563 6.835 1.00 92.81 323 LEU A CA 1
ATOM 2464 C C . LEU A 1 323 ? 1.326 16.576 5.747 1.00 92.81 323 LEU A C 1
ATOM 2466 O O . LEU A 1 323 ? 0.781 17.639 5.448 1.00 92.81 323 LEU A O 1
ATOM 2470 N N . LEU A 1 324 ? 0.957 15.409 5.206 1.00 93.75 324 LEU A N 1
ATOM 2471 C CA . LEU A 1 324 ? -0.137 15.297 4.235 1.00 93.75 324 LEU A CA 1
ATOM 2472 C C . LEU A 1 324 ? -1.434 15.890 4.794 1.00 93.75 324 LEU A C 1
ATOM 2474 O O . LEU A 1 324 ? -2.102 16.676 4.123 1.00 93.75 324 LEU A O 1
ATOM 2478 N N . ARG A 1 325 ? -1.771 15.557 6.043 1.00 94.00 325 ARG A N 1
ATOM 2479 C CA . ARG A 1 325 ? -2.980 16.061 6.700 1.00 94.00 325 ARG A CA 1
ATOM 2480 C C . ARG A 1 325 ? -2.999 17.589 6.770 1.00 94.00 325 ARG A C 1
ATOM 2482 O O . ARG A 1 325 ? -4.047 18.190 6.555 1.00 94.00 325 ARG A O 1
ATOM 2489 N N . GLN A 1 326 ? -1.857 18.221 7.043 1.00 92.88 326 GLN A N 1
ATOM 2490 C CA . GLN A 1 326 ? -1.736 19.683 7.044 1.00 92.88 326 GLN A CA 1
ATOM 2491 C C . GLN A 1 326 ? -1.895 20.281 5.640 1.00 92.88 326 GLN A C 1
ATOM 2493 O O . GLN A 1 326 ? -2.598 21.279 5.488 1.00 92.88 326 GLN A O 1
ATOM 2498 N N . ILE A 1 327 ? -1.299 19.657 4.619 1.00 91.62 327 ILE A N 1
ATOM 2499 C CA . ILE A 1 327 ? -1.416 20.090 3.215 1.00 91.62 327 ILE A CA 1
ATOM 2500 C C . ILE A 1 327 ? -2.879 20.044 2.750 1.00 91.62 327 ILE A C 1
ATOM 2502 O O . ILE A 1 327 ? -3.386 21.010 2.177 1.00 91.62 327 ILE A O 1
ATOM 2506 N N . LEU A 1 328 ? -3.582 18.948 3.045 1.00 91.50 328 LEU A N 1
ATOM 2507 C CA . LEU A 1 328 ? -4.999 18.792 2.708 1.00 91.50 328 LEU A CA 1
ATOM 2508 C C . LEU A 1 328 ? -5.878 19.787 3.468 1.00 91.50 328 LEU A C 1
ATOM 2510 O O . LEU A 1 328 ? -6.748 20.420 2.873 1.00 91.50 328 LEU A O 1
ATOM 2514 N N . ALA A 1 329 ? -5.614 19.979 4.762 1.00 91.12 329 ALA A N 1
ATOM 2515 C CA . ALA A 1 329 ? -6.354 20.926 5.588 1.00 91.12 329 ALA A CA 1
ATOM 2516 C C . ALA A 1 329 ? -6.213 22.369 5.087 1.00 91.12 329 ALA A C 1
ATOM 2518 O O . ALA A 1 329 ? -7.174 23.127 5.150 1.00 91.12 329 ALA A O 1
ATOM 2519 N N . ALA A 1 330 ? -5.049 22.745 4.552 1.00 89.25 330 ALA A N 1
ATOM 2520 C CA . ALA A 1 330 ? -4.838 24.071 3.973 1.00 89.25 330 ALA A CA 1
ATOM 2521 C C . ALA A 1 330 ? -5.684 24.320 2.709 1.00 89.25 330 ALA A C 1
ATOM 2523 O O . ALA A 1 330 ? -5.927 25.470 2.355 1.00 89.25 330 ALA A O 1
ATOM 2524 N N . SER A 1 331 ? -6.137 23.254 2.042 1.00 82.69 331 SER A N 1
ATOM 2525 C CA . SER A 1 331 ? -6.903 23.328 0.791 1.00 82.69 331 SER A CA 1
ATOM 2526 C C . SER A 1 331 ? -8.422 23.227 0.993 1.00 82.69 331 SER A C 1
ATOM 2528 O O . SER A 1 331 ? -9.173 23.441 0.042 1.00 82.69 331 SER A O 1
ATOM 2530 N N . LEU A 1 332 ? -8.892 22.902 2.205 1.00 81.50 332 LEU A N 1
ATOM 2531 C CA . LEU A 1 332 ? -10.309 22.679 2.510 1.00 81.50 332 LEU A CA 1
ATOM 2532 C C . LEU A 1 332 ? -10.878 23.776 3.432 1.00 81.50 332 LEU A C 1
ATOM 2534 O O . LEU A 1 332 ? -10.246 24.110 4.434 1.00 81.50 332 LEU A O 1
ATOM 2538 N N . PRO A 1 333 ? -12.104 24.286 3.183 1.00 76.75 333 PRO A N 1
ATOM 2539 C CA . PRO A 1 333 ? -12.717 25.340 4.003 1.00 76.75 333 PRO A CA 1
ATOM 2540 C C . PRO A 1 333 ? -12.863 24.978 5.490 1.00 76.75 333 PRO A C 1
ATOM 2542 O O . PRO A 1 333 ? -12.780 25.851 6.350 1.00 76.75 333 PRO A O 1
ATOM 2545 N N . GLY A 1 334 ? -13.069 23.692 5.798 1.00 80.38 334 GLY A N 1
ATOM 2546 C CA . GLY A 1 334 ? -13.207 23.175 7.166 1.00 80.38 334 GLY A CA 1
ATOM 2547 C C . GLY A 1 334 ? -11.887 22.787 7.843 1.00 80.38 334 GLY A C 1
ATOM 2548 O O . GLY A 1 334 ? -11.905 22.208 8.932 1.00 80.38 334 GLY A O 1
ATOM 2549 N N . GLY A 1 335 ? -10.741 23.061 7.211 1.00 89.06 335 GLY A N 1
ATOM 2550 C CA . GLY A 1 335 ? -9.422 22.775 7.766 1.00 89.06 335 GLY A CA 1
ATOM 2551 C C . GLY A 1 335 ? -9.228 21.305 8.150 1.00 89.06 335 GLY A C 1
ATOM 2552 O O . GLY A 1 335 ? -9.677 20.389 7.464 1.00 89.06 335 GLY A O 1
ATOM 2553 N N . ILE A 1 336 ? -8.560 21.075 9.285 1.00 87.38 336 ILE A N 1
ATOM 2554 C CA . ILE A 1 336 ? -8.226 19.729 9.781 1.00 87.38 336 ILE A CA 1
ATOM 2555 C C . ILE A 1 336 ? -9.479 18.922 10.144 1.00 87.38 336 ILE A C 1
ATOM 2557 O O . ILE A 1 336 ? -9.486 17.710 9.945 1.00 87.38 336 ILE A O 1
ATOM 2561 N N . ALA A 1 337 ? -10.532 19.567 10.657 1.00 87.88 337 ALA A N 1
ATOM 2562 C CA . ALA A 1 337 ? -11.761 18.873 11.045 1.00 87.88 337 ALA A CA 1
ATOM 2563 C C . ALA A 1 337 ? -12.403 18.182 9.835 1.00 87.88 337 ALA A C 1
ATOM 2565 O O . ALA A 1 337 ? -12.696 16.996 9.904 1.00 87.88 337 ALA A O 1
ATOM 2566 N N . SER A 1 338 ? -12.486 18.890 8.704 1.00 89.25 338 SER A N 1
ATOM 2567 C CA . SER A 1 338 ? -13.006 18.330 7.453 1.00 89.25 338 SER A CA 1
ATOM 2568 C C . SER A 1 338 ? -12.137 17.200 6.893 1.00 89.25 338 SER A C 1
ATOM 2570 O O . SER A 1 338 ? -12.663 16.286 6.270 1.00 89.25 338 SER A O 1
ATOM 2572 N N . VAL A 1 339 ? -10.816 17.222 7.116 1.00 91.44 339 VAL A N 1
ATOM 2573 C CA . VAL A 1 339 ? -9.928 16.119 6.703 1.00 91.44 339 VAL A CA 1
ATOM 2574 C C . VAL A 1 339 ? -10.151 14.870 7.558 1.00 91.44 339 VAL A C 1
ATOM 2576 O O . VAL A 1 339 ? -10.194 13.766 7.025 1.00 91.44 339 VAL A O 1
ATOM 2579 N N . ASN A 1 340 ? -10.323 15.033 8.872 1.00 91.31 340 ASN A N 1
ATOM 2580 C CA . ASN A 1 340 ? -10.482 13.912 9.804 1.00 91.31 340 ASN A CA 1
ATOM 2581 C C . ASN A 1 340 ? -11.786 13.116 9.597 1.00 91.31 340 ASN A C 1
ATOM 2583 O O . ASN A 1 340 ? -11.896 12.020 10.130 1.00 91.31 340 ASN A O 1
ATOM 2587 N N . GLU A 1 341 ? -12.760 13.653 8.856 1.00 90.88 341 GLU A N 1
ATOM 2588 C CA . GLU A 1 341 ? -14.015 12.956 8.529 1.00 90.88 341 GLU A CA 1
ATOM 2589 C C . GLU A 1 341 ? -13.839 11.801 7.538 1.00 90.88 341 GLU A C 1
ATOM 2591 O O . GLU A 1 341 ? -14.728 10.967 7.420 1.00 90.88 341 GLU A O 1
ATOM 2596 N N . TRP A 1 342 ? -12.757 11.805 6.757 1.00 92.56 342 TRP A N 1
ATOM 2597 C CA . TRP A 1 342 ? -12.569 10.842 5.669 1.00 92.56 342 TRP A CA 1
ATOM 2598 C C . TRP A 1 342 ? -11.146 10.300 5.567 1.00 92.56 342 TRP A C 1
ATOM 2600 O O . TRP A 1 342 ? -10.932 9.326 4.853 1.00 92.56 342 TRP A O 1
ATOM 2610 N N . LEU A 1 343 ? -10.163 10.914 6.234 1.00 95.94 343 LEU A N 1
ATOM 2611 C CA . LEU A 1 343 ? -8.771 10.471 6.246 1.00 95.94 343 LEU A CA 1
ATOM 2612 C C . LEU A 1 343 ? -8.376 9.972 7.639 1.00 95.94 343 LEU A C 1
ATOM 2614 O O . LEU A 1 343 ? -8.129 10.762 8.553 1.00 95.94 343 LEU A O 1
ATOM 2618 N N . HIS A 1 344 ? -8.242 8.655 7.768 1.00 96.31 344 HIS A N 1
ATOM 2619 C CA . HIS A 1 344 ? -8.024 7.968 9.038 1.00 96.31 344 HIS A CA 1
ATOM 2620 C C . HIS A 1 344 ? -6.654 7.294 9.070 1.00 96.31 344 HIS A C 1
ATOM 2622 O O . HIS A 1 344 ? -6.205 6.699 8.089 1.00 96.31 344 HIS A O 1
ATOM 2628 N N . ARG A 1 345 ? -5.983 7.381 10.222 1.00 96.94 345 ARG A N 1
ATOM 2629 C CA . ARG A 1 345 ? -4.684 6.752 10.477 1.00 96.94 345 ARG A CA 1
ATOM 2630 C C . ARG A 1 345 ? -4.808 5.771 11.621 1.00 96.94 345 ARG A C 1
ATOM 2632 O O . ARG A 1 345 ? -5.160 6.167 12.727 1.00 96.94 345 ARG A O 1
ATOM 2639 N N . PHE A 1 346 ? -4.423 4.532 11.361 1.00 97.88 346 PHE A N 1
ATOM 2640 C CA . PHE A 1 346 ? -4.332 3.484 12.363 1.00 97.88 346 PHE A CA 1
ATOM 2641 C C . PHE A 1 346 ? -2.880 3.067 12.518 1.00 97.88 346 PHE A C 1
ATOM 2643 O O . PHE A 1 346 ? -2.187 2.786 11.540 1.00 97.88 346 PHE A O 1
ATOM 2650 N N . ASN A 1 347 ? -2.398 3.045 13.755 1.00 96.50 347 ASN A N 1
ATOM 2651 C CA . ASN A 1 347 ? -1.067 2.553 14.057 1.00 96.50 347 ASN A CA 1
ATOM 2652 C C . ASN A 1 347 ? -1.039 1.945 15.463 1.00 96.50 347 ASN A C 1
ATOM 2654 O O . ASN A 1 347 ? -1.805 2.357 16.330 1.00 96.50 347 ASN A O 1
ATOM 2658 N N . LEU A 1 348 ? -0.166 0.963 15.690 1.00 95.62 348 LEU A N 1
ATOM 2659 C CA . LEU A 1 348 ? -0.029 0.311 16.990 1.00 95.62 348 LEU A CA 1
ATOM 2660 C C . LEU A 1 348 ? 0.960 1.095 17.869 1.00 95.62 348 LEU A C 1
ATOM 2662 O O . LEU A 1 348 ? 2.151 1.125 17.538 1.00 95.62 348 LEU A O 1
ATOM 2666 N N . PRO A 1 349 ? 0.528 1.682 18.998 1.00 93.44 349 PRO A N 1
ATOM 2667 C CA . PRO A 1 349 ? 1.456 2.178 20.001 1.00 93.44 349 PRO A CA 1
ATOM 2668 C C . PRO A 1 349 ? 2.181 1.000 20.662 1.00 93.44 349 PRO A C 1
ATOM 2670 O O . PRO A 1 349 ? 1.555 0.120 21.251 1.00 93.44 349 PRO A O 1
ATOM 2673 N N . VAL A 1 350 ? 3.509 0.987 20.579 1.00 88.06 350 VAL A N 1
ATOM 2674 C CA . VAL A 1 350 ? 4.365 -0.025 21.207 1.00 88.06 350 VAL A CA 1
ATOM 2675 C C . VAL A 1 350 ? 5.161 0.629 22.331 1.00 88.06 350 VAL A C 1
ATOM 2677 O O . VAL A 1 350 ? 5.809 1.661 22.140 1.00 88.06 350 VAL A O 1
ATOM 2680 N N . GLU A 1 351 ? 5.100 0.032 23.520 1.00 83.25 351 GLU A N 1
ATOM 2681 C CA . GLU A 1 351 ? 5.929 0.445 24.649 1.00 83.25 351 GLU A CA 1
ATOM 2682 C C . GLU A 1 351 ? 7.386 0.022 24.418 1.00 83.25 351 GLU A C 1
ATOM 2684 O O . GLU A 1 351 ? 7.676 -1.157 24.222 1.00 83.25 351 GLU A O 1
ATOM 2689 N N . GLY A 1 352 ? 8.314 0.980 24.472 1.00 79.69 352 GLY A N 1
ATOM 2690 C CA . GLY A 1 352 ? 9.740 0.731 24.244 1.00 79.69 352 GLY A CA 1
ATOM 2691 C C . GLY A 1 352 ? 10.162 0.846 22.776 1.00 79.69 352 GLY A C 1
ATOM 2692 O O . GLY A 1 352 ? 9.499 1.504 21.973 1.00 79.69 352 GLY A O 1
ATOM 2693 N N . GLU A 1 353 ? 11.313 0.263 22.437 1.00 78.00 353 GLU A N 1
ATOM 2694 C CA . GLU A 1 353 ? 11.835 0.259 21.064 1.00 78.00 353 GLU A CA 1
ATOM 2695 C C . GLU A 1 353 ? 11.061 -0.739 20.192 1.00 78.00 353 GLU A C 1
ATOM 2697 O O . GLU A 1 353 ? 10.675 -1.819 20.643 1.00 78.00 353 GLU A O 1
ATOM 2702 N N . LEU A 1 354 ? 10.823 -0.365 18.933 1.00 82.19 354 LEU A N 1
ATOM 2703 C CA . LEU A 1 354 ? 10.190 -1.261 17.972 1.00 82.19 354 LEU A CA 1
ATOM 2704 C C . LEU A 1 354 ? 11.145 -2.416 17.625 1.00 82.19 354 LEU A C 1
ATOM 2706 O O . LEU A 1 354 ? 12.356 -2.195 17.554 1.00 82.19 354 LEU A O 1
ATOM 2710 N N . PRO A 1 355 ? 10.625 -3.628 17.360 1.00 80.75 355 PRO A N 1
ATOM 2711 C CA . PRO A 1 355 ? 11.446 -4.720 16.850 1.00 80.75 355 PRO A CA 1
ATOM 2712 C C . PRO A 1 355 ? 12.165 -4.333 15.552 1.00 80.75 355 PRO A C 1
ATOM 2714 O O . PRO A 1 355 ? 11.608 -3.603 14.723 1.00 80.75 355 PRO A O 1
ATOM 2717 N N . ASP A 1 356 ? 13.377 -4.863 15.366 1.00 75.94 356 ASP A N 1
ATOM 2718 C CA . ASP A 1 356 ? 14.136 -4.705 14.122 1.00 75.94 356 ASP A CA 1
ATOM 2719 C C . ASP A 1 356 ? 13.333 -5.235 12.925 1.00 75.94 356 ASP A C 1
ATOM 2721 O O . ASP A 1 356 ? 12.614 -6.233 13.027 1.00 75.94 356 ASP A O 1
ATOM 2725 N N . LEU A 1 357 ? 13.496 -4.597 11.763 1.00 75.75 357 LEU A N 1
ATOM 2726 C CA . LEU A 1 357 ? 12.758 -4.924 10.537 1.00 75.75 357 LEU A CA 1
ATOM 2727 C C . LEU A 1 357 ? 12.987 -6.358 10.041 1.00 75.75 357 LEU A C 1
ATOM 2729 O O . LEU A 1 357 ? 12.192 -6.832 9.231 1.00 75.75 357 LEU A O 1
ATOM 2733 N N . SER A 1 358 ? 14.045 -7.033 10.507 1.00 75.38 358 SER A N 1
ATOM 2734 C CA . SER A 1 358 ? 14.395 -8.419 10.174 1.00 75.38 358 SER A CA 1
ATOM 2735 C C . SER A 1 358 ? 14.201 -9.421 11.315 1.00 75.38 358 SER A C 1
ATOM 2737 O O . SER A 1 358 ? 14.445 -10.614 11.116 1.00 75.38 358 SER A O 1
ATOM 2739 N N . ASP A 1 359 ? 13.749 -8.988 12.499 1.00 79.44 359 ASP A N 1
ATOM 2740 C CA . ASP A 1 359 ? 13.506 -9.889 13.631 1.0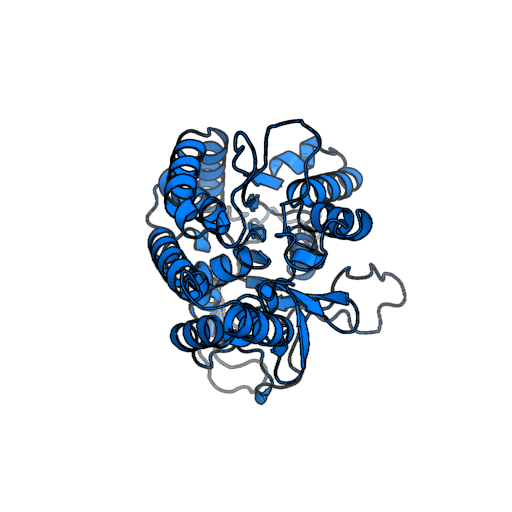0 79.44 359 ASP A CA 1
ATOM 2741 C C . ASP A 1 359 ? 12.209 -10.690 13.441 1.00 79.44 359 ASP A C 1
ATOM 2743 O O . ASP A 1 359 ? 11.144 -10.384 13.982 1.00 79.44 359 ASP A O 1
ATOM 2747 N N . PHE A 1 360 ? 12.296 -11.756 12.646 1.00 82.00 360 PHE A N 1
ATOM 2748 C CA . PHE A 1 360 ? 11.146 -12.605 12.341 1.00 82.00 360 PHE A CA 1
ATOM 2749 C C . PHE A 1 360 ? 10.574 -13.327 13.575 1.00 82.00 360 PHE A C 1
ATOM 2751 O O . PHE A 1 360 ? 9.430 -13.782 13.530 1.00 82.00 360 PHE A O 1
ATOM 2758 N N . LEU A 1 361 ? 11.324 -13.438 14.681 1.00 85.69 361 LEU A N 1
ATOM 2759 C CA . LEU A 1 361 ? 10.824 -14.044 15.921 1.00 85.69 361 LEU A CA 1
ATOM 2760 C C . LEU A 1 361 ? 9.798 -13.139 16.617 1.00 85.69 361 LEU A C 1
ATOM 2762 O O . LEU A 1 361 ? 8.898 -13.641 17.293 1.00 85.69 361 LEU A O 1
ATOM 2766 N N . ALA A 1 362 ? 9.878 -11.823 16.398 1.00 88.25 362 ALA A N 1
ATOM 2767 C CA . ALA A 1 362 ? 8.941 -10.851 16.951 1.00 88.25 362 ALA A CA 1
ATOM 2768 C C . ALA A 1 362 ? 7.568 -10.842 16.250 1.00 88.25 362 ALA A C 1
ATOM 2770 O O . ALA A 1 362 ? 6.614 -10.295 16.799 1.00 88.25 362 ALA A O 1
ATOM 2771 N N . ILE A 1 363 ? 7.420 -11.471 15.074 1.00 90.06 363 ILE A N 1
ATOM 2772 C CA . ILE A 1 363 ? 6.162 -11.456 14.298 1.00 90.06 363 ILE A CA 1
ATOM 2773 C C . ILE A 1 363 ? 4.978 -11.952 15.134 1.00 90.06 363 ILE A C 1
ATOM 2775 O O . ILE A 1 363 ? 3.921 -11.325 15.145 1.00 90.06 363 ILE A O 1
ATOM 2779 N N . GLY A 1 364 ? 5.152 -13.061 15.861 1.00 93.00 364 GLY A N 1
ATOM 2780 C CA . GLY A 1 364 ? 4.069 -13.672 16.633 1.00 93.00 364 GLY A CA 1
ATOM 2781 C C . GLY A 1 364 ? 3.587 -12.799 17.795 1.00 93.00 364 GLY A C 1
ATOM 2782 O O . GLY A 1 364 ? 2.380 -12.633 17.986 1.00 93.00 364 GLY A O 1
ATOM 2783 N N . SER A 1 365 ? 4.511 -12.214 18.564 1.00 93.62 365 SER A N 1
ATOM 2784 C CA . SER A 1 365 ? 4.161 -11.321 19.677 1.00 93.62 365 SER A CA 1
ATOM 2785 C C . SER A 1 365 ? 3.559 -10.010 19.176 1.00 93.62 365 SER A C 1
ATOM 2787 O O . SER A 1 365 ? 2.558 -9.552 19.729 1.00 93.62 365 SER A O 1
ATOM 2789 N N . LEU A 1 366 ? 4.108 -9.455 18.092 1.00 93.69 366 LEU A N 1
ATOM 2790 C CA . LEU A 1 366 ? 3.624 -8.224 17.479 1.00 93.69 366 LEU A CA 1
ATOM 2791 C C . LEU A 1 366 ? 2.216 -8.392 16.903 1.00 93.69 366 LEU A C 1
ATOM 2793 O O . LEU A 1 366 ? 1.350 -7.556 17.148 1.00 93.69 366 LEU A O 1
ATOM 2797 N N . ALA A 1 367 ? 1.957 -9.504 16.211 1.00 95.75 367 ALA A N 1
ATOM 2798 C CA . ALA A 1 367 ? 0.631 -9.825 15.698 1.00 95.75 367 ALA A CA 1
ATOM 2799 C C . ALA A 1 367 ? -0.392 -9.981 16.832 1.00 95.75 367 ALA A C 1
ATOM 2801 O O . ALA A 1 367 ? -1.498 -9.449 16.758 1.00 95.75 367 ALA A O 1
ATOM 2802 N N . LYS A 1 368 ? -0.022 -10.659 17.925 1.00 96.31 368 LYS A N 1
ATOM 2803 C CA . LYS A 1 368 ? -0.903 -10.801 19.091 1.00 96.31 368 LYS A CA 1
ATOM 2804 C C . LYS A 1 368 ? -1.240 -9.444 19.720 1.00 96.31 368 LYS A C 1
ATOM 2806 O O . LYS A 1 368 ? -2.403 -9.204 20.044 1.00 96.31 368 LYS A O 1
ATOM 2811 N N . ALA A 1 369 ? -0.244 -8.570 19.872 1.00 95.88 369 ALA A N 1
ATOM 2812 C CA . ALA A 1 369 ? -0.437 -7.222 20.401 1.00 95.88 369 ALA A CA 1
ATOM 2813 C C . ALA A 1 369 ? -1.346 -6.384 19.487 1.00 95.88 369 ALA A C 1
ATOM 2815 O O . ALA A 1 369 ? -2.338 -5.833 19.958 1.00 95.88 369 ALA A O 1
ATOM 2816 N N . ALA A 1 370 ? -1.063 -6.367 18.180 1.00 97.06 370 ALA A N 1
ATOM 2817 C CA . ALA A 1 370 ? -1.858 -5.653 17.184 1.00 97.06 370 ALA A CA 1
ATOM 2818 C C . ALA A 1 370 ? -3.316 -6.129 17.161 1.00 97.06 370 ALA A C 1
ATOM 2820 O O . ALA A 1 370 ? -4.231 -5.314 17.239 1.00 97.06 370 ALA A O 1
ATOM 2821 N N . ARG A 1 371 ? -3.539 -7.449 17.133 1.00 96.69 371 ARG A N 1
ATOM 2822 C CA . ARG A 1 371 ? -4.885 -8.034 17.153 1.00 96.69 371 ARG A CA 1
ATOM 2823 C C . ARG A 1 371 ? -5.659 -7.601 18.393 1.00 96.69 371 ARG A C 1
ATOM 2825 O O . ARG A 1 371 ? -6.796 -7.158 18.271 1.00 96.69 371 ARG A O 1
ATOM 2832 N N . SER A 1 372 ? -5.048 -7.715 19.573 1.00 97.12 372 SER A N 1
ATOM 2833 C CA . SER A 1 372 ? -5.698 -7.324 20.828 1.00 97.12 372 SER A CA 1
ATOM 2834 C C . SER A 1 372 ? -6.036 -5.835 20.860 1.00 97.12 372 SER A C 1
ATOM 2836 O O . SER A 1 372 ? -7.087 -5.474 21.377 1.00 97.12 372 SER A O 1
ATOM 2838 N N . TYR A 1 373 ? -5.150 -4.991 20.331 1.00 97.50 373 TYR A N 1
ATOM 2839 C CA . TYR A 1 373 ? -5.338 -3.546 20.288 1.00 97.50 373 TYR A CA 1
ATOM 2840 C C . TYR A 1 373 ? -6.489 -3.161 19.352 1.00 97.50 373 TYR A C 1
ATOM 2842 O O . TYR A 1 373 ? -7.470 -2.582 19.805 1.00 97.50 373 TYR A O 1
ATOM 2850 N N . PHE A 1 374 ? -6.421 -3.558 18.078 1.00 98.12 374 PHE A N 1
ATOM 2851 C CA . PHE A 1 374 ? -7.399 -3.136 17.071 1.00 98.12 374 PHE A CA 1
ATOM 2852 C C . PHE A 1 374 ? -8.781 -3.770 17.251 1.00 98.12 374 PHE A C 1
ATOM 2854 O O . PHE A 1 374 ? -9.778 -3.131 16.950 1.00 98.12 374 PHE A O 1
ATOM 2861 N N . THR A 1 375 ? -8.875 -4.989 17.796 1.00 97.25 375 THR A N 1
ATOM 2862 C CA . THR A 1 375 ? -10.190 -5.601 18.089 1.00 97.25 375 THR A CA 1
ATOM 2863 C C . THR A 1 375 ? -10.965 -4.796 19.142 1.00 97.25 375 THR A C 1
ATOM 2865 O O . THR A 1 375 ? -12.193 -4.731 19.104 1.00 97.25 375 THR A O 1
ATOM 2868 N N . GLY A 1 376 ? -10.249 -4.191 20.096 1.00 95.44 376 GLY A N 1
ATOM 2869 C CA . GLY A 1 376 ? -10.832 -3.376 21.160 1.00 95.44 376 GLY A CA 1
ATOM 2870 C C . GLY A 1 376 ? -10.920 -1.883 20.842 1.00 95.44 376 GLY A C 1
ATOM 2871 O O . GLY A 1 376 ? -11.392 -1.135 21.695 1.00 95.44 376 GLY A O 1
ATOM 2872 N N . ASP A 1 377 ? -10.451 -1.441 19.672 1.00 96.88 377 ASP A N 1
ATOM 2873 C CA . ASP A 1 377 ? -10.393 -0.027 19.303 1.00 96.88 377 ASP A CA 1
ATOM 2874 C C . ASP A 1 377 ? -11.751 0.447 18.752 1.00 96.88 377 ASP A C 1
ATOM 2876 O O . ASP A 1 377 ? -12.170 -0.019 17.688 1.00 96.88 377 ASP A O 1
ATOM 2880 N N . PRO A 1 378 ? -12.454 1.383 19.422 1.00 97.06 378 PRO A N 1
ATOM 2881 C CA . PRO A 1 378 ? -13.731 1.907 18.941 1.00 97.06 378 PRO A CA 1
ATOM 2882 C C . PRO A 1 378 ? -13.653 2.515 17.537 1.00 97.06 378 PRO A C 1
ATOM 2884 O O . PRO A 1 378 ? -14.624 2.424 16.792 1.00 97.06 378 PRO A O 1
ATOM 2887 N N . ALA A 1 379 ? -12.504 3.082 17.151 1.00 95.94 379 ALA A N 1
ATOM 2888 C CA . ALA A 1 379 ? -12.327 3.668 15.825 1.00 95.94 379 ALA A CA 1
ATOM 2889 C C . ALA A 1 379 ? -12.345 2.610 14.705 1.00 95.94 379 ALA A C 1
ATOM 2891 O O . ALA A 1 379 ? -12.701 2.923 13.571 1.00 95.94 379 ALA A O 1
ATOM 2892 N N . VAL A 1 380 ? -11.996 1.351 15.007 1.00 97.56 380 VAL A N 1
ATOM 2893 C CA . VAL A 1 380 ? -12.111 0.231 14.055 1.00 97.56 380 VAL A CA 1
ATOM 2894 C C . VAL A 1 380 ? -13.575 -0.161 13.851 1.00 97.56 380 VAL A C 1
ATOM 2896 O O . VAL A 1 380 ? -13.969 -0.454 12.726 1.00 97.56 380 VAL A O 1
ATOM 2899 N N . HIS A 1 381 ? -14.390 -0.121 14.908 1.00 96.56 381 HIS A N 1
ATOM 2900 C CA . HIS A 1 381 ? -15.833 -0.387 14.816 1.00 96.56 381 HIS A CA 1
ATOM 2901 C C . HIS A 1 381 ? -16.568 0.732 14.071 1.00 96.56 381 HIS A C 1
ATOM 2903 O O . HIS A 1 381 ? -17.360 0.450 13.181 1.00 96.56 381 HIS A O 1
ATOM 2909 N N . GLU A 1 382 ? -16.234 1.995 14.347 1.00 96.00 382 GLU A N 1
ATOM 2910 C CA . GLU A 1 382 ? -16.761 3.138 13.585 1.00 96.00 382 GLU A CA 1
ATOM 2911 C C . GLU A 1 382 ? -16.393 3.033 12.097 1.00 96.00 382 GLU A C 1
ATOM 2913 O O . GLU A 1 382 ? -17.227 3.245 11.217 1.00 96.00 382 GLU A O 1
ATOM 2918 N N . LEU A 1 383 ? -15.156 2.628 11.800 1.00 95.88 383 LEU A N 1
ATOM 2919 C CA . LEU A 1 383 ? -14.728 2.368 10.432 1.00 95.88 383 LEU A CA 1
ATOM 2920 C C . LEU A 1 383 ? -15.508 1.216 9.777 1.00 95.88 383 LEU A C 1
ATOM 2922 O O . LEU A 1 383 ? -15.845 1.296 8.595 1.00 95.88 383 LEU A O 1
ATOM 2926 N N . ALA A 1 384 ? -15.803 0.149 10.517 1.00 96.88 384 ALA A N 1
ATOM 2927 C CA . ALA A 1 384 ? -16.623 -0.943 10.009 1.00 96.88 384 ALA A CA 1
ATOM 2928 C C . ALA A 1 384 ? -18.035 -0.460 9.638 1.00 96.88 384 ALA A C 1
ATOM 2930 O O . ALA A 1 384 ? -18.510 -0.767 8.544 1.00 96.88 384 ALA A O 1
ATOM 2931 N N . ASP A 1 385 ? -18.657 0.374 10.477 1.00 95.31 385 ASP A N 1
ATOM 2932 C CA . ASP A 1 385 ? -19.959 0.989 10.187 1.00 95.31 385 ASP A CA 1
ATOM 2933 C C . ASP A 1 385 ? -19.908 1.865 8.924 1.00 95.31 385 ASP A C 1
ATOM 2935 O O . ASP A 1 385 ? -20.800 1.793 8.072 1.00 95.31 385 ASP A O 1
ATOM 2939 N N . VAL A 1 386 ? -18.836 2.647 8.747 1.00 93.00 386 VAL A N 1
ATOM 2940 C CA . VAL A 1 386 ? -18.606 3.433 7.522 1.00 93.00 386 VAL A CA 1
ATOM 2941 C C . VAL A 1 386 ? -18.457 2.518 6.302 1.00 93.00 386 VAL A C 1
ATOM 2943 O O . VAL A 1 386 ? -19.080 2.763 5.268 1.00 93.00 386 VAL A O 1
ATOM 2946 N N . ALA A 1 387 ? -17.678 1.439 6.402 1.00 92.69 387 ALA A N 1
ATOM 2947 C CA . ALA A 1 387 ? -17.485 0.487 5.309 1.00 92.69 387 ALA A CA 1
ATOM 2948 C C . ALA A 1 387 ? -18.799 -0.213 4.908 1.00 92.69 387 ALA A C 1
ATOM 2950 O O . ALA A 1 387 ? -19.059 -0.400 3.714 1.00 92.69 387 ALA A O 1
ATOM 2951 N N . LEU A 1 388 ? -19.649 -0.544 5.885 1.00 92.56 388 LEU A N 1
ATOM 2952 C CA . LEU A 1 388 ? -20.993 -1.078 5.662 1.00 92.56 388 LEU A CA 1
ATOM 2953 C C . LEU A 1 388 ? -21.891 -0.054 4.965 1.00 92.56 388 LEU A C 1
ATOM 2955 O O . LEU A 1 388 ? -22.513 -0.374 3.952 1.00 92.56 388 LEU A O 1
ATOM 2959 N N . ALA A 1 389 ? -21.918 1.190 5.447 1.00 90.62 389 ALA A N 1
ATOM 2960 C CA . ALA A 1 389 ? -22.710 2.258 4.841 1.00 90.62 389 ALA A CA 1
ATOM 2961 C C . ALA A 1 389 ? -22.317 2.503 3.373 1.00 90.62 389 ALA A C 1
ATOM 2963 O O . ALA A 1 389 ? -23.186 2.635 2.514 1.00 90.62 389 ALA A O 1
ATOM 2964 N N . LEU A 1 390 ? -21.015 2.473 3.068 1.00 88.38 390 LEU A N 1
ATOM 2965 C CA . LEU A 1 390 ? -20.470 2.661 1.717 1.00 88.38 390 LEU A CA 1
ATOM 2966 C C . LEU A 1 390 ? -20.645 1.450 0.787 1.00 88.38 390 LEU A C 1
ATOM 2968 O O . LEU A 1 390 ? -20.283 1.523 -0.390 1.00 88.38 390 LEU A O 1
ATOM 2972 N N . THR A 1 391 ? -21.197 0.342 1.287 1.00 84.50 391 THR A N 1
ATOM 2973 C CA . THR A 1 391 ? -21.609 -0.797 0.450 1.00 84.50 391 THR A CA 1
ATOM 2974 C C . THR A 1 391 ? -22.918 -0.494 -0.293 1.00 84.50 391 THR A C 1
ATOM 2976 O O . THR A 1 391 ? -23.217 -1.117 -1.312 1.00 84.50 391 THR A O 1
ATOM 2979 N N . PHE A 1 392 ? -23.683 0.504 0.163 1.00 83.12 392 PHE A N 1
ATOM 2980 C CA . PHE A 1 392 ? -24.928 0.936 -0.464 1.00 83.12 392 PHE A CA 1
ATOM 2981 C C . PHE A 1 392 ? -24.727 2.245 -1.228 1.00 83.12 392 PHE A C 1
ATOM 2983 O O . PHE A 1 392 ? -24.222 3.229 -0.690 1.00 83.12 392 PHE A O 1
ATOM 2990 N N . TYR A 1 393 ? -25.178 2.280 -2.482 1.00 75.50 393 TYR A N 1
ATOM 2991 C CA . TYR A 1 393 ? -25.196 3.501 -3.282 1.00 75.50 393 TYR A CA 1
ATOM 2992 C C . TYR A 1 393 ? -26.624 4.001 -3.465 1.00 75.50 393 TYR A C 1
ATOM 2994 O O . TYR A 1 393 ? -27.538 3.228 -3.748 1.00 75.50 393 TYR A O 1
ATOM 3002 N N . PHE A 1 394 ? -26.809 5.312 -3.341 1.00 71.94 394 PHE A N 1
ATOM 3003 C CA . PHE A 1 394 ? -28.098 5.942 -3.599 1.00 71.94 394 PHE A CA 1
ATOM 3004 C C . PHE A 1 394 ? -28.226 6.298 -5.078 1.00 71.94 394 PHE A C 1
ATOM 3006 O O . PHE A 1 394 ? -27.381 7.010 -5.628 1.00 71.94 394 PHE A O 1
ATOM 3013 N N . GLU A 1 395 ? -29.301 5.842 -5.713 1.00 68.00 395 GLU A N 1
ATOM 3014 C CA . GLU A 1 395 ? -29.673 6.281 -7.055 1.00 68.00 395 GLU A CA 1
ATOM 3015 C C . GLU A 1 395 ? -30.428 7.609 -6.976 1.00 68.00 395 GLU A C 1
ATOM 3017 O O . GLU A 1 395 ? -31.401 7.759 -6.234 1.00 68.00 395 GLU A O 1
ATOM 3022 N N . LEU A 1 396 ? -29.979 8.596 -7.749 1.00 66.75 396 LEU A N 1
ATOM 3023 C CA . LEU A 1 396 ? -30.707 9.853 -7.895 1.00 66.75 396 LEU A CA 1
ATOM 3024 C C . LEU A 1 396 ? -31.854 9.634 -8.885 1.00 66.75 396 LEU A C 1
ATOM 3026 O O . LEU A 1 396 ? -31.617 9.211 -10.016 1.00 66.75 396 LEU A O 1
ATOM 3030 N N . GLN A 1 397 ? -33.091 9.946 -8.488 1.00 62.56 397 GLN A N 1
ATOM 3031 C CA . GLN A 1 397 ? -34.228 9.858 -9.405 1.00 62.56 397 GLN A CA 1
ATOM 3032 C C . GLN A 1 397 ? -34.034 10.812 -10.603 1.00 62.56 397 GLN A C 1
ATOM 3034 O O . GLN A 1 397 ? -33.712 11.991 -10.401 1.00 62.56 397 GLN A O 1
ATOM 3039 N N . PRO A 1 398 ? -34.247 10.346 -11.849 1.00 53.22 398 PRO A N 1
ATOM 3040 C CA . PRO A 1 398 ? -34.139 11.194 -13.031 1.00 53.22 398 PRO A CA 1
ATOM 3041 C C . PRO A 1 398 ? -35.199 12.306 -12.976 1.00 53.22 398 PRO A C 1
ATOM 3043 O O . PRO A 1 398 ? -36.397 12.039 -13.015 1.00 53.22 398 PRO A O 1
ATOM 3046 N N . GLY A 1 399 ? -34.747 13.556 -12.838 1.00 53.31 399 GLY A N 1
ATOM 3047 C CA . GLY A 1 3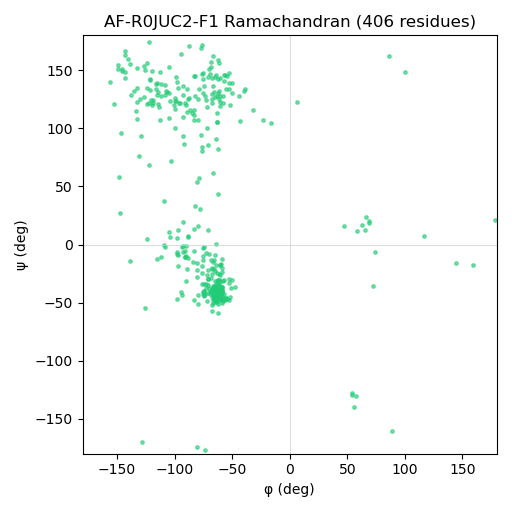99 ? -35.601 14.745 -12.679 1.00 53.31 399 GLY A CA 1
ATOM 3048 C C . GLY A 1 399 ? -35.033 15.822 -11.746 1.00 53.31 399 GLY A C 1
ATOM 3049 O O . GLY A 1 399 ? -35.462 16.967 -11.818 1.00 53.31 399 GLY A O 1
ATOM 3050 N N . TRP A 1 400 ? -34.035 15.479 -10.923 1.00 49.75 400 TRP A N 1
ATOM 3051 C CA . TRP A 1 400 ? -33.391 16.395 -9.961 1.00 49.75 400 TRP A CA 1
ATOM 3052 C C . TRP A 1 400 ? -32.007 16.905 -10.393 1.00 49.75 400 TRP A C 1
ATOM 3054 O O . TRP A 1 400 ? -31.312 17.556 -9.618 1.00 49.75 400 TRP A O 1
ATOM 3064 N N . ILE A 1 401 ? -31.580 16.599 -11.620 1.00 43.69 401 ILE A N 1
ATOM 3065 C CA . ILE A 1 401 ? -30.291 17.041 -12.159 1.00 43.69 401 ILE A CA 1
ATOM 3066 C C . ILE A 1 401 ? -30.553 18.249 -13.058 1.00 43.69 401 ILE A C 1
ATOM 3068 O O . ILE A 1 401 ? -30.972 18.090 -14.205 1.00 43.69 401 ILE A O 1
ATOM 3072 N N . GLU A 1 402 ? -30.311 19.459 -12.548 1.00 40.47 402 GLU A N 1
ATOM 3073 C CA . GLU A 1 402 ? -30.159 20.619 -13.426 1.00 40.47 402 GLU A CA 1
ATOM 3074 C C . GLU A 1 402 ? -28.907 20.434 -14.308 1.00 40.47 402 GLU A C 1
ATOM 3076 O O . GLU A 1 402 ? -27.888 19.919 -13.832 1.00 40.47 402 GLU A O 1
ATOM 3081 N N . PRO A 1 403 ? -28.920 20.876 -15.581 1.00 40.72 403 PRO A N 1
ATOM 3082 C CA . PRO A 1 403 ? -27.800 20.687 -16.511 1.00 40.72 403 PRO A CA 1
ATOM 3083 C C . PRO A 1 403 ? -26.494 21.408 -16.117 1.00 40.72 403 PRO A C 1
ATOM 3085 O O . PRO A 1 403 ? -25.515 21.345 -16.856 1.00 40.72 403 PRO A O 1
ATOM 3088 N N . SER A 1 404 ? -26.471 22.128 -14.992 1.00 44.19 404 SER A N 1
ATOM 3089 C CA . SER A 1 404 ? -25.396 23.033 -14.575 1.00 44.19 404 SER A CA 1
ATOM 3090 C C . SER A 1 404 ? -24.322 22.396 -13.683 1.00 44.19 404 SER A C 1
ATOM 3092 O O . SER A 1 404 ? -23.305 23.032 -13.422 1.00 44.19 404 SER A O 1
ATOM 3094 N N . GLY A 1 405 ? -24.479 21.143 -13.240 1.00 41.97 405 GLY A N 1
ATOM 3095 C CA . GLY A 1 405 ? -23.397 20.400 -12.575 1.00 41.97 405 GLY A CA 1
ATOM 3096 C C . GLY A 1 405 ? -22.927 20.954 -11.219 1.00 41.97 405 GLY A C 1
ATOM 3097 O O . GLY A 1 405 ? -21.898 20.504 -10.717 1.00 41.97 405 GLY A O 1
ATOM 3098 N N . GLN A 1 406 ? -23.659 21.881 -10.599 1.00 31.00 406 GLN A N 1
ATOM 3099 C CA . GLN A 1 406 ? -23.449 22.272 -9.204 1.00 31.00 406 GLN A CA 1
ATOM 3100 C C . GLN A 1 406 ? -24.411 21.474 -8.313 1.00 31.00 406 GLN A C 1
ATOM 3102 O O . GLN A 1 406 ? -25.621 21.518 -8.515 1.00 31.00 406 GLN A O 1
ATOM 3107 N N . ARG A 1 407 ? -23.879 20.709 -7.351 1.00 37.19 407 ARG A N 1
ATOM 3108 C CA . ARG A 1 407 ? -24.689 20.109 -6.277 1.00 37.19 407 ARG A CA 1
ATOM 3109 C C . ARG A 1 407 ? -24.890 21.137 -5.157 1.00 37.19 407 ARG A C 1
ATOM 3111 O O . ARG A 1 407 ? -23.991 21.943 -4.921 1.00 37.19 407 ARG A O 1
ATOM 3118 N N . CYS A 1 408 ? -26.068 21.088 -4.530 1.00 33.12 408 CYS A N 1
ATOM 3119 C CA . CYS A 1 408 ? -26.430 21.833 -3.321 1.00 33.12 408 CYS A CA 1
ATOM 3120 C C . CYS A 1 408 ? -25.467 21.596 -2.157 1.00 33.12 408 CYS A C 1
ATOM 3122 O O . CYS A 1 408 ? -24.917 20.472 -2.071 1.00 33.12 408 CYS A O 1
#

InterPro domains:
  IPR002641 Patatin-like phospholipase domain [PF01734] (40-257)
  IPR002641 Patatin-like phospholipase domain [PS51635] (40-258)
  IPR016035 Acyl transferase/acyl hydrolase/lysophospholipase [SSF52151] (37-291)

Secondary structure (DSSP, 8-state):
-EEPPTT-TTEEEEEE-TTT--EEEEEEEPPPTT---EEEEE---GGGGHHHHHHHHHHHHHH-SSS-GGGG-SEEEEETHHHHHHIIIIIS---HHHHHHHHHHHHHHHH-----TT--HHHHHHHHHHHHHH-SS-HHHHHHHHHHHHTT-BTT--HHHHHHT-EEEEEEEETTT--EEEEESS-PPP--S--TT-----SSEEE--SSGGGPPBHHHHHHHHT--TTTS--EE-TTS-EEEETHHHHSSTHHHHHHHHHHH-TT-SS-SEEEEE-S-EE---S----S-----SSTT--S-HHHHHHHHHHT-HHHHHHHHHHHHHHHSTTHHHHHHTTEEEE--EESSSPPPTT-GGGHHHHHHHHHHHHHT-HHHHHHHHHHHHTT--PPPPTT---TT----

Mean predicted aligned error: 9.96 Å

pLDDT: mean 80.18, std 19.4, range [31.0, 98.69]

Foldseek 3Di:
DFDDPPVANQWTWDQADPPPRHGDTDIGGHDDPQAFFAEEWEFDFFLLSLQVLLLLVLLVVLLVDPDASQLLGQEYEYFAVRLVLCCVCQQVVDHSVVSLVLSLVLLCQFLVPDDPPPDDPVVVVVVVVVCVVFAVTHLCSLLVSLCVRQPQDFLLNRVRSVVSNHKYWYWKAFPPPRFIEIEINDDFDDPPPPPPPDDPDDSHHYDADPDPVLGFGPSQRNCRSNQAPRHGDFGQTRPDGTIHHRLLACSTCVSVVQVVSCRVCVPDPDGLAYETEYSEDEPDPPPDPQQCPDPPDDDPDDPPVVVSVSNSVSSPNVVVVVVVLQVSLVVDPNRNVVCPNHHDYDHQHDYDDDDHSSPSVCSVVSSVSSNVVSSPDVVSSVVSVSSSVSVDGDDDPPPPDDPPPDDD

Organism: Exserohilum turcicum (strain 28A) (NCBI:txid671987)

Sequence (408 aa):
MGDSPTTDPYLYTLNCCPFCSQISEVTVRVKPATAGLRVLSIDGGGIRAAIPIQFLCALENAIGLDIPIQEHFDLAYGTSSGGLVVLALYGLGMRVEESFHLFSQLAARIFRGRSYFGLGMFTALYAFITSWRHGRFPSSDIEGALAELFGEATMLDLHYVSAIGARVGLAVVDANTLDTCLVTSYNGMTSTHSDEGRTNPSTYRPLRSDDAASEIRIKDAARCTSAAPWYFTPHKMPGHSTFMDGGLSDNNPCMLAVQELHKIAPRLSRADHFVSVGTGISTTRKGAKADFYPSLFFGNSSIPQTVNHYYSENFNGDKQFALLRQILAASLPGGIASVNEWLHRFNLPVEGELPDLSDFLAIGSLAKAARSYFTGDPAVHELADVALALTFYFELQPGWIEPSGQRC

Solvent-accessible surface area (backbone atoms only — not comparable to full-atom values): 22559 Å² total; per-residue (Å²): 126,50,57,53,50,96,88,40,86,42,38,32,40,24,60,39,39,94,84,80,64,46,81,37,87,45,77,46,77,50,79,57,96,70,56,65,48,24,37,38,23,25,20,31,37,44,45,32,36,35,29,40,45,24,39,50,43,32,34,39,60,55,52,66,55,103,59,64,65,64,80,71,31,41,33,41,30,9,2,17,35,17,25,49,49,47,41,36,39,38,53,68,57,39,54,58,69,56,38,48,53,50,50,56,53,48,41,47,65,47,54,61,61,82,80,71,83,88,64,59,73,68,57,52,52,50,51,47,57,52,30,72,78,45,18,73,31,69,59,64,52,54,52,50,51,32,39,71,74,43,53,83,43,31,36,75,62,28,59,48,28,61,74,73,65,37,44,43,35,30,29,23,19,34,67,85,80,67,44,44,29,36,43,44,42,60,87,74,83,75,85,63,100,75,60,92,82,73,78,74,78,69,90,51,45,79,56,78,54,96,45,86,91,40,47,54,30,41,36,50,53,50,48,15,13,50,9,38,77,72,46,27,53,67,33,73,37,73,90,60,65,43,21,20,19,6,27,75,66,36,7,38,30,52,65,60,50,51,56,45,48,42,67,78,37,71,86,46,94,61,54,66,32,33,45,37,31,37,38,58,43,62,69,56,89,64,80,76,73,46,84,79,72,80,78,81,85,43,89,96,50,72,79,54,67,68,57,49,47,52,51,53,57,26,57,29,37,66,62,51,49,55,51,49,49,50,58,53,13,75,74,39,98,59,27,59,65,58,42,60,75,31,53,45,79,47,64,44,80,37,86,48,80,74,80,58,50,63,45,49,81,50,36,65,61,46,27,52,52,27,35,60,49,39,62,71,33,66,70,40,48,54,47,16,53,49,56,55,56,70,71,59,74,71,82,79,67,94,85,78,74,68,97,78,81,75,80,134

Nearest PDB structures (foldseek):
  6aun-assembly1_A  TM=7.651E-01  e=2.569E-14  Cricetulus griseus
  1oxw-assembly1_B  TM=7.054E-01  e=1.315E-14  Solanum cardiophyllum
  4pka-assembly1_X  TM=7.039E-01  e=9.406E-15  Solanum cardiophyllum
  5fqu-assembly1_B  TM=6.911E-01  e=1.208E-08  Pseudomonas aeruginosa PAO1
  4ogz-assembly2_B  TM=2.599E-01  e=8.505E+00  Bacteroides fragilis NCTC 9343

Radius of gyration: 22.59 Å; Cα contacts (8 Å, |Δi|>4): 705; chains: 1; bounding box: 74×48×59 Å